Protein AF-A0A821I6B4-F1 (afdb_monomer_lite)

Structure (mmCIF, N/CA/C/O backbone):
data_AF-A0A821I6B4-F1
#
_entry.id   AF-A0A821I6B4-F1
#
loop_
_atom_site.group_PDB
_atom_site.id
_atom_site.type_symbol
_atom_site.label_atom_id
_atom_site.label_alt_id
_atom_site.label_comp_id
_atom_site.label_asym_id
_atom_site.label_entity_id
_atom_site.label_seq_id
_atom_site.pdbx_PDB_ins_code
_atom_site.Cartn_x
_atom_site.Cartn_y
_atom_site.Cartn_z
_atom_site.occupancy
_atom_site.B_iso_or_equiv
_atom_site.auth_seq_id
_atom_site.auth_comp_id
_atom_site.auth_asym_id
_atom_site.auth_atom_id
_atom_site.pdbx_PDB_model_num
ATOM 1 N N . MET A 1 1 ? 27.640 18.615 -15.011 1.00 34.22 1 MET A N 1
ATOM 2 C CA . MET A 1 1 ? 27.822 17.147 -14.958 1.00 34.22 1 MET A CA 1
ATOM 3 C C . MET A 1 1 ? 26.580 16.374 -15.402 1.00 34.22 1 MET A C 1
ATOM 5 O O . MET A 1 1 ? 26.741 15.488 -16.227 1.00 34.22 1 MET A O 1
ATOM 9 N N . LEU A 1 2 ? 25.355 16.736 -14.984 1.00 31.36 2 LEU A N 1
ATOM 10 C CA . LEU A 1 2 ? 24.109 16.066 -15.419 1.00 31.36 2 LEU A CA 1
ATOM 11 C C . LEU A 1 2 ? 23.909 16.013 -16.953 1.00 31.36 2 LEU A C 1
ATOM 13 O O . LEU A 1 2 ? 23.506 14.991 -17.501 1.00 31.36 2 LEU A O 1
ATOM 17 N N . SER A 1 3 ? 24.267 17.090 -17.666 1.00 39.94 3 SER A N 1
ATOM 18 C CA . SER A 1 3 ? 24.227 17.130 -19.136 1.00 39.94 3 SER A CA 1
ATOM 19 C C . SER A 1 3 ? 25.213 16.166 -19.799 1.00 39.94 3 SER A C 1
ATOM 21 O O . SER A 1 3 ? 25.016 15.813 -20.953 1.00 39.94 3 SER A O 1
ATOM 23 N N . HIS A 1 4 ? 26.260 15.721 -19.101 1.00 42.91 4 HIS A N 1
ATOM 24 C CA . HIS A 1 4 ? 27.291 14.861 -19.679 1.00 42.91 4 HIS A CA 1
ATOM 25 C C . HIS A 1 4 ? 26.903 13.374 -19.626 1.00 42.91 4 HIS A C 1
ATOM 27 O O . HIS A 1 4 ? 27.123 12.658 -20.595 1.00 42.91 4 HIS A O 1
ATOM 33 N N . HIS A 1 5 ? 26.233 12.922 -18.559 1.00 45.66 5 HIS A N 1
ATOM 34 C CA . HIS A 1 5 ? 25.754 11.533 -18.453 1.00 45.66 5 HIS A CA 1
ATOM 35 C C . HIS A 1 5 ? 24.541 11.256 -19.350 1.00 45.66 5 HIS A C 1
ATOM 37 O O . HIS A 1 5 ? 24.497 10.230 -20.023 1.00 45.66 5 HIS A O 1
ATOM 43 N N . ILE A 1 6 ? 23.604 12.209 -19.440 1.00 49.09 6 ILE A N 1
ATOM 44 C CA . ILE A 1 6 ? 22.492 12.146 -20.402 1.00 49.09 6 ILE A CA 1
ATOM 45 C C . ILE A 1 6 ? 23.044 12.101 -21.837 1.00 49.09 6 ILE A C 1
ATOM 47 O O . ILE A 1 6 ? 22.569 11.335 -22.668 1.00 49.09 6 ILE A O 1
ATOM 51 N N . PHE A 1 7 ? 24.096 12.875 -22.116 1.00 48.75 7 PHE A N 1
ATOM 52 C CA . PHE A 1 7 ? 24.772 12.881 -23.412 1.00 48.75 7 PHE A CA 1
ATOM 53 C C . PHE A 1 7 ? 25.393 11.524 -23.776 1.00 48.75 7 PHE A C 1
ATOM 55 O O . PHE A 1 7 ? 25.260 11.121 -24.926 1.00 48.75 7 PHE A O 1
ATOM 62 N N . HIS A 1 8 ? 25.993 10.796 -22.825 1.00 51.38 8 HIS A N 1
ATOM 63 C CA . HIS A 1 8 ? 26.519 9.447 -23.075 1.00 51.38 8 HIS A CA 1
ATOM 64 C C . HIS A 1 8 ? 25.418 8.420 -23.349 1.00 51.38 8 HIS A C 1
ATOM 66 O O . HIS A 1 8 ? 25.532 7.699 -24.328 1.00 51.38 8 HIS A O 1
ATOM 72 N N . LEU A 1 9 ? 24.328 8.415 -22.572 1.00 56.12 9 LEU A N 1
ATOM 73 C CA . LEU A 1 9 ? 23.162 7.555 -22.823 1.00 56.12 9 LEU A CA 1
ATOM 74 C C . LEU A 1 9 ? 22.637 7.719 -24.257 1.00 56.12 9 LEU A C 1
ATOM 76 O O . LEU A 1 9 ? 22.398 6.747 -24.970 1.00 56.12 9 LEU A O 1
ATOM 80 N N . PHE A 1 10 ? 22.486 8.974 -24.684 1.00 55.81 10 PHE A N 1
ATOM 81 C CA . PHE A 1 10 ? 21.984 9.298 -26.012 1.00 55.81 10 PHE A CA 1
ATOM 82 C C . PHE A 1 10 ? 22.977 8.972 -27.115 1.00 55.81 10 PHE A C 1
ATOM 84 O O . PHE A 1 10 ? 22.557 8.436 -28.135 1.00 55.81 10 PHE A O 1
ATOM 91 N N . LEU A 1 11 ? 24.270 9.248 -26.924 1.00 54.47 11 LEU A N 1
ATOM 92 C CA . LEU A 1 11 ? 25.289 8.831 -27.881 1.00 54.47 11 LEU A CA 1
ATOM 93 C C . LEU A 1 11 ? 25.305 7.313 -28.024 1.00 54.47 11 LEU A C 1
ATOM 95 O O . LEU A 1 11 ? 25.313 6.861 -29.154 1.00 54.47 11 LEU A O 1
ATOM 99 N N . SER A 1 12 ? 25.202 6.534 -26.947 1.00 54.50 12 SER A N 1
ATOM 100 C CA . SER A 1 12 ? 25.120 5.072 -27.037 1.00 54.50 12 SER A CA 1
ATOM 101 C C . SER A 1 12 ? 23.897 4.625 -27.842 1.00 54.50 12 SER A C 1
ATOM 103 O O . SER A 1 12 ? 24.049 3.923 -28.835 1.00 54.50 12 SER A O 1
ATOM 105 N N . ILE A 1 13 ? 22.695 5.099 -27.495 1.00 57.34 13 ILE A N 1
ATOM 106 C CA . ILE A 1 13 ? 21.452 4.701 -28.183 1.00 57.34 13 ILE A CA 1
ATOM 107 C C . ILE A 1 13 ? 21.477 5.106 -29.667 1.00 57.34 13 ILE A C 1
ATOM 109 O O . ILE A 1 13 ? 21.067 4.348 -30.544 1.00 57.34 13 ILE A O 1
ATOM 113 N N . ILE A 1 14 ? 21.986 6.299 -29.975 1.00 55.38 14 ILE A N 1
ATOM 114 C CA . ILE A 1 14 ? 22.027 6.827 -31.342 1.00 55.38 14 ILE A CA 1
ATOM 115 C C . ILE A 1 14 ? 23.129 6.151 -32.168 1.00 55.38 14 ILE A C 1
ATOM 117 O O . ILE A 1 14 ? 22.882 5.808 -33.324 1.00 55.38 14 ILE A O 1
ATOM 121 N N . TYR A 1 15 ? 24.315 5.933 -31.594 1.00 54.12 15 TYR A N 1
ATOM 122 C CA . TYR A 1 15 ? 25.462 5.324 -32.277 1.00 54.12 15 TYR A CA 1
ATOM 123 C C . TYR A 1 15 ? 25.222 3.835 -32.555 1.00 54.12 15 TYR A C 1
ATOM 125 O O . TYR A 1 15 ? 25.562 3.365 -33.637 1.00 54.12 15 TYR A O 1
ATOM 133 N N . PHE A 1 16 ? 24.552 3.115 -31.646 1.00 51.47 16 PHE A N 1
ATOM 134 C CA . PHE A 1 16 ? 24.152 1.721 -31.876 1.00 51.47 16 PHE A CA 1
ATOM 135 C C . PHE A 1 16 ? 23.024 1.580 -32.897 1.00 51.47 16 PHE A C 1
ATOM 137 O O . PHE A 1 16 ? 22.988 0.596 -33.632 1.00 51.47 16 PHE A O 1
ATOM 144 N N . SER A 1 17 ? 22.141 2.578 -33.013 1.00 53.56 17 SER A N 1
ATOM 145 C CA . SER A 1 17 ? 21.000 2.454 -33.917 1.00 53.56 17 SER A CA 1
ATOM 146 C C . SER A 1 17 ? 21.375 2.409 -35.400 1.00 53.56 17 SER A C 1
ATOM 148 O O . SER A 1 17 ? 20.549 1.948 -36.168 1.00 53.56 17 SER A O 1
ATOM 150 N N . ASN A 1 18 ? 22.565 2.845 -35.849 1.00 55.03 18 ASN A N 1
ATOM 151 C CA . ASN A 1 18 ? 23.038 2.730 -37.249 1.00 55.03 18 ASN A CA 1
ATOM 152 C C . ASN A 1 18 ? 21.962 3.002 -38.340 1.00 55.03 18 ASN A C 1
ATOM 154 O O . ASN A 1 18 ? 21.936 2.387 -39.405 1.00 55.03 18 ASN A O 1
ATOM 158 N N . GLY A 1 19 ? 21.025 3.922 -38.076 1.00 58.97 19 GLY A N 1
ATOM 159 C CA . GLY A 1 19 ? 19.913 4.236 -38.978 1.00 58.97 19 GLY A CA 1
ATOM 160 C C . GLY A 1 19 ? 18.723 3.261 -38.972 1.00 58.97 19 GLY A C 1
ATOM 161 O O . GLY A 1 19 ? 17.800 3.463 -39.764 1.00 58.97 19 GLY A O 1
ATOM 162 N N . GLN A 1 20 ? 18.693 2.259 -38.101 1.00 65.06 20 GLN A N 1
ATOM 163 C CA . GLN A 1 20 ? 17.541 1.408 -37.826 1.00 65.06 20 GLN A CA 1
ATOM 164 C C . GLN A 1 20 ? 16.494 2.171 -37.003 1.00 65.06 20 GLN A C 1
ATOM 166 O O . GLN A 1 20 ? 16.803 2.924 -36.085 1.00 65.06 20 GLN A O 1
ATOM 171 N N . SER A 1 21 ? 15.222 1.986 -37.348 1.00 76.38 21 SER A N 1
ATOM 172 C CA . SER A 1 21 ? 14.075 2.570 -36.642 1.00 76.38 21 SER A CA 1
ATOM 173 C C . SER A 1 21 ? 13.631 1.745 -35.429 1.00 76.38 21 SER A C 1
ATOM 175 O O . SER A 1 21 ? 12.559 2.011 -34.885 1.00 76.38 21 SER A O 1
ATOM 177 N N . THR A 1 22 ? 14.397 0.717 -35.058 1.00 82.94 22 THR A N 1
ATOM 178 C CA . THR A 1 22 ? 14.046 -0.233 -34.003 1.00 82.94 22 THR A CA 1
ATOM 179 C C . THR A 1 22 ? 14.957 -0.025 -32.803 1.00 82.94 22 THR A C 1
ATOM 181 O O . THR A 1 22 ? 16.170 -0.058 -32.961 1.00 82.94 22 THR A O 1
ATOM 184 N N . ILE A 1 23 ? 14.371 0.172 -31.624 1.00 85.31 23 ILE A N 1
ATOM 185 C CA . ILE A 1 23 ? 15.081 0.132 -30.342 1.00 85.31 23 ILE A CA 1
ATOM 186 C C . ILE A 1 23 ? 14.733 -1.187 -29.673 1.00 85.31 23 ILE A C 1
ATOM 188 O O . ILE A 1 23 ? 13.554 -1.516 -29.523 1.00 85.31 23 ILE A O 1
ATOM 192 N N . ARG A 1 24 ? 15.755 -1.936 -29.282 1.00 88.81 24 ARG A N 1
ATOM 193 C CA . ARG A 1 24 ? 15.636 -3.242 -28.647 1.00 88.81 24 ARG A CA 1
ATOM 194 C C . ARG A 1 24 ? 15.794 -3.086 -27.142 1.00 88.81 24 ARG A C 1
ATOM 196 O O . ARG A 1 24 ? 16.795 -2.560 -26.665 1.00 88.81 24 ARG A O 1
ATOM 203 N N . ILE A 1 25 ? 14.784 -3.502 -26.394 1.00 89.06 25 ILE A N 1
ATOM 204 C CA . ILE A 1 25 ? 14.707 -3.326 -24.947 1.00 89.06 25 ILE A CA 1
ATOM 205 C C . ILE A 1 25 ? 14.661 -4.708 -24.305 1.00 89.06 25 ILE A C 1
ATOM 207 O O . ILE A 1 25 ? 13.677 -5.424 -24.475 1.00 89.06 25 ILE A O 1
ATOM 211 N N . GLY A 1 26 ? 15.709 -5.066 -23.571 1.00 90.00 26 GLY A N 1
ATOM 212 C CA . GLY A 1 26 ? 15.775 -6.297 -22.795 1.00 90.00 26 GLY A CA 1
ATOM 213 C C . GLY A 1 26 ? 15.051 -6.102 -21.472 1.00 90.00 26 GLY A C 1
ATOM 214 O O . GLY A 1 26 ? 15.388 -5.200 -20.710 1.00 90.00 26 GLY A O 1
ATOM 215 N N . ILE A 1 27 ? 14.040 -6.912 -21.196 1.00 88.44 27 ILE A N 1
ATOM 216 C CA . ILE A 1 27 ? 13.241 -6.860 -19.978 1.00 88.44 27 ILE A CA 1
ATOM 217 C C . ILE A 1 27 ? 13.550 -8.090 -19.158 1.00 88.44 27 ILE A C 1
ATOM 219 O O . ILE A 1 27 ? 13.316 -9.215 -19.574 1.00 88.44 27 ILE A O 1
ATOM 223 N N . ILE A 1 28 ? 14.070 -7.853 -17.972 1.00 87.88 28 ILE A N 1
ATOM 224 C CA . ILE A 1 28 ? 14.517 -8.886 -17.065 1.00 87.88 28 ILE A CA 1
ATOM 225 C C . ILE A 1 28 ? 13.511 -8.930 -15.918 1.00 87.88 28 ILE A C 1
ATOM 227 O O . ILE A 1 28 ? 13.443 -7.998 -15.111 1.00 87.88 28 ILE A O 1
ATOM 231 N N . ASP A 1 29 ? 12.710 -9.990 -15.861 1.00 84.12 29 ASP A N 1
ATOM 232 C CA . ASP A 1 29 ? 11.657 -10.167 -14.860 1.00 84.12 29 ASP A CA 1
ATOM 233 C C . ASP A 1 29 ? 11.806 -11.523 -14.158 1.00 84.12 29 ASP A C 1
ATOM 235 O O . ASP A 1 29 ? 12.123 -12.532 -14.785 1.00 84.12 29 ASP A O 1
ATOM 239 N N . ASN A 1 30 ? 11.595 -11.534 -12.841 1.00 78.25 30 ASN A N 1
ATOM 240 C CA . ASN A 1 30 ? 11.638 -12.744 -12.013 1.00 78.25 30 ASN A CA 1
ATOM 241 C C . ASN A 1 30 ? 10.347 -13.548 -12.060 1.00 78.25 30 ASN A C 1
ATOM 243 O O . ASN A 1 30 ? 10.348 -14.700 -11.645 1.00 78.25 30 ASN A O 1
ATOM 247 N N . ASN A 1 31 ? 9.260 -12.943 -12.527 1.00 72.25 31 ASN A N 1
ATOM 248 C CA . ASN A 1 31 ? 7.949 -13.575 -12.525 1.00 72.25 31 ASN A CA 1
ATOM 249 C C . ASN A 1 31 ? 7.549 -14.119 -13.905 1.00 72.25 31 ASN A C 1
ATOM 251 O O . ASN A 1 31 ? 6.373 -14.411 -14.116 1.00 72.25 31 ASN A O 1
ATOM 255 N N . TYR A 1 32 ? 8.481 -14.164 -14.862 1.00 71.12 32 TYR A N 1
ATOM 256 C CA . TYR A 1 32 ? 8.187 -14.549 -16.237 1.00 71.12 32 TYR A CA 1
ATOM 257 C C . TYR A 1 32 ? 9.128 -15.654 -16.721 1.00 71.12 32 TYR A C 1
ATOM 259 O O . TYR A 1 32 ? 10.319 -15.430 -16.938 1.00 71.12 32 TYR A O 1
ATOM 267 N N . ASP A 1 33 ? 8.561 -16.843 -16.905 1.00 68.19 33 ASP A N 1
ATOM 268 C CA . ASP A 1 33 ? 9.282 -18.100 -17.144 1.00 68.19 33 ASP A CA 1
ATOM 269 C C . ASP A 1 33 ? 9.620 -18.327 -18.630 1.00 68.19 33 ASP A C 1
ATOM 271 O O . ASP A 1 33 ? 10.215 -19.343 -19.004 1.00 68.19 33 ASP A O 1
ATOM 275 N N . HIS A 1 34 ? 9.230 -17.402 -19.507 1.00 68.38 34 HIS A N 1
ATOM 276 C CA . HIS A 1 34 ? 9.352 -17.551 -20.954 1.00 68.38 34 HIS A CA 1
ATOM 277 C C . HIS A 1 34 ? 10.182 -16.426 -21.570 1.00 68.38 34 HIS A C 1
ATOM 279 O O . HIS A 1 34 ? 10.111 -15.271 -21.160 1.00 68.38 34 HIS A O 1
ATOM 285 N N . THR A 1 35 ? 10.994 -16.761 -22.570 1.00 68.81 35 THR A N 1
ATOM 286 C CA . THR A 1 35 ? 11.679 -15.767 -23.395 1.00 68.81 35 THR A CA 1
ATOM 287 C C . THR A 1 35 ? 10.782 -15.409 -24.572 1.00 68.81 35 THR A C 1
ATOM 289 O O . THR A 1 35 ? 10.605 -16.201 -25.493 1.00 68.81 35 THR A O 1
ATOM 292 N N . ASP A 1 36 ? 10.204 -14.210 -24.535 1.00 74.06 36 ASP A N 1
ATOM 293 C CA . ASP A 1 36 ? 9.267 -13.742 -25.556 1.00 74.06 36 ASP A CA 1
ATOM 294 C C . ASP A 1 36 ? 9.735 -12.444 -26.212 1.00 74.06 36 ASP A C 1
ATOM 296 O O . ASP A 1 36 ? 10.343 -11.571 -25.586 1.00 74.06 36 ASP A O 1
ATOM 300 N N . PHE A 1 37 ? 9.387 -12.301 -27.491 1.00 77.31 37 PHE A N 1
ATOM 301 C CA . PHE A 1 37 ? 9.637 -11.101 -28.279 1.00 77.31 37 PHE A CA 1
ATOM 302 C C . PHE A 1 37 ? 8.316 -10.383 -28.538 1.00 77.31 37 PHE A C 1
ATOM 304 O O . PHE A 1 37 ? 7.433 -10.919 -29.211 1.00 77.31 37 PHE A O 1
ATOM 311 N N . VAL A 1 38 ? 8.193 -9.140 -28.077 1.00 79.12 38 VAL A N 1
ATOM 312 C CA . VAL A 1 38 ? 7.011 -8.310 -28.341 1.00 79.12 38 VAL A CA 1
ATOM 313 C C . VAL A 1 38 ? 7.420 -7.096 -29.164 1.00 79.12 38 VAL A C 1
ATOM 315 O O . VAL A 1 38 ? 8.157 -6.224 -28.710 1.00 79.12 38 VAL A O 1
ATOM 318 N N . ASN A 1 39 ? 6.928 -7.025 -30.401 1.00 77.94 39 ASN A N 1
ATOM 319 C CA . ASN A 1 39 ? 7.149 -5.879 -31.279 1.00 77.94 39 ASN A CA 1
ATOM 320 C C . ASN A 1 39 ? 6.030 -4.854 -31.103 1.00 77.94 39 ASN A C 1
ATOM 322 O O . ASN A 1 39 ? 4.888 -5.095 -31.488 1.00 77.94 39 ASN A O 1
ATOM 326 N N . ILE A 1 40 ? 6.371 -3.677 -30.591 1.00 77.31 40 ILE A N 1
ATOM 327 C CA . ILE A 1 40 ? 5.439 -2.575 -30.380 1.00 77.31 40 ILE A CA 1
ATOM 328 C C . ILE A 1 40 ? 5.774 -1.451 -31.352 1.00 77.31 40 ILE A C 1
ATOM 330 O O . ILE A 1 40 ? 6.718 -0.680 -31.172 1.00 77.31 40 ILE A O 1
ATOM 334 N N . LYS A 1 41 ? 4.943 -1.319 -32.388 1.00 75.19 41 LYS A N 1
ATOM 335 C CA . LYS A 1 41 ? 5.001 -0.163 -33.285 1.00 75.19 41 LYS A CA 1
ATOM 336 C C . LYS A 1 41 ? 4.410 1.050 -32.582 1.00 75.19 41 LYS A C 1
ATOM 338 O O . LYS A 1 41 ? 3.256 1.001 -32.154 1.00 75.19 41 LYS A O 1
ATOM 343 N N . VAL A 1 42 ? 5.164 2.148 -32.544 1.00 75.31 42 VAL A N 1
ATOM 344 C CA . VAL A 1 42 ? 4.713 3.435 -32.003 1.00 75.31 42 VAL A CA 1
ATOM 345 C C . VAL A 1 42 ? 4.478 4.415 -33.165 1.00 75.31 42 VAL A C 1
ATOM 347 O O . VAL A 1 42 ? 5.372 5.181 -33.539 1.00 75.31 42 VAL A O 1
ATOM 350 N N . PRO A 1 43 ? 3.289 4.380 -33.802 1.00 58.47 43 PRO A N 1
ATOM 351 C CA . PRO A 1 43 ? 3.057 5.000 -35.111 1.00 58.47 43 PRO A CA 1
ATOM 352 C C . PRO A 1 43 ? 3.131 6.532 -35.100 1.00 58.47 43 PRO A C 1
ATOM 354 O O . PRO A 1 43 ? 3.448 7.135 -36.124 1.00 58.47 43 PRO A O 1
ATOM 357 N N . ASN A 1 44 ? 2.877 7.164 -33.950 1.00 63.25 44 ASN A N 1
ATOM 358 C CA . ASN A 1 44 ? 2.803 8.622 -33.828 1.00 63.25 44 ASN A CA 1
ATOM 359 C C . ASN A 1 44 ? 4.085 9.256 -33.270 1.00 63.25 44 ASN A C 1
ATOM 361 O O . ASN A 1 44 ? 4.105 10.452 -32.988 1.00 63.25 44 ASN A O 1
ATOM 365 N N . VAL A 1 45 ? 5.163 8.482 -33.118 1.00 65.12 45 VAL A N 1
ATOM 366 C CA . VAL A 1 45 ? 6.470 9.026 -32.739 1.00 65.12 45 VAL A CA 1
ATOM 367 C C . VAL A 1 45 ? 7.261 9.324 -33.999 1.00 65.12 45 VAL A C 1
ATOM 369 O O . VAL A 1 45 ? 7.666 8.419 -34.731 1.00 65.12 45 VAL A O 1
ATOM 372 N N . THR A 1 46 ? 7.502 10.609 -34.247 1.00 58.66 46 THR A N 1
ATOM 373 C CA . THR A 1 46 ? 8.546 11.039 -35.174 1.00 58.66 46 THR A CA 1
ATOM 374 C C . THR A 1 46 ? 9.834 11.264 -34.403 1.00 58.66 46 THR A C 1
ATOM 376 O O . THR A 1 46 ? 9.964 12.270 -33.706 1.00 58.66 46 THR A O 1
ATOM 379 N N . PHE A 1 47 ? 10.793 10.353 -34.541 1.00 64.12 47 PHE A N 1
ATOM 380 C CA . PHE A 1 47 ? 12.138 10.537 -34.004 1.00 64.12 47 PHE A CA 1
ATOM 381 C C . PHE A 1 47 ? 13.039 11.054 -35.130 1.00 64.12 47 PHE A C 1
ATOM 383 O O . PHE A 1 47 ? 13.192 10.413 -36.170 1.00 64.12 47 PHE A O 1
ATOM 390 N N . CYS A 1 48 ? 13.563 12.270 -34.968 1.00 60.62 48 CYS A N 1
ATOM 391 C CA . CYS A 1 48 ? 14.444 12.923 -35.940 1.00 60.62 48 CYS A CA 1
ATOM 392 C C . CYS A 1 48 ? 13.936 12.936 -37.394 1.00 60.62 48 CYS A C 1
ATOM 394 O O . CYS A 1 48 ? 14.683 12.711 -38.342 1.00 60.62 48 CYS A O 1
ATOM 396 N N . GLY A 1 49 ? 12.644 13.230 -37.576 1.00 64.75 49 GLY A N 1
ATOM 397 C CA . GLY A 1 49 ? 12.025 13.387 -38.897 1.00 64.75 49 GLY A CA 1
ATOM 398 C C . GLY A 1 49 ? 11.657 12.076 -39.597 1.00 64.75 49 GLY A C 1
ATOM 399 O O . GLY A 1 49 ? 11.023 12.118 -40.650 1.00 64.75 49 GLY A O 1
ATOM 400 N N . ARG A 1 50 ? 11.977 10.916 -39.011 1.00 64.88 50 ARG A N 1
ATOM 401 C CA . ARG A 1 50 ? 11.492 9.614 -39.482 1.00 64.88 50 ARG A CA 1
ATOM 402 C C . ARG A 1 50 ? 10.211 9.248 -38.740 1.00 64.88 50 ARG A C 1
ATOM 404 O O . ARG A 1 50 ? 10.145 9.359 -37.518 1.00 64.88 50 ARG A O 1
ATOM 411 N N . LYS A 1 51 ? 9.177 8.854 -39.487 1.00 67.38 51 LYS A N 1
ATOM 412 C CA . LYS A 1 51 ? 7.911 8.363 -38.927 1.00 67.38 51 LYS A CA 1
ATOM 413 C C . LYS A 1 51 ? 8.060 6.893 -38.545 1.00 67.38 51 LYS A C 1
ATOM 415 O O . LYS A 1 51 ? 8.500 6.105 -39.377 1.00 67.38 51 LYS A O 1
ATOM 420 N N . GLY A 1 52 ? 7.625 6.549 -37.336 1.00 66.81 52 GLY A N 1
ATOM 421 C CA . GLY A 1 52 ? 7.544 5.172 -36.858 1.00 66.81 52 GLY A CA 1
ATOM 422 C C . GLY A 1 52 ? 8.796 4.754 -36.099 1.00 66.81 52 GLY A C 1
ATOM 423 O O . GLY A 1 52 ? 9.773 4.309 -36.695 1.00 66.81 52 GLY A O 1
ATOM 424 N N . LEU A 1 53 ? 8.738 4.876 -34.774 1.00 78.19 53 LEU A N 1
ATOM 425 C CA . LEU A 1 53 ? 9.656 4.185 -33.876 1.00 78.19 53 LEU A CA 1
ATOM 426 C C . LEU A 1 53 ? 9.105 2.775 -33.647 1.00 78.19 53 LEU A C 1
ATOM 428 O O . LEU A 1 53 ? 7.939 2.619 -33.273 1.00 78.19 53 LEU A O 1
ATOM 432 N N . ASN A 1 54 ? 9.919 1.756 -33.890 1.00 81.12 54 ASN A N 1
ATOM 433 C CA . ASN A 1 54 ? 9.601 0.388 -33.516 1.00 81.12 54 ASN A CA 1
ATOM 434 C C . ASN A 1 54 ? 10.321 0.068 -32.207 1.00 81.12 54 ASN A C 1
ATOM 436 O O . ASN A 1 54 ? 11.518 0.308 -32.080 1.00 81.12 54 ASN A O 1
ATOM 440 N N . LEU A 1 55 ? 9.599 -0.447 -31.225 1.00 82.69 55 LEU A N 1
ATOM 441 C CA . LEU A 1 55 ? 10.192 -0.953 -29.998 1.00 82.69 55 LEU A CA 1
ATOM 442 C C . LEU A 1 55 ? 10.117 -2.470 -30.052 1.00 82.69 55 LEU A C 1
ATOM 444 O O . LEU A 1 55 ? 9.030 -3.024 -30.186 1.00 82.69 55 LEU A O 1
ATOM 448 N N . GLN A 1 56 ? 11.259 -3.136 -29.980 1.00 86.31 56 GLN A N 1
ATOM 449 C CA . GLN A 1 56 ? 11.318 -4.583 -29.862 1.00 86.31 56 GLN A CA 1
ATOM 450 C C . GLN A 1 56 ? 11.647 -4.912 -28.414 1.00 86.31 56 GLN A C 1
ATOM 452 O O . GLN A 1 56 ? 12.726 -4.592 -27.929 1.00 86.31 56 GLN A O 1
ATOM 457 N N . LEU A 1 57 ? 10.689 -5.492 -27.713 1.00 85.69 57 LEU A N 1
ATOM 458 C CA . LEU A 1 57 ? 10.842 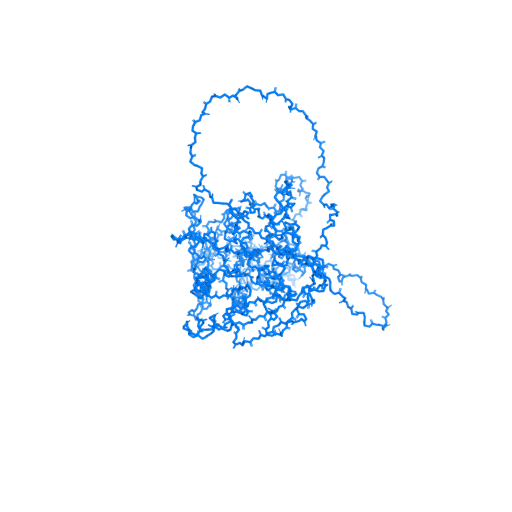-5.910 -26.332 1.00 85.69 57 LEU A CA 1
ATOM 459 C C . LEU A 1 57 ? 11.289 -7.366 -26.307 1.00 85.69 57 LEU A C 1
ATOM 461 O O . LEU A 1 57 ? 10.695 -8.193 -26.997 1.00 85.69 57 LEU A O 1
ATOM 465 N N . HIS A 1 58 ? 12.308 -7.658 -25.512 1.00 86.69 58 HIS A N 1
ATOM 466 C CA . HIS A 1 58 ? 12.914 -8.977 -25.373 1.00 86.69 58 HIS A CA 1
ATOM 467 C C . HIS A 1 58 ? 12.832 -9.386 -23.912 1.00 86.69 58 HIS A C 1
ATOM 469 O O . HIS A 1 58 ? 13.547 -8.820 -23.090 1.00 86.69 58 HIS A O 1
ATOM 475 N N . TRP A 1 59 ? 11.949 -10.314 -23.556 1.00 85.06 59 TRP A N 1
ATOM 476 C CA . TRP A 1 59 ? 11.897 -10.817 -22.186 1.00 85.06 59 TRP A CA 1
ATOM 477 C C . TRP A 1 59 ? 13.007 -11.836 -21.951 1.00 85.06 59 TRP A C 1
ATOM 479 O O . TRP A 1 59 ? 13.122 -12.821 -22.676 1.00 85.06 59 TRP A O 1
ATOM 489 N N . LEU A 1 60 ? 13.807 -11.600 -20.918 1.00 83.75 60 LEU A N 1
ATOM 490 C CA . LEU A 1 60 ? 14.834 -12.512 -20.444 1.00 83.75 60 LEU A CA 1
ATOM 491 C C . LEU A 1 60 ? 14.345 -13.151 -19.148 1.00 83.75 60 LEU A C 1
ATOM 493 O O . LEU A 1 60 ? 14.109 -12.462 -18.150 1.00 83.75 60 LEU A O 1
ATOM 497 N N . ASN A 1 61 ? 14.200 -14.472 -19.183 1.00 78.00 61 ASN A N 1
ATOM 498 C CA . ASN A 1 61 ? 13.852 -15.259 -18.011 1.00 78.00 61 ASN A CA 1
ATOM 499 C C . ASN A 1 61 ? 15.017 -15.229 -17.003 1.00 78.00 61 ASN A C 1
ATOM 501 O O . ASN A 1 61 ? 16.180 -15.401 -17.370 1.00 78.00 61 ASN A O 1
ATOM 505 N N . THR A 1 62 ? 14.698 -15.003 -15.729 1.00 68.06 62 THR A N 1
ATOM 506 C CA . THR A 1 62 ? 15.669 -14.985 -14.622 1.00 68.06 62 THR A CA 1
ATOM 507 C C . THR A 1 62 ? 15.483 -16.088 -13.594 1.00 68.06 62 THR A C 1
ATOM 509 O O . THR A 1 62 ? 16.175 -16.088 -12.579 1.00 68.06 62 THR A O 1
ATOM 512 N N . LEU A 1 63 ? 14.568 -17.028 -13.826 1.00 63.69 63 LEU A N 1
ATOM 513 C CA . LEU A 1 63 ? 14.362 -18.164 -12.928 1.00 63.69 63 LEU A CA 1
ATOM 514 C C . LEU A 1 63 ? 15.525 -19.156 -12.925 1.00 63.69 63 LEU A C 1
ATOM 516 O O . LEU A 1 63 ? 15.624 -19.985 -12.020 1.00 63.69 63 LEU A O 1
ATOM 520 N N . ASP A 1 64 ? 16.421 -19.056 -13.899 1.00 58.84 64 ASP A N 1
ATOM 521 C CA . ASP A 1 64 ? 17.616 -19.873 -13.929 1.00 58.84 64 ASP A CA 1
ATOM 522 C C . ASP A 1 64 ? 18.664 -19.398 -12.913 1.00 58.84 64 ASP A C 1
ATOM 524 O O . ASP A 1 64 ? 18.765 -18.222 -12.565 1.00 58.84 64 ASP A O 1
ATOM 528 N N . SER A 1 65 ? 19.494 -20.336 -12.446 1.00 75.06 65 SER A N 1
ATOM 529 C CA . SER A 1 65 ? 20.612 -20.049 -11.541 1.00 75.06 65 SER A CA 1
ATOM 530 C C . SER A 1 65 ? 21.453 -18.853 -12.015 1.00 75.06 65 SER A C 1
ATOM 532 O O . SER A 1 65 ? 21.664 -18.675 -13.212 1.00 75.06 65 SER A O 1
ATOM 534 N N . LEU A 1 66 ? 21.997 -18.077 -11.071 1.00 76.69 66 LEU A N 1
ATOM 535 C CA . LEU A 1 66 ? 22.830 -16.887 -11.315 1.00 76.69 66 LEU A CA 1
ATOM 536 C C . LEU A 1 66 ? 23.815 -16.991 -12.510 1.00 76.69 66 LEU A C 1
ATOM 538 O O . LEU A 1 66 ? 23.914 -16.026 -13.269 1.00 76.69 66 LEU A O 1
ATOM 542 N N . PRO A 1 67 ? 24.539 -18.117 -12.709 1.00 81.44 67 PRO A N 1
ATOM 543 C CA . PRO A 1 67 ? 25.447 -18.281 -13.847 1.00 81.44 67 PRO A CA 1
ATOM 544 C C . PRO A 1 67 ? 24.751 -18.218 -15.212 1.00 81.44 67 PRO A C 1
ATOM 546 O O . PRO A 1 67 ? 25.302 -17.663 -16.159 1.00 81.44 67 PRO A O 1
ATOM 549 N N . ASN A 1 68 ? 23.527 -18.738 -15.316 1.00 82.94 68 ASN A N 1
ATOM 550 C CA . ASN A 1 68 ? 22.764 -18.718 -16.561 1.00 82.94 68 ASN A CA 1
ATOM 551 C C . ASN A 1 68 ? 22.329 -17.297 -16.920 1.00 82.94 68 ASN A C 1
ATOM 553 O O . ASN A 1 68 ? 22.372 -16.947 -18.092 1.00 82.94 68 ASN A O 1
ATOM 557 N N . LEU A 1 69 ? 21.995 -16.453 -15.935 1.00 83.69 69 LEU A N 1
ATOM 558 C CA . LEU A 1 69 ? 21.664 -15.050 -16.196 1.00 83.69 69 LEU A CA 1
ATOM 559 C C . LEU A 1 69 ? 22.826 -14.315 -16.876 1.00 83.69 69 LEU A C 1
ATOM 561 O O . LEU A 1 69 ? 22.600 -13.583 -17.832 1.00 83.69 69 LEU A O 1
ATOM 565 N N . ILE A 1 70 ? 24.062 -14.518 -16.410 1.00 85.69 70 ILE A N 1
ATOM 566 C CA . ILE A 1 70 ? 25.244 -13.874 -17.008 1.00 85.69 70 ILE A CA 1
ATOM 567 C C . ILE A 1 70 ? 25.452 -14.371 -18.440 1.00 85.69 70 ILE A C 1
ATOM 569 O O . ILE A 1 70 ? 25.583 -13.550 -19.342 1.00 85.69 70 ILE A O 1
ATOM 573 N N . ASN A 1 71 ? 25.392 -15.687 -18.665 1.00 86.50 71 ASN A N 1
ATOM 574 C CA . ASN A 1 71 ? 25.523 -16.256 -20.008 1.00 86.50 71 ASN A CA 1
ATOM 575 C C . ASN A 1 71 ? 24.448 -15.712 -20.963 1.00 86.50 71 ASN A C 1
ATOM 577 O O . ASN A 1 71 ? 24.751 -15.354 -22.099 1.00 86.50 71 ASN A O 1
ATOM 581 N N . THR A 1 72 ? 23.200 -15.605 -20.502 1.00 85.81 72 THR A N 1
ATOM 582 C CA . THR A 1 72 ? 22.101 -15.021 -21.279 1.00 85.81 72 THR A CA 1
ATOM 583 C C . THR A 1 72 ? 22.367 -13.550 -21.593 1.00 85.81 72 THR A C 1
ATOM 585 O O . THR A 1 72 ? 22.203 -13.134 -22.736 1.00 85.81 72 THR A O 1
ATOM 588 N N . LEU A 1 73 ? 22.831 -12.760 -20.619 1.00 86.88 73 LEU A N 1
ATOM 589 C CA . LEU A 1 73 ? 23.182 -11.352 -20.831 1.00 86.88 73 LEU A CA 1
ATOM 590 C C . LEU A 1 73 ? 24.327 -11.178 -21.840 1.00 86.88 73 LEU A C 1
ATOM 592 O O . LEU A 1 73 ? 24.269 -10.265 -22.661 1.00 86.88 73 LEU A O 1
ATOM 596 N N . GLU A 1 74 ? 25.342 -12.044 -21.800 1.00 88.56 74 GLU A N 1
ATOM 597 C CA . GLU A 1 74 ? 26.464 -12.041 -22.748 1.00 88.56 74 GLU A CA 1
ATOM 598 C C . GLU A 1 74 ? 26.018 -12.413 -24.170 1.00 88.56 74 GLU A C 1
ATOM 600 O O . GLU A 1 74 ? 26.397 -11.740 -25.131 1.00 88.56 74 GLU A O 1
ATOM 605 N N . LEU A 1 75 ? 25.169 -13.437 -24.317 1.00 88.12 75 LEU A N 1
ATOM 606 C CA . LEU A 1 75 ? 24.609 -13.843 -25.613 1.00 88.12 75 LEU A CA 1
ATOM 607 C C . LEU A 1 75 ? 23.732 -12.742 -26.231 1.00 88.12 75 LEU A C 1
ATOM 609 O O . LEU A 1 75 ? 23.803 -12.486 -27.434 1.00 88.12 75 LEU A O 1
ATOM 613 N N . GLU A 1 76 ? 22.947 -12.057 -25.400 1.00 85.31 76 GLU A N 1
ATOM 614 C CA . GLU A 1 76 ? 21.975 -11.039 -25.813 1.00 85.31 76 GLU A CA 1
ATOM 615 C C . GLU A 1 76 ? 22.553 -9.614 -25.848 1.00 85.31 76 GLU A C 1
ATOM 617 O O . GLU A 1 76 ? 21.866 -8.663 -26.235 1.00 85.31 76 GLU A O 1
ATOM 622 N N . GLN A 1 77 ? 23.829 -9.432 -25.494 1.00 85.12 77 GLN A N 1
ATOM 623 C CA . GLN A 1 77 ? 24.467 -8.116 -25.408 1.00 85.12 77 GLN A CA 1
ATOM 624 C C . GLN A 1 77 ? 24.374 -7.327 -26.722 1.00 85.12 77 GLN A C 1
ATOM 626 O O . GLN A 1 77 ? 24.114 -6.127 -26.719 1.00 85.12 77 GLN A O 1
ATOM 631 N N . ASN A 1 78 ? 24.548 -8.003 -27.859 1.00 85.38 78 ASN A N 1
ATOM 632 C CA . ASN A 1 78 ? 24.481 -7.375 -29.185 1.00 85.38 78 ASN A CA 1
ATOM 633 C C . ASN A 1 78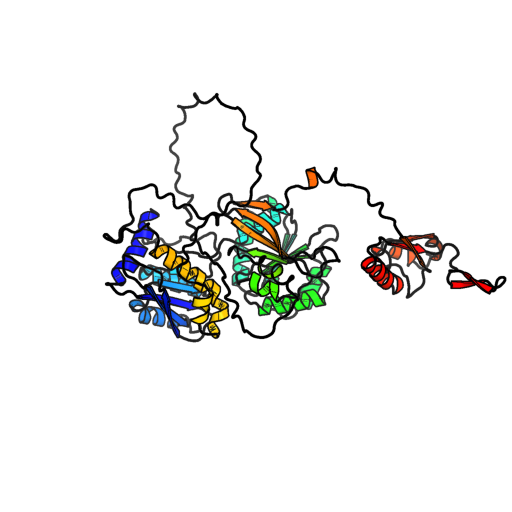 ? 23.036 -7.134 -29.665 1.00 85.38 78 ASN A C 1
ATOM 635 O O . ASN A 1 78 ? 22.807 -6.470 -30.687 1.00 85.38 78 ASN A O 1
ATOM 639 N N . LEU A 1 79 ? 22.061 -7.699 -28.950 1.00 85.75 79 LEU A N 1
ATOM 640 C CA . LEU A 1 79 ? 20.641 -7.666 -29.275 1.00 85.75 79 LEU A CA 1
ATOM 641 C C . LEU A 1 79 ? 19.859 -6.647 -28.449 1.00 85.75 79 LEU A C 1
ATOM 643 O O . LEU A 1 79 ? 18.753 -6.304 -28.851 1.00 85.75 79 LEU A O 1
ATOM 647 N N . THR A 1 80 ? 20.437 -6.102 -27.378 1.00 86.75 80 THR A N 1
ATOM 648 C CA . THR A 1 80 ? 19.741 -5.195 -26.462 1.00 86.75 80 THR A CA 1
ATOM 649 C C . THR A 1 80 ? 20.396 -3.820 -26.399 1.00 86.75 80 THR A C 1
ATOM 651 O O . THR A 1 80 ? 21.576 -3.695 -26.090 1.00 86.75 80 THR A O 1
ATOM 654 N N . ASP A 1 81 ? 19.604 -2.771 -26.622 1.00 86.75 81 ASP A N 1
ATOM 655 C CA . ASP A 1 81 ? 20.065 -1.382 -26.554 1.00 86.75 81 ASP A CA 1
ATOM 656 C C . ASP A 1 81 ? 19.824 -0.763 -25.161 1.00 86.75 81 ASP A C 1
ATOM 658 O O . ASP A 1 81 ? 20.535 0.157 -24.754 1.00 86.75 81 ASP A O 1
ATOM 662 N N . ILE A 1 82 ? 18.809 -1.237 -24.426 1.00 87.19 82 ILE A N 1
ATOM 663 C CA . ILE A 1 82 ? 18.443 -0.771 -23.076 1.00 87.19 82 ILE A CA 1
ATOM 664 C C . ILE A 1 82 ? 17.944 -1.957 -22.251 1.00 87.19 82 ILE A C 1
ATOM 666 O O . ILE A 1 82 ? 17.083 -2.698 -22.722 1.00 87.19 82 ILE A O 1
ATOM 670 N N . TYR A 1 83 ? 18.399 -2.084 -21.003 1.00 88.12 83 TYR A N 1
ATOM 671 C CA . TYR A 1 83 ? 17.841 -3.053 -20.060 1.00 88.12 83 TYR A CA 1
ATOM 672 C C . TYR A 1 83 ? 16.831 -2.414 -19.100 1.00 88.12 83 TYR A C 1
ATOM 674 O O . TYR A 1 83 ? 17.100 -1.397 -18.457 1.00 88.12 83 TYR A O 1
ATOM 682 N N . LEU A 1 84 ? 15.669 -3.052 -18.980 1.00 86.50 84 LEU A N 1
ATOM 683 C CA . LEU A 1 84 ? 14.662 -2.830 -17.950 1.00 86.50 84 LEU A CA 1
ATOM 684 C C . LEU A 1 84 ? 14.702 -4.014 -16.983 1.00 86.50 84 LEU A C 1
ATOM 686 O O . LEU A 1 84 ? 14.617 -5.154 -17.425 1.00 86.50 84 LEU A O 1
ATOM 690 N N . THR A 1 85 ? 14.773 -3.785 -15.673 1.00 85.12 85 THR A N 1
ATOM 691 C CA . THR A 1 85 ? 14.671 -4.888 -14.693 1.00 85.12 85 THR A CA 1
ATOM 692 C C . THR A 1 85 ? 13.544 -4.694 -13.704 1.00 85.12 85 THR A C 1
ATOM 694 O O . THR A 1 85 ? 13.316 -3.602 -13.179 1.00 85.12 85 THR A O 1
ATOM 697 N N . ARG A 1 86 ? 12.871 -5.810 -13.426 1.00 80.31 86 ARG A N 1
ATOM 698 C CA . ARG A 1 86 ? 11.899 -6.011 -12.356 1.00 80.31 86 ARG A CA 1
ATOM 699 C C . ARG A 1 86 ? 12.296 -7.220 -11.508 1.00 80.31 86 ARG A C 1
ATOM 701 O O . ARG A 1 86 ? 11.473 -8.045 -11.116 1.00 80.31 86 ARG A O 1
ATOM 708 N N . THR A 1 87 ? 13.569 -7.319 -11.166 1.00 80.69 87 THR A N 1
ATOM 709 C CA . THR A 1 87 ? 14.116 -8.491 -10.473 1.00 80.69 87 THR A CA 1
ATOM 710 C C . THR A 1 87 ? 14.274 -8.293 -8.966 1.00 80.69 87 THR A C 1
ATOM 712 O O . THR A 1 87 ? 14.088 -7.193 -8.450 1.00 80.69 87 THR A O 1
ATOM 715 N N . ILE A 1 88 ? 14.606 -9.354 -8.226 1.00 80.25 88 ILE A N 1
ATOM 716 C CA . ILE A 1 88 ? 15.061 -9.203 -6.833 1.00 80.25 88 ILE A CA 1
ATOM 717 C C . ILE A 1 88 ? 16.401 -8.452 -6.775 1.00 80.25 88 ILE A C 1
ATOM 719 O O . ILE A 1 88 ? 17.173 -8.468 -7.736 1.00 80.25 88 ILE A O 1
ATOM 723 N N . LYS A 1 89 ? 16.709 -7.836 -5.625 1.00 81.88 89 LYS A N 1
ATOM 724 C CA . LYS A 1 89 ? 17.882 -6.959 -5.440 1.00 81.88 89 LYS A CA 1
ATOM 725 C C . LYS A 1 89 ? 19.207 -7.587 -5.895 1.00 81.88 89 LYS A C 1
ATOM 727 O O . LYS A 1 89 ? 20.025 -6.897 -6.497 1.00 81.88 89 LYS A O 1
ATOM 732 N N . SER A 1 90 ? 19.418 -8.879 -5.635 1.00 81.94 90 SER A N 1
ATOM 733 C CA . SER A 1 90 ? 20.637 -9.589 -6.050 1.00 81.94 90 SER A CA 1
ATOM 734 C C . SER A 1 90 ? 20.802 -9.623 -7.572 1.00 81.94 90 SER A C 1
ATOM 736 O O . SER A 1 90 ? 21.863 -9.278 -8.079 1.00 81.94 90 SER A O 1
ATOM 738 N N . HIS A 1 91 ? 19.737 -9.951 -8.301 1.00 85.50 91 HIS A N 1
ATOM 739 C CA . HIS A 1 91 ? 19.731 -10.004 -9.763 1.00 85.50 91 HIS A CA 1
ATOM 740 C C . HIS A 1 91 ? 19.826 -8.598 -10.358 1.00 85.50 91 HIS A C 1
ATOM 742 O O . HIS A 1 91 ? 20.594 -8.371 -11.286 1.00 85.50 91 HIS A O 1
ATOM 748 N N . THR A 1 92 ? 19.132 -7.623 -9.762 1.00 85.69 92 THR A N 1
ATOM 749 C CA . THR A 1 92 ? 19.207 -6.217 -10.177 1.00 85.69 92 THR A CA 1
ATOM 750 C C . THR A 1 92 ? 20.638 -5.697 -10.107 1.00 85.69 92 THR A C 1
ATOM 752 O O . THR A 1 92 ? 21.076 -5.013 -11.027 1.00 85.69 92 THR A O 1
ATOM 755 N N . ASN A 1 93 ? 21.378 -6.039 -9.047 1.00 86.69 93 ASN A N 1
ATOM 756 C CA . ASN A 1 93 ? 22.777 -5.649 -8.905 1.00 86.69 93 ASN A CA 1
ATOM 757 C C . ASN A 1 93 ? 23.650 -6.253 -10.006 1.00 86.69 93 ASN A C 1
ATOM 759 O O . ASN A 1 93 ? 24.457 -5.535 -10.574 1.00 86.69 93 ASN A O 1
ATOM 763 N N . ILE A 1 94 ? 23.451 -7.525 -10.352 1.00 89.06 94 ILE A N 1
ATOM 764 C CA . ILE A 1 94 ? 24.233 -8.199 -11.400 1.00 89.06 94 ILE A CA 1
ATOM 765 C C . ILE A 1 94 ? 23.962 -7.582 -12.765 1.00 89.06 94 ILE A C 1
ATOM 767 O O . ILE A 1 94 ? 24.900 -7.246 -13.479 1.00 89.06 94 ILE A O 1
ATOM 771 N N . VAL A 1 95 ? 22.687 -7.381 -13.111 1.00 88.50 95 VAL A N 1
ATOM 772 C CA . VAL A 1 95 ? 22.309 -6.725 -14.368 1.00 88.50 95 VAL A CA 1
ATOM 773 C C . VAL A 1 95 ? 22.891 -5.318 -14.417 1.00 88.50 95 VAL A C 1
ATOM 775 O O . VAL A 1 95 ? 23.428 -4.912 -15.442 1.00 88.50 95 VAL A O 1
ATOM 778 N N . ARG A 1 96 ? 22.809 -4.571 -13.315 1.00 88.25 96 ARG A N 1
ATOM 779 C CA . ARG A 1 96 ? 23.379 -3.229 -13.213 1.00 88.25 96 ARG A CA 1
ATOM 780 C C . ARG A 1 96 ? 24.891 -3.256 -13.416 1.00 88.25 96 ARG A C 1
ATOM 782 O O . ARG A 1 96 ? 25.389 -2.465 -14.206 1.00 88.25 96 ARG A O 1
ATOM 789 N N . ASP A 1 97 ? 25.608 -4.148 -12.743 1.00 88.88 97 ASP A N 1
ATOM 790 C CA . ASP A 1 97 ? 27.065 -4.243 -12.841 1.00 88.88 97 ASP A CA 1
ATOM 791 C C . ASP A 1 97 ? 27.473 -4.660 -14.271 1.00 88.88 97 ASP A C 1
ATOM 793 O O . ASP A 1 97 ? 28.359 -4.050 -14.866 1.00 88.88 97 ASP A O 1
ATOM 797 N N . PHE A 1 98 ? 26.744 -5.599 -14.887 1.00 89.56 98 PHE A N 1
ATOM 798 C CA . PHE A 1 98 ? 26.888 -5.964 -16.301 1.00 89.56 98 PHE A CA 1
ATOM 799 C C . PHE A 1 98 ? 26.652 -4.767 -17.236 1.00 89.56 98 PHE A C 1
ATOM 801 O O . PHE A 1 98 ? 27.451 -4.505 -18.135 1.00 89.56 98 PHE A O 1
ATOM 808 N N . CYS A 1 99 ? 25.579 -4.005 -17.018 1.00 88.44 99 CYS A N 1
ATOM 809 C CA . CYS A 1 99 ? 25.263 -2.804 -17.790 1.00 88.44 99 CYS A CA 1
ATOM 810 C C . CYS A 1 99 ? 26.333 -1.720 -17.614 1.00 88.44 99 CYS A C 1
ATOM 812 O O . CYS A 1 99 ? 26.678 -1.036 -18.575 1.00 88.44 99 CYS A O 1
ATOM 814 N N . GLN A 1 100 ? 26.891 -1.578 -16.410 1.00 86.25 100 GLN A N 1
ATOM 815 C CA . GLN A 1 100 ? 27.976 -0.643 -16.123 1.00 86.25 100 GLN A CA 1
ATOM 816 C C . GLN A 1 100 ? 29.254 -1.009 -16.880 1.00 86.25 100 GLN A C 1
ATOM 818 O O . GLN A 1 100 ? 29.827 -0.138 -17.538 1.00 86.25 100 GLN A O 1
ATOM 823 N N . ILE A 1 101 ? 29.650 -2.287 -16.838 1.00 87.88 101 ILE A N 1
ATOM 824 C CA . ILE A 1 101 ? 30.819 -2.825 -17.552 1.00 87.88 101 ILE A CA 1
ATOM 825 C C . ILE A 1 101 ? 30.676 -2.622 -19.064 1.00 87.88 101 ILE A C 1
ATOM 827 O O . ILE A 1 101 ? 31.623 -2.209 -19.725 1.00 87.88 101 ILE A O 1
ATOM 831 N N . ASN A 1 102 ? 29.481 -2.865 -19.601 1.00 85.44 102 ASN A N 1
ATOM 832 C CA . ASN A 1 102 ? 29.220 -2.826 -21.040 1.00 85.44 102 ASN A CA 1
ATOM 833 C C . ASN A 1 102 ? 28.684 -1.478 -21.545 1.00 85.44 102 ASN A C 1
ATOM 835 O O . ASN A 1 102 ? 28.351 -1.348 -22.722 1.00 85.44 102 ASN A O 1
ATOM 839 N N . HIS A 1 103 ? 28.590 -0.474 -20.669 1.00 86.00 103 HIS A N 1
ATOM 840 C CA . HIS A 1 103 ? 28.037 0.851 -20.967 1.00 86.00 103 HIS A CA 1
ATOM 841 C C . HIS A 1 103 ? 26.620 0.830 -21.570 1.00 86.00 103 HIS A C 1
ATOM 843 O O . HIS A 1 103 ? 26.269 1.683 -22.392 1.00 86.00 103 HIS A O 1
ATOM 849 N N . ILE A 1 104 ? 25.795 -0.123 -21.133 1.00 85.44 104 ILE A N 1
ATOM 850 C CA . ILE A 1 104 ? 24.406 -0.266 -21.570 1.00 85.44 104 ILE A CA 1
ATOM 851 C C . ILE A 1 104 ? 23.498 0.532 -20.622 1.00 85.44 104 ILE A C 1
ATOM 853 O O . ILE A 1 104 ? 23.598 0.384 -19.403 1.00 85.44 104 ILE A O 1
ATOM 857 N N . PRO A 1 105 ? 22.607 1.390 -21.147 1.00 84.44 105 PRO A N 1
ATOM 858 C CA . PRO A 1 105 ? 21.543 2.017 -20.376 1.00 84.44 105 PRO A CA 1
ATOM 859 C C . PRO A 1 105 ? 20.740 1.021 -19.536 1.00 84.44 105 PRO A C 1
ATOM 861 O O . PRO A 1 105 ? 20.264 0.003 -20.038 1.00 84.44 105 PRO A O 1
ATOM 864 N N . PHE A 1 106 ? 20.523 1.372 -18.273 1.00 84.19 106 PHE A N 1
ATOM 865 C CA . PHE A 1 106 ? 19.830 0.529 -17.311 1.00 84.19 106 PHE A CA 1
ATOM 866 C C . PHE A 1 106 ? 18.725 1.309 -16.603 1.00 84.19 106 PHE A C 1
ATOM 868 O O . PHE A 1 106 ? 18.952 2.404 -16.079 1.00 84.19 106 PHE A O 1
ATOM 875 N N . ILE A 1 107 ? 17.525 0.736 -16.562 1.00 84.38 107 ILE A N 1
ATOM 876 C CA . ILE A 1 107 ? 16.388 1.308 -15.847 1.00 84.38 107 ILE A CA 1
ATOM 877 C C . ILE A 1 107 ? 15.838 0.262 -14.887 1.00 84.38 107 ILE A C 1
ATOM 879 O O . ILE A 1 107 ? 15.412 -0.829 -15.274 1.00 84.38 107 ILE A O 1
ATOM 883 N N . ASN A 1 108 ? 15.812 0.628 -13.613 1.00 83.06 108 ASN A N 1
ATOM 884 C CA . ASN A 1 108 ? 15.256 -0.213 -12.575 1.00 83.06 108 ASN A CA 1
ATOM 885 C C . ASN A 1 108 ? 13.775 0.122 -12.386 1.00 83.06 108 ASN A C 1
ATOM 887 O O . ASN A 1 108 ? 13.422 1.221 -11.954 1.00 83.06 108 ASN A O 1
ATOM 891 N N . MET A 1 109 ? 12.903 -0.835 -12.700 1.00 78.75 109 MET A N 1
ATOM 892 C CA . MET A 1 109 ? 11.455 -0.675 -12.567 1.00 78.75 109 MET A CA 1
ATOM 893 C C . MET A 1 109 ? 10.956 -0.947 -11.142 1.00 78.75 109 MET A C 1
ATOM 895 O O . MET A 1 109 ? 9.837 -0.561 -10.819 1.00 78.75 109 MET A O 1
ATOM 899 N N . LYS A 1 110 ? 11.764 -1.606 -10.298 1.00 71.00 110 LYS A N 1
ATOM 900 C CA . LYS A 1 110 ? 11.386 -2.026 -8.939 1.00 71.00 110 LYS A CA 1
ATOM 901 C C . LYS A 1 110 ? 11.873 -1.101 -7.832 1.00 71.00 110 LYS A C 1
ATOM 903 O O . LYS A 1 110 ? 11.263 -1.075 -6.772 1.00 71.00 110 LYS A O 1
ATOM 908 N N . SER A 1 111 ? 13.002 -0.416 -8.006 1.00 58.03 111 SER A N 1
ATOM 909 C CA . SER A 1 111 ? 13.678 0.163 -6.843 1.00 58.03 111 SER A CA 1
ATOM 910 C C . SER A 1 111 ? 12.917 1.330 -6.213 1.00 58.03 111 SER A C 1
ATOM 912 O O . SER A 1 111 ? 12.782 2.409 -6.784 1.00 58.03 111 SER A O 1
ATOM 914 N N . TYR A 1 112 ? 12.530 1.076 -4.965 1.00 59.81 112 TYR A N 1
ATOM 915 C CA . TYR A 1 112 ? 12.444 2.039 -3.875 1.00 59.81 112 TYR A CA 1
ATOM 916 C C . TYR A 1 112 ? 13.863 2.247 -3.366 1.00 59.81 112 TYR A C 1
ATOM 918 O O . TYR A 1 112 ? 14.594 1.281 -3.127 1.00 59.81 112 TYR A O 1
ATOM 926 N N . GLY A 1 113 ? 14.298 3.492 -3.300 1.00 50.84 113 GLY A N 1
ATOM 927 C CA . GLY A 1 113 ? 15.626 3.792 -2.807 1.00 50.84 113 GLY A CA 1
ATOM 928 C C . GLY A 1 113 ? 15.927 5.268 -2.910 1.00 50.84 113 GLY A C 1
ATOM 929 O O . GLY A 1 113 ? 16.271 5.787 -3.969 1.00 50.84 113 GLY A O 1
ATOM 930 N N . SER A 1 114 ? 15.887 5.933 -1.764 1.00 40.72 114 SER A N 1
ATOM 931 C CA . SER A 1 114 ? 16.393 7.288 -1.575 1.00 40.72 114 SER A CA 1
ATOM 932 C C . SER A 1 114 ? 17.929 7.358 -1.641 1.00 40.72 114 SER A C 1
ATOM 934 O O . SER A 1 114 ? 18.497 8.452 -1.630 1.00 40.72 114 SER A O 1
ATOM 936 N N . LYS A 1 115 ? 18.634 6.224 -1.736 1.00 48.34 115 LYS A N 1
ATOM 937 C CA . LYS A 1 115 ? 20.096 6.173 -1.836 1.00 48.34 115 LYS A CA 1
ATOM 938 C C . LYS A 1 115 ? 20.552 5.087 -2.803 1.00 48.34 115 LYS A C 1
ATOM 940 O O . LYS A 1 115 ? 20.704 3.927 -2.430 1.00 48.34 115 LYS A O 1
ATOM 945 N N . THR A 1 116 ? 20.930 5.490 -4.011 1.00 42.34 116 THR A N 1
ATOM 946 C CA . THR A 1 116 ? 22.064 4.842 -4.671 1.00 42.34 116 THR A CA 1
ATOM 947 C C . THR A 1 116 ? 23.266 5.039 -3.754 1.00 42.34 116 THR A C 1
ATOM 949 O O . THR A 1 116 ? 23.811 6.142 -3.663 1.00 42.34 116 THR A O 1
ATOM 952 N N . MET A 1 117 ? 23.658 4.009 -3.005 1.00 35.69 117 MET A N 1
ATOM 953 C CA . MET A 1 117 ? 24.966 4.007 -2.366 1.00 35.69 117 MET A CA 1
ATOM 954 C C . MET A 1 117 ? 25.983 3.898 -3.504 1.00 35.69 117 MET A C 1
ATOM 956 O O . MET A 1 117 ? 26.255 2.814 -4.014 1.00 35.69 117 MET A O 1
ATOM 960 N N . ILE A 1 118 ? 26.470 5.051 -3.968 1.00 37.44 118 ILE A N 1
ATOM 961 C CA . ILE A 1 118 ? 27.542 5.158 -4.957 1.00 37.44 118 ILE A CA 1
ATOM 962 C C . ILE A 1 118 ? 28.832 4.749 -4.239 1.00 37.44 118 ILE A C 1
ATOM 964 O O . ILE A 1 118 ? 29.638 5.580 -3.833 1.00 37.44 118 ILE A O 1
ATOM 968 N N . CYS A 1 119 ? 29.004 3.450 -4.027 1.00 32.44 119 CYS A N 1
ATOM 969 C CA . CYS A 1 119 ? 30.295 2.849 -3.728 1.00 32.44 119 CYS A CA 1
ATOM 970 C C . CYS A 1 119 ? 30.795 2.170 -5.003 1.00 32.44 119 CYS A C 1
ATOM 972 O O . CYS A 1 119 ? 30.959 0.960 -5.059 1.00 32.44 119 CYS A O 1
ATOM 974 N N . SER A 1 120 ? 31.007 2.972 -6.044 1.00 37.53 120 SER A N 1
ATOM 975 C CA . SER A 1 120 ? 31.843 2.595 -7.175 1.00 37.53 120 SER A CA 1
ATOM 976 C C . SER A 1 120 ? 33.020 3.558 -7.177 1.00 37.53 120 SER A C 1
ATOM 978 O O . SER A 1 120 ? 32.867 4.760 -7.383 1.00 37.53 120 SER A O 1
ATOM 980 N N . THR A 1 121 ? 34.204 3.030 -6.888 1.00 41.28 121 THR A N 1
ATOM 981 C CA . THR A 1 121 ? 35.496 3.720 -7.002 1.00 41.28 121 THR A CA 1
ATOM 982 C C . THR A 1 121 ? 35.907 3.943 -8.461 1.00 41.28 121 THR A C 1
ATOM 984 O O . THR A 1 121 ? 36.986 4.475 -8.717 1.00 41.28 121 THR A O 1
ATOM 987 N N . THR A 1 122 ? 35.061 3.567 -9.427 1.00 48.91 122 THR A N 1
ATOM 988 C CA . THR A 1 122 ? 35.336 3.721 -10.855 1.00 48.91 122 THR A CA 1
ATOM 989 C C . THR A 1 122 ? 34.576 4.922 -11.409 1.00 48.91 122 THR A C 1
ATOM 991 O O . THR A 1 122 ? 33.379 5.107 -11.205 1.00 48.91 122 THR A O 1
ATOM 994 N N . THR A 1 123 ? 35.304 5.796 -12.091 1.00 52.50 123 THR A N 1
ATOM 995 C CA . THR A 1 123 ? 34.854 7.106 -12.578 1.00 52.50 123 THR A CA 1
ATOM 996 C C . THR A 1 123 ? 33.856 7.043 -13.745 1.00 52.50 123 THR A C 1
ATOM 998 O O . THR A 1 123 ? 33.391 8.090 -14.199 1.00 52.50 123 THR A O 1
ATOM 1001 N N . SER A 1 124 ? 33.483 5.852 -14.228 1.00 53.22 124 SER A N 1
ATOM 1002 C CA . SER A 1 124 ? 32.512 5.659 -15.312 1.00 53.22 124 SER A CA 1
ATOM 1003 C C . SER A 1 124 ? 31.119 5.347 -14.759 1.00 53.22 124 SER A C 1
ATOM 1005 O O . SER A 1 124 ? 30.698 4.195 -14.674 1.00 53.22 124 SER A O 1
ATOM 1007 N N . ILE A 1 125 ? 30.390 6.390 -14.365 1.00 60.47 125 ILE A N 1
ATOM 1008 C CA . ILE A 1 125 ? 29.020 6.258 -13.858 1.00 60.47 125 ILE A CA 1
ATOM 1009 C C . ILE A 1 125 ? 28.064 6.137 -15.053 1.00 60.47 125 ILE A C 1
ATOM 1011 O O . ILE A 1 125 ? 27.785 7.130 -15.738 1.00 60.47 125 ILE A O 1
ATOM 1015 N N . VAL A 1 126 ? 27.555 4.929 -15.300 1.00 61.50 126 VAL A N 1
ATOM 1016 C CA . VAL A 1 126 ? 26.355 4.747 -16.129 1.00 61.50 126 VAL A CA 1
ATOM 1017 C C . VAL A 1 126 ? 25.165 5.313 -15.346 1.00 61.50 126 VAL A C 1
ATOM 1019 O O . VAL A 1 126 ? 25.025 5.006 -14.161 1.00 61.50 126 VAL A O 1
ATOM 1022 N N . PRO A 1 127 ? 24.337 6.183 -15.949 1.00 64.44 127 PRO A N 1
ATOM 1023 C CA . PRO A 1 127 ? 23.189 6.756 -15.259 1.00 64.44 127 PRO A CA 1
ATOM 1024 C C . PRO A 1 127 ? 22.142 5.676 -14.958 1.00 64.44 127 PRO A C 1
ATOM 1026 O O . PRO A 1 127 ? 21.692 4.969 -15.857 1.00 64.44 127 PRO A O 1
ATOM 1029 N N . GLU A 1 128 ? 21.740 5.586 -13.692 1.00 66.75 128 GLU A N 1
ATOM 1030 C CA . GLU A 1 128 ? 20.616 4.766 -13.239 1.00 66.75 128 GLU A CA 1
ATOM 1031 C C . GLU A 1 128 ? 19.348 5.616 -13.182 1.00 66.75 128 GLU A C 1
ATOM 1033 O O . GLU A 1 128 ? 19.361 6.746 -12.684 1.00 66.75 128 GLU A O 1
ATOM 1038 N N . TYR A 1 129 ? 18.242 5.059 -13.675 1.00 69.00 129 TYR A N 1
ATOM 1039 C CA . TYR A 1 129 ? 16.940 5.713 -13.636 1.00 69.00 129 TYR A CA 1
ATOM 1040 C C . TYR A 1 129 ? 15.952 4.897 -12.809 1.00 69.00 129 TYR A C 1
ATOM 1042 O O . TYR A 1 129 ? 15.772 3.699 -13.036 1.00 69.00 129 TYR A O 1
ATOM 1050 N N . PHE A 1 130 ? 15.287 5.587 -11.886 1.00 68.12 130 PHE A N 1
ATOM 1051 C CA . PHE A 1 130 ? 14.200 5.062 -11.068 1.00 68.12 130 PHE A CA 1
ATOM 1052 C C . PHE A 1 130 ? 12.883 5.645 -11.574 1.00 68.12 130 PHE A C 1
ATOM 1054 O O . PHE A 1 130 ? 12.783 6.850 -11.812 1.00 68.12 130 PHE A O 1
ATOM 1061 N N . ILE A 1 131 ? 11.887 4.783 -11.773 1.00 67.62 131 ILE A N 1
ATOM 1062 C CA . ILE A 1 131 ? 10.561 5.189 -12.270 1.00 67.62 131 ILE A CA 1
ATOM 1063 C C . ILE A 1 131 ? 9.592 5.443 -11.108 1.00 67.62 131 ILE A C 1
ATOM 1065 O O . ILE A 1 131 ? 8.646 6.218 -11.248 1.00 67.62 131 ILE A O 1
ATOM 1069 N N . VAL A 1 132 ? 9.811 4.792 -9.965 1.00 67.56 132 VAL A N 1
ATOM 1070 C CA . VAL A 1 132 ? 8.861 4.802 -8.854 1.00 67.56 132 VAL A CA 1
ATOM 1071 C C . VAL A 1 132 ? 9.261 5.869 -7.830 1.00 67.56 132 VAL A C 1
ATOM 1073 O O . VAL A 1 132 ? 10.414 5.882 -7.396 1.00 67.56 132 VAL A O 1
ATOM 1076 N N . PRO A 1 133 ? 8.352 6.784 -7.448 1.00 71.62 133 PRO A N 1
ATOM 1077 C CA . PRO A 1 133 ? 8.646 7.772 -6.419 1.00 71.62 133 PRO A CA 1
ATOM 1078 C C . PRO A 1 133 ? 8.848 7.117 -5.048 1.00 71.62 133 PRO A C 1
ATOM 1080 O O . PRO A 1 133 ? 8.327 6.039 -4.762 1.00 71.62 133 PRO A O 1
ATOM 1083 N N . ASP A 1 134 ? 9.583 7.812 -4.182 1.00 82.25 134 ASP A N 1
ATOM 1084 C CA . ASP A 1 134 ? 9.848 7.382 -2.811 1.00 82.25 134 ASP A CA 1
ATOM 1085 C C . ASP A 1 134 ? 8.576 7.468 -1.947 1.00 82.25 134 ASP A C 1
ATOM 1087 O O . ASP A 1 134 ? 8.225 8.511 -1.387 1.00 82.25 134 ASP A O 1
ATOM 1091 N N . ILE A 1 135 ? 7.866 6.344 -1.864 1.00 87.19 135 ILE A N 1
ATOM 1092 C CA . ILE A 1 135 ? 6.627 6.194 -1.094 1.00 87.19 135 ILE A CA 1
ATOM 1093 C C . ILE A 1 135 ? 6.861 6.278 0.420 1.00 87.19 135 ILE A C 1
ATOM 1095 O O . ILE A 1 135 ? 5.948 6.638 1.163 1.00 87.19 135 ILE A O 1
ATOM 1099 N N . LEU A 1 136 ? 8.077 5.989 0.893 1.00 91.88 136 LEU A N 1
ATOM 1100 C CA . LEU A 1 136 ? 8.386 5.977 2.322 1.00 91.88 136 LEU A CA 1
ATOM 1101 C C . LEU A 1 136 ? 8.415 7.398 2.874 1.00 91.88 136 LEU A C 1
ATOM 1103 O O . LEU A 1 136 ? 7.860 7.659 3.940 1.00 91.88 136 LEU A O 1
ATOM 1107 N N . GLN A 1 137 ? 8.964 8.347 2.116 1.00 90.94 137 GLN A N 1
ATOM 1108 C CA . GLN A 1 137 ? 8.934 9.751 2.514 1.00 90.94 137 GLN A CA 1
ATOM 1109 C C . GLN A 1 137 ? 7.500 10.312 2.549 1.00 90.94 137 GLN A C 1
ATOM 1111 O O . GLN A 1 137 ? 7.154 11.078 3.455 1.00 90.94 137 GLN A O 1
ATOM 1116 N N . VAL A 1 138 ? 6.644 9.901 1.604 1.00 91.69 138 VAL A N 1
ATOM 1117 C CA . VAL A 1 138 ? 5.208 10.240 1.599 1.00 91.69 138 VAL A CA 1
ATOM 1118 C C . VAL A 1 138 ? 4.537 9.696 2.861 1.00 91.69 138 VAL A C 1
ATOM 1120 O O . VAL A 1 138 ? 3.845 10.436 3.561 1.00 91.69 138 VAL A O 1
ATOM 1123 N N . LEU A 1 139 ? 4.777 8.418 3.172 1.00 94.75 139 LEU A N 1
ATOM 1124 C CA . LEU A 1 139 ? 4.236 7.733 4.341 1.00 94.75 139 LEU A CA 1
ATOM 1125 C C . LEU A 1 139 ? 4.639 8.430 5.644 1.00 94.75 139 LEU A C 1
ATOM 1127 O O . LEU A 1 139 ? 3.784 8.695 6.484 1.00 94.75 139 LEU A O 1
ATOM 1131 N N . ILE A 1 140 ? 5.918 8.769 5.801 1.00 94.69 140 ILE A N 1
ATOM 1132 C CA . ILE A 1 140 ? 6.439 9.477 6.977 1.00 94.69 140 ILE A CA 1
ATOM 1133 C C . ILE A 1 140 ? 5.736 10.824 7.148 1.00 94.69 140 ILE A C 1
ATOM 1135 O O . ILE A 1 140 ? 5.268 11.160 8.233 1.00 94.69 140 ILE A O 1
ATOM 1139 N N . ASN A 1 141 ? 5.605 11.607 6.083 1.00 94.00 141 ASN A N 1
ATOM 1140 C CA . ASN A 1 141 ? 4.943 12.903 6.198 1.00 94.00 141 ASN A CA 1
ATOM 1141 C C . ASN A 1 141 ? 3.439 12.762 6.472 1.00 94.00 141 ASN A C 1
ATOM 1143 O O . ASN A 1 141 ? 2.873 13.556 7.225 1.00 94.00 141 ASN A O 1
ATOM 1147 N N . TYR A 1 142 ? 2.804 11.715 5.941 1.00 94.88 142 TYR A N 1
ATOM 1148 C CA . TYR A 1 142 ? 1.415 11.382 6.239 1.00 94.88 142 TYR A CA 1
ATOM 1149 C C . TYR A 1 142 ? 1.208 10.980 7.710 1.00 94.88 142 TYR A C 1
ATOM 1151 O O . TYR A 1 142 ? 0.316 11.512 8.373 1.00 94.88 142 TYR A O 1
ATOM 1159 N N . LEU A 1 143 ? 2.032 10.077 8.249 1.00 95.69 143 LEU A N 1
ATOM 1160 C CA . LEU A 1 143 ? 1.948 9.641 9.648 1.00 95.69 143 LEU A CA 1
ATOM 1161 C C . LEU A 1 143 ? 2.199 10.808 10.612 1.00 95.69 143 LEU A C 1
ATOM 1163 O O . LEU A 1 143 ? 1.442 10.991 11.566 1.00 95.69 143 LEU A O 1
ATOM 1167 N N . LYS A 1 144 ? 3.197 11.648 10.308 1.00 94.88 144 LYS A N 1
ATOM 1168 C CA . LYS A 1 144 ? 3.517 12.862 11.069 1.00 94.88 144 LYS A CA 1
ATOM 1169 C C . LYS A 1 144 ? 2.363 13.860 11.079 1.00 94.88 144 LYS A C 1
ATOM 1171 O O . LYS A 1 144 ? 2.010 14.372 12.141 1.00 94.88 144 LYS A O 1
ATOM 1176 N N . TYR A 1 145 ? 1.749 14.108 9.920 1.00 94.19 145 TYR A N 1
ATOM 1177 C CA . TYR A 1 145 ? 0.595 15.002 9.803 1.00 94.19 145 TYR A CA 1
ATOM 1178 C C . TYR A 1 145 ? -0.592 14.537 10.652 1.00 94.19 145 TYR A C 1
ATOM 1180 O O . TYR A 1 145 ? -1.256 15.356 11.279 1.00 94.19 145 TYR A O 1
ATOM 1188 N N . ASN A 1 146 ? -0.848 13.228 10.704 1.00 93.38 146 ASN A N 1
ATOM 1189 C CA . ASN A 1 146 ? -1.946 12.675 11.498 1.00 93.38 146 ASN A CA 1
ATOM 1190 C C . ASN A 1 146 ? -1.564 12.377 12.957 1.00 93.38 146 ASN A C 1
ATOM 1192 O O . ASN A 1 146 ? -2.307 11.693 13.662 1.00 93.38 146 ASN A O 1
ATOM 1196 N N . HIS A 1 147 ? -0.409 12.867 13.407 1.00 93.88 147 HIS A N 1
ATOM 1197 C CA . HIS A 1 147 ? 0.108 12.669 14.755 1.00 93.88 147 HIS A CA 1
ATOM 1198 C C . HIS A 1 147 ? 0.149 11.196 15.207 1.00 93.88 147 HIS A C 1
ATOM 1200 O O . HIS A 1 147 ? -0.087 10.890 16.378 1.00 93.88 147 HIS A O 1
ATOM 1206 N N . ALA A 1 148 ? 0.434 10.275 14.283 1.00 94.44 148 ALA A N 1
ATOM 1207 C CA . ALA A 1 148 ? 0.491 8.853 14.584 1.00 94.44 148 ALA A CA 1
ATOM 1208 C C . ALA A 1 148 ? 1.602 8.567 15.607 1.00 94.44 148 ALA A C 1
ATOM 1210 O O . ALA A 1 148 ? 2.761 8.887 15.375 1.00 94.44 148 ALA A O 1
ATOM 1211 N N . GLN A 1 149 ? 1.257 7.941 16.733 1.00 94.19 149 GLN A N 1
ATOM 1212 C CA . GLN A 1 149 ? 2.230 7.528 17.759 1.00 94.19 149 GLN A CA 1
ATOM 1213 C C . GLN A 1 149 ? 2.642 6.062 17.616 1.00 94.19 149 GLN A C 1
ATOM 1215 O O . GLN A 1 149 ? 3.679 5.642 18.128 1.00 94.19 149 GLN A O 1
ATOM 1220 N N . LYS A 1 150 ? 1.801 5.262 16.960 1.00 95.25 150 LYS A N 1
ATOM 1221 C CA . LYS A 1 150 ? 2.011 3.833 16.792 1.00 95.25 150 LYS A CA 1
ATOM 1222 C C . LYS A 1 150 ? 1.464 3.369 15.450 1.00 95.25 150 LYS A C 1
ATOM 1224 O O . LYS A 1 150 ? 0.386 3.801 15.044 1.00 95.25 150 LYS A O 1
ATOM 1229 N N . ALA A 1 151 ? 2.180 2.460 14.803 1.00 96.75 151 ALA A N 1
ATOM 1230 C CA . ALA A 1 151 ? 1.686 1.715 13.654 1.00 96.75 151 ALA A CA 1
ATOM 1231 C C . ALA A 1 151 ? 2.132 0.253 13.723 1.00 96.75 151 ALA A C 1
ATOM 1233 O O . ALA A 1 151 ? 3.112 -0.091 14.387 1.00 96.75 151 ALA A O 1
ATOM 1234 N N . ILE A 1 152 ? 1.407 -0.604 13.015 1.00 96.88 152 ILE A N 1
ATOM 1235 C CA . ILE A 1 152 ? 1.770 -2.005 12.807 1.00 96.88 152 ILE A CA 1
ATOM 1236 C C . ILE A 1 152 ? 2.147 -2.170 11.347 1.00 96.88 152 ILE A C 1
ATOM 1238 O O . ILE A 1 152 ? 1.399 -1.735 10.481 1.00 96.88 152 ILE A O 1
ATOM 1242 N N . TYR A 1 153 ? 3.283 -2.792 11.072 1.00 97.50 153 TYR A N 1
ATOM 1243 C CA . TYR A 1 153 ? 3.779 -3.061 9.733 1.00 97.50 153 TYR A CA 1
ATOM 1244 C C . TYR A 1 153 ? 3.647 -4.548 9.423 1.00 97.50 153 TYR A C 1
ATOM 1246 O O . TYR A 1 153 ? 4.294 -5.373 10.067 1.00 97.50 153 TYR A O 1
ATOM 1254 N N . LEU A 1 154 ? 2.819 -4.890 8.441 1.00 96.56 154 LEU A N 1
ATOM 1255 C CA . LEU A 1 154 ? 2.622 -6.258 7.971 1.00 96.56 154 LEU A CA 1
ATOM 1256 C C . LEU A 1 154 ? 3.311 -6.442 6.626 1.00 96.56 154 LEU A C 1
ATOM 1258 O O . LEU A 1 154 ? 3.054 -5.670 5.702 1.00 96.56 154 LEU A O 1
ATOM 1262 N N . HIS A 1 155 ? 4.138 -7.480 6.513 1.00 95.25 155 HIS A N 1
ATOM 1263 C CA . HIS A 1 155 ? 4.796 -7.815 5.255 1.00 95.25 155 HIS A CA 1
ATOM 1264 C C . HIS A 1 155 ? 4.906 -9.312 4.985 1.00 95.25 155 HIS A C 1
ATOM 1266 O O . HIS A 1 155 ? 4.815 -10.131 5.900 1.00 95.25 155 HIS A O 1
ATOM 1272 N N . ASP A 1 156 ? 5.109 -9.664 3.715 1.00 93.06 156 ASP A N 1
ATOM 1273 C CA . ASP A 1 156 ? 5.187 -11.053 3.255 1.00 93.06 156 ASP A CA 1
ATOM 1274 C C . ASP A 1 156 ? 6.449 -11.392 2.462 1.00 93.06 156 ASP A C 1
ATOM 1276 O O . ASP A 1 156 ? 6.521 -12.484 1.917 1.00 93.06 156 ASP A O 1
ATOM 1280 N N . ASN A 1 157 ? 7.423 -10.485 2.349 1.00 88.81 157 ASN A N 1
ATOM 1281 C CA . ASN A 1 157 ? 8.657 -10.767 1.622 1.00 88.81 157 ASN A CA 1
ATOM 1282 C C . ASN A 1 157 ? 9.864 -9.959 2.134 1.00 88.81 157 ASN A C 1
ATOM 1284 O O . ASN A 1 157 ? 9.739 -9.053 2.968 1.00 88.81 157 ASN A O 1
ATOM 1288 N N . ASP A 1 158 ? 11.039 -10.289 1.595 1.00 85.69 158 ASP A N 1
ATOM 1289 C CA . ASP A 1 158 ? 12.317 -9.639 1.914 1.00 85.69 158 ASP A CA 1
ATOM 1290 C C . ASP A 1 158 ? 12.428 -8.216 1.351 1.00 85.69 158 ASP A C 1
ATOM 1292 O O . ASP A 1 158 ? 13.154 -7.375 1.882 1.00 85.69 158 ASP A O 1
ATOM 1296 N N . GLU A 1 159 ? 11.711 -7.918 0.267 1.00 83.56 159 GLU A N 1
ATOM 1297 C CA . GLU A 1 159 ? 11.710 -6.582 -0.333 1.00 83.56 159 GLU A CA 1
ATOM 1298 C C . GLU A 1 159 ? 11.060 -5.561 0.608 1.00 83.56 159 GLU A C 1
ATOM 1300 O O . GLU A 1 159 ? 11.611 -4.487 0.854 1.00 83.56 159 GLU A O 1
ATOM 1305 N N . ALA A 1 160 ? 9.932 -5.937 1.203 1.00 89.25 160 ALA A N 1
ATOM 1306 C CA . ALA A 1 160 ? 9.288 -5.179 2.256 1.00 89.25 160 ALA A CA 1
ATOM 1307 C C . ALA A 1 160 ? 10.188 -5.083 3.494 1.00 89.25 160 ALA A C 1
ATOM 1309 O O . ALA A 1 160 ? 10.315 -4.007 4.067 1.00 89.25 160 ALA A O 1
ATOM 1310 N N . ALA A 1 161 ? 10.919 -6.145 3.858 1.00 89.12 161 ALA A N 1
ATOM 1311 C CA . ALA A 1 161 ? 11.901 -6.073 4.945 1.00 89.12 161 ALA A CA 1
ATOM 1312 C C . ALA A 1 161 ? 12.997 -5.019 4.683 1.00 89.12 161 ALA A C 1
ATOM 1314 O O . ALA A 1 161 ? 13.399 -4.289 5.591 1.00 89.12 161 ALA A O 1
ATOM 1315 N N . TYR A 1 162 ? 13.441 -4.873 3.431 1.00 87.00 162 TYR A N 1
ATOM 1316 C CA . TYR A 1 162 ? 14.357 -3.799 3.047 1.00 87.00 162 TYR A CA 1
ATOM 1317 C C . TYR A 1 162 ? 13.708 -2.410 3.154 1.00 87.00 162 TYR A C 1
ATOM 1319 O O . TYR A 1 162 ? 14.333 -1.482 3.671 1.00 87.00 162 TYR A O 1
ATOM 1327 N N . ARG A 1 163 ? 12.444 -2.261 2.736 1.00 88.44 163 ARG A N 1
ATOM 1328 C CA . ARG A 1 163 ? 11.690 -1.006 2.912 1.00 88.44 163 ARG A CA 1
ATOM 1329 C C . ARG A 1 163 ? 11.482 -0.651 4.381 1.00 88.44 163 ARG A C 1
ATOM 1331 O O . ARG A 1 163 ? 11.544 0.525 4.722 1.00 88.44 163 ARG A O 1
ATOM 1338 N N . ILE A 1 164 ? 11.302 -1.636 5.259 1.00 93.62 164 ILE A N 1
ATOM 1339 C CA . ILE A 1 164 ? 11.249 -1.427 6.712 1.00 93.62 164 ILE A CA 1
ATOM 1340 C C . ILE A 1 164 ? 12.569 -0.840 7.211 1.00 93.62 164 ILE A C 1
ATOM 1342 O O . ILE A 1 164 ? 12.551 0.121 7.973 1.00 93.62 164 ILE A O 1
ATOM 1346 N N . TYR A 1 165 ? 13.712 -1.371 6.767 1.00 93.25 165 TYR A N 1
ATOM 1347 C CA . TYR A 1 165 ? 15.016 -0.818 7.137 1.00 93.25 165 TYR A CA 1
ATOM 1348 C C . TYR A 1 165 ? 15.160 0.648 6.700 1.00 93.25 165 TYR A C 1
ATOM 1350 O O . TYR A 1 165 ? 15.552 1.492 7.504 1.00 93.25 165 TYR A O 1
ATOM 1358 N N . GLU A 1 166 ? 14.798 0.967 5.454 1.00 90.00 166 GLU A N 1
ATOM 1359 C CA . GLU A 1 166 ? 14.848 2.343 4.943 1.00 90.00 166 GLU A CA 1
ATOM 1360 C C . GLU A 1 166 ? 13.877 3.267 5.696 1.00 90.00 166 GLU A C 1
ATOM 1362 O O . GLU A 1 166 ? 14.248 4.379 6.076 1.00 90.00 166 GLU A O 1
ATOM 1367 N N . LEU A 1 167 ? 12.667 2.787 5.992 1.00 93.88 167 LEU A N 1
ATOM 1368 C CA . LEU A 1 167 ? 11.677 3.497 6.798 1.00 93.88 167 LEU A CA 1
ATOM 1369 C C . LEU A 1 167 ? 12.232 3.820 8.191 1.00 93.88 167 LEU A C 1
ATOM 1371 O O . LEU A 1 167 ? 12.163 4.970 8.616 1.00 93.88 167 LEU A O 1
ATOM 1375 N N . LEU A 1 168 ? 12.837 2.845 8.873 1.00 94.81 168 LEU A N 1
ATOM 1376 C CA . LEU A 1 168 ? 13.466 3.045 10.181 1.00 94.81 168 LEU A CA 1
ATOM 1377 C C . LEU A 1 168 ? 14.640 4.032 10.106 1.00 94.81 168 LEU A C 1
ATOM 1379 O O . LEU A 1 168 ? 14.784 4.879 10.985 1.00 94.81 168 LEU A O 1
ATOM 1383 N N . GLU A 1 169 ? 15.463 3.975 9.054 1.00 93.44 169 GLU A N 1
ATOM 1384 C CA . GLU A 1 169 ? 16.562 4.927 8.853 1.00 93.44 169 GLU A CA 1
ATOM 1385 C C . GLU A 1 169 ? 16.046 6.363 8.668 1.00 93.44 169 GLU A C 1
ATOM 1387 O O . GLU A 1 169 ? 16.645 7.312 9.176 1.00 93.44 169 GLU A O 1
ATOM 1392 N N . LEU A 1 170 ? 14.950 6.538 7.927 1.00 90.31 170 LEU A N 1
ATOM 1393 C CA . LEU A 1 170 ? 14.319 7.840 7.725 1.00 90.31 170 LEU A CA 1
ATOM 1394 C C . LEU A 1 170 ? 13.645 8.345 9.009 1.00 90.31 170 LEU A C 1
ATOM 1396 O O . LEU A 1 170 ? 13.807 9.515 9.349 1.00 90.31 170 LEU A O 1
ATOM 1400 N N . MET A 1 171 ? 12.958 7.472 9.750 1.00 93.38 171 MET A N 1
ATOM 1401 C CA . MET A 1 171 ? 12.328 7.809 11.031 1.00 93.38 171 MET A CA 1
ATOM 1402 C C . MET A 1 171 ? 13.363 8.224 12.080 1.00 93.38 171 MET A C 1
ATOM 1404 O O . MET A 1 171 ? 13.182 9.242 12.734 1.00 93.38 171 MET A O 1
ATOM 1408 N N . ASN A 1 172 ? 14.497 7.523 12.176 1.00 93.06 172 ASN A N 1
ATOM 1409 C CA . ASN A 1 172 ? 15.564 7.846 13.131 1.00 93.06 172 ASN A CA 1
ATOM 1410 C C . ASN A 1 172 ? 16.230 9.214 12.896 1.00 93.06 172 ASN A C 1
ATOM 1412 O O . ASN A 1 172 ? 16.933 9.710 13.774 1.00 93.06 172 ASN A O 1
ATOM 1416 N N . LYS A 1 173 ? 16.056 9.824 11.716 1.00 93.44 173 LYS A N 1
ATOM 1417 C CA . LYS A 1 173 ? 16.590 11.163 11.410 1.00 93.44 173 LYS A CA 1
ATOM 1418 C C . LYS A 1 173 ? 15.665 12.297 11.844 1.00 93.44 173 LYS A C 1
ATOM 1420 O O . LYS A 1 173 ? 16.113 13.440 11.877 1.00 93.44 173 LYS A O 1
ATOM 1425 N N . ASP A 1 174 ? 14.396 12.013 12.120 1.00 91.75 174 ASP A N 1
ATOM 1426 C CA . ASP A 1 174 ? 13.386 13.014 12.457 1.00 91.75 174 ASP A CA 1
ATOM 1427 C C . ASP A 1 174 ? 12.954 12.835 13.916 1.00 91.75 174 ASP A C 1
ATOM 1429 O O . ASP A 1 174 ? 12.354 11.827 14.286 1.00 91.75 174 ASP A O 1
ATOM 1433 N N . GLU A 1 175 ? 13.238 13.841 14.749 1.00 92.62 175 GLU A N 1
ATOM 1434 C CA . GLU A 1 175 ? 12.979 13.823 16.197 1.00 92.62 175 GLU A CA 1
ATOM 1435 C C . GLU A 1 175 ? 11.519 13.519 16.556 1.00 92.62 175 GLU A C 1
ATOM 1437 O O . GLU A 1 175 ? 11.246 13.002 17.641 1.00 92.62 175 GLU A O 1
ATOM 1442 N N . TYR A 1 176 ? 10.577 13.800 15.645 1.00 92.00 176 TYR A N 1
ATOM 1443 C CA . TYR A 1 176 ? 9.169 13.451 15.819 1.00 92.00 176 TYR A CA 1
ATOM 1444 C C . TYR A 1 176 ? 8.976 11.958 16.144 1.00 92.00 176 TYR A C 1
ATOM 1446 O O . TYR A 1 176 ? 8.119 11.600 16.954 1.00 92.00 176 TYR A O 1
ATOM 1454 N N . TYR A 1 177 ? 9.801 11.090 15.557 1.00 93.31 177 TYR A N 1
ATOM 1455 C CA . TYR A 1 177 ? 9.677 9.641 15.682 1.00 93.31 177 TYR A CA 1
ATOM 1456 C C . TYR A 1 177 ? 10.398 9.042 16.890 1.00 93.31 177 TYR A C 1
ATOM 1458 O O . TYR A 1 177 ? 10.277 7.841 17.116 1.00 93.31 177 TYR A O 1
ATOM 1466 N N . ASN A 1 178 ? 11.048 9.851 17.733 1.00 91.62 178 ASN A N 1
ATOM 1467 C CA . ASN A 1 178 ? 11.686 9.365 18.964 1.00 91.62 178 ASN A CA 1
ATOM 1468 C C . ASN A 1 178 ? 10.702 8.644 19.905 1.00 91.62 178 ASN A C 1
ATOM 1470 O O . ASN A 1 178 ? 11.100 7.763 20.662 1.00 91.62 178 ASN A O 1
ATOM 1474 N N . ASN A 1 179 ? 9.413 8.999 19.840 1.00 89.56 179 ASN A N 1
ATOM 1475 C CA . ASN A 1 179 ? 8.341 8.387 20.632 1.00 89.56 179 ASN A CA 1
ATOM 1476 C C . ASN A 1 179 ? 7.406 7.492 19.803 1.00 89.56 179 ASN A C 1
ATOM 1478 O O . ASN A 1 179 ? 6.338 7.108 20.282 1.00 89.56 179 ASN A O 1
ATOM 1482 N N . PHE A 1 180 ? 7.762 7.194 18.555 1.00 93.19 180 PHE A N 1
ATOM 1483 C CA . PHE A 1 180 ? 6.933 6.385 17.677 1.00 93.19 180 PHE A CA 1
ATOM 1484 C C . PHE A 1 180 ? 7.208 4.895 17.876 1.00 93.19 180 PHE A C 1
ATOM 1486 O O . PHE A 1 180 ? 8.354 4.455 17.891 1.00 93.19 180 PHE A O 1
ATOM 1493 N N . SER A 1 181 ? 6.148 4.095 17.979 1.00 93.69 181 SER A N 1
ATOM 1494 C CA . SER A 1 181 ? 6.248 2.637 18.071 1.00 93.69 181 SER A CA 1
ATOM 1495 C C . SER A 1 181 ? 5.846 1.980 16.749 1.00 93.69 181 SER A C 1
ATOM 1497 O O . SER A 1 181 ? 4.713 2.134 16.295 1.00 93.69 181 SER A O 1
ATOM 1499 N N . LEU A 1 182 ? 6.760 1.220 16.143 1.00 95.50 182 LEU A N 1
ATOM 1500 C CA . LEU 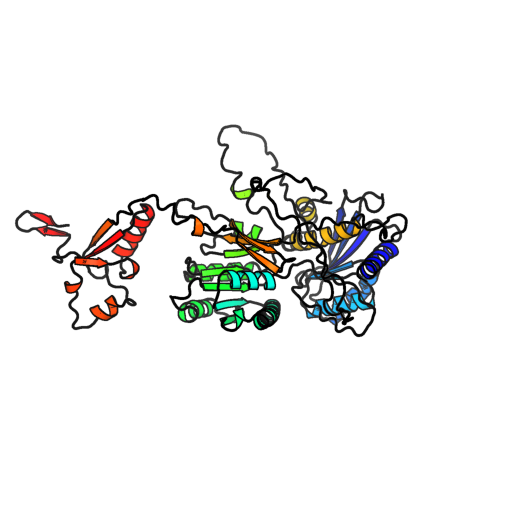A 1 182 ? 6.485 0.403 14.959 1.00 95.50 182 LEU A CA 1
ATOM 1501 C C . LEU A 1 182 ? 6.542 -1.085 15.334 1.00 95.50 182 LEU A C 1
ATOM 1503 O O . LEU A 1 182 ? 7.602 -1.583 15.705 1.00 95.50 182 LEU A O 1
ATOM 1507 N N . ASP A 1 183 ? 5.412 -1.787 15.256 1.00 94.75 183 ASP A N 1
ATOM 1508 C CA . ASP A 1 183 ? 5.332 -3.241 15.480 1.00 94.75 183 ASP A CA 1
ATOM 1509 C C . ASP A 1 183 ? 5.403 -3.971 14.133 1.00 94.75 183 ASP A C 1
ATOM 1511 O O . ASP A 1 183 ? 4.495 -3.837 13.317 1.00 94.75 183 ASP A O 1
ATOM 1515 N N . ILE A 1 184 ? 6.484 -4.707 13.876 1.00 94.69 184 ILE A N 1
ATOM 1516 C CA . ILE A 1 184 ? 6.759 -5.353 12.584 1.00 94.69 184 ILE A CA 1
ATOM 1517 C C . ILE A 1 184 ? 6.386 -6.833 12.652 1.00 94.69 184 ILE A C 1
ATOM 1519 O O . ILE A 1 184 ? 6.839 -7.549 13.545 1.00 94.69 184 ILE A O 1
ATOM 1523 N N . ARG A 1 185 ? 5.591 -7.310 11.689 1.00 93.19 185 ARG A N 1
ATOM 1524 C CA . ARG A 1 185 ? 5.118 -8.699 11.638 1.00 93.19 185 ARG A CA 1
ATOM 1525 C C . ARG A 1 185 ? 5.192 -9.273 10.227 1.00 93.19 185 ARG A C 1
ATOM 1527 O O . ARG A 1 185 ? 4.802 -8.625 9.256 1.00 93.19 185 ARG A O 1
ATOM 1534 N N . THR A 1 186 ? 5.634 -10.524 10.142 1.00 92.50 186 THR A N 1
ATOM 1535 C CA . THR A 1 186 ? 5.655 -11.308 8.905 1.00 92.50 186 THR A CA 1
ATOM 1536 C C . THR A 1 186 ? 4.386 -12.148 8.777 1.00 92.50 186 THR A C 1
ATOM 1538 O O . THR A 1 186 ? 3.884 -12.693 9.761 1.00 92.50 186 THR A O 1
ATOM 1541 N N . THR A 1 187 ? 3.870 -12.308 7.559 1.00 88.00 187 THR A N 1
ATOM 1542 C CA . THR A 1 187 ? 2.693 -13.158 7.281 1.00 88.00 187 THR A CA 1
ATOM 1543 C C . THR A 1 187 ? 3.054 -14.574 6.820 1.00 88.00 187 THR A C 1
ATOM 1545 O O . THR A 1 187 ? 2.167 -15.405 6.625 1.00 88.00 187 THR A O 1
ATOM 1548 N N . HIS A 1 188 ? 4.348 -14.887 6.689 1.00 81.06 188 HIS A N 1
ATOM 1549 C CA . HIS A 1 188 ? 4.838 -16.140 6.103 1.00 81.06 188 HIS A CA 1
ATOM 1550 C C . HIS A 1 188 ? 4.582 -17.411 6.937 1.00 81.06 188 HIS A C 1
ATOM 1552 O O . HIS A 1 188 ? 4.581 -18.502 6.372 1.00 81.06 188 HIS A O 1
ATOM 1558 N N . HIS A 1 189 ? 4.341 -17.316 8.250 1.00 63.62 189 HIS A N 1
ATOM 1559 C CA . HIS A 1 189 ? 4.405 -18.479 9.155 1.00 63.62 189 HIS A CA 1
ATOM 1560 C C . HIS A 1 189 ? 3.057 -19.062 9.620 1.00 63.62 189 HIS A C 1
ATOM 1562 O O . HIS A 1 189 ? 2.975 -19.686 10.673 1.00 63.62 189 HIS A O 1
ATOM 1568 N N . GLY A 1 190 ? 2.009 -18.957 8.799 1.00 68.44 190 GLY A N 1
ATOM 1569 C CA . GLY A 1 190 ? 0.955 -19.981 8.805 1.00 68.44 190 GLY A CA 1
ATOM 1570 C C . GLY A 1 190 ? -0.267 -19.777 9.704 1.00 68.44 190 GLY A C 1
ATOM 1571 O O . GLY A 1 190 ? -1.176 -20.594 9.622 1.00 68.44 190 GLY A O 1
ATOM 1572 N N . ASP A 1 191 ? -0.402 -18.683 10.453 1.00 87.25 191 ASP A N 1
ATOM 1573 C CA . ASP A 1 191 ? -1.719 -18.319 10.994 1.00 87.25 191 ASP A CA 1
ATOM 1574 C C . ASP A 1 191 ? -1.948 -16.805 11.061 1.00 87.25 191 ASP A C 1
ATOM 1576 O O . ASP A 1 191 ? -1.687 -16.128 12.058 1.00 87.25 191 ASP A O 1
ATOM 1580 N N . ILE A 1 192 ? -2.487 -16.273 9.962 1.00 93.94 192 ILE A N 1
ATOM 1581 C CA . ILE A 1 192 ? -2.924 -14.877 9.878 1.00 93.94 192 ILE A CA 1
ATOM 1582 C C . ILE A 1 192 ? -3.971 -14.560 10.964 1.00 93.94 192 ILE A C 1
ATOM 1584 O O . ILE A 1 192 ? -3.972 -13.437 11.460 1.00 93.94 192 ILE A O 1
ATOM 1588 N N . TYR A 1 193 ? -4.821 -15.511 11.378 1.00 94.81 193 TYR A N 1
ATOM 1589 C CA . TYR A 1 193 ? -5.811 -15.258 12.431 1.00 94.81 193 TYR A CA 1
ATOM 1590 C C . TYR A 1 193 ? -5.144 -15.053 13.785 1.00 94.81 193 TYR A C 1
ATOM 1592 O O . TYR A 1 193 ? -5.441 -14.068 14.452 1.00 94.81 193 TYR A O 1
ATOM 1600 N N . SER A 1 194 ? -4.194 -15.909 14.166 1.00 93.31 194 SER A N 1
ATOM 1601 C CA . SER A 1 194 ? -3.407 -15.702 15.388 1.00 93.31 194 SER A CA 1
ATOM 1602 C C . SER A 1 194 ? -2.676 -14.359 15.376 1.00 93.31 194 SER A C 1
ATOM 1604 O O . SER A 1 194 ? -2.691 -13.633 16.370 1.00 93.31 194 SER A O 1
ATOM 1606 N N . MET A 1 195 ? -2.076 -13.982 14.243 1.00 94.88 195 MET A N 1
ATOM 1607 C CA . MET A 1 195 ? -1.418 -12.682 14.106 1.00 94.88 195 MET A CA 1
ATOM 1608 C C . MET A 1 195 ? -2.405 -11.522 14.305 1.00 94.88 195 MET A C 1
ATOM 1610 O O . MET A 1 195 ? -2.124 -10.612 15.084 1.00 94.88 195 MET A O 1
ATOM 1614 N N . LEU A 1 196 ? -3.556 -11.556 13.628 1.00 95.00 196 LEU A N 1
ATOM 1615 C CA . LEU A 1 196 ? -4.588 -10.522 13.730 1.00 95.00 196 LEU A CA 1
ATOM 1616 C C . LEU A 1 196 ? -5.215 -10.464 15.130 1.00 95.00 196 LEU A C 1
ATOM 1618 O O . LEU A 1 196 ? -5.458 -9.373 15.639 1.00 95.00 196 LEU A O 1
ATOM 1622 N N . TYR A 1 197 ? -5.387 -11.609 15.791 1.00 94.19 197 TYR A N 1
ATOM 1623 C CA . TYR A 1 197 ? -5.839 -11.682 17.177 1.00 94.19 197 TYR A CA 1
ATOM 1624 C C . TYR A 1 197 ? -4.863 -10.979 18.125 1.00 94.19 197 TYR A C 1
ATOM 1626 O O . TYR A 1 197 ? -5.280 -10.186 18.964 1.00 94.19 197 TYR A O 1
ATOM 1634 N N . VAL A 1 198 ? -3.553 -11.206 17.965 1.00 92.25 198 VAL A N 1
ATOM 1635 C CA . VAL A 1 198 ? -2.528 -10.515 18.766 1.00 92.25 198 VAL A CA 1
ATOM 1636 C C . VAL A 1 198 ? -2.537 -9.007 18.502 1.00 92.25 198 VAL A C 1
ATOM 1638 O O . VAL A 1 198 ? -2.364 -8.220 19.435 1.00 92.25 198 VAL A O 1
ATOM 1641 N N . ILE A 1 199 ? -2.755 -8.596 17.250 1.00 92.19 199 ILE A N 1
ATOM 1642 C CA . ILE A 1 199 ? -2.899 -7.183 16.878 1.00 92.19 199 ILE A CA 1
ATOM 1643 C C . ILE A 1 199 ? -4.093 -6.554 17.608 1.00 92.19 199 ILE A C 1
ATOM 1645 O O . ILE A 1 199 ? -3.955 -5.491 18.213 1.00 92.19 199 ILE A O 1
ATOM 1649 N N . GLU A 1 200 ? -5.244 -7.222 17.593 1.00 91.94 200 GLU A N 1
ATOM 1650 C CA . GLU A 1 200 ? -6.454 -6.751 18.265 1.00 91.94 200 GLU A CA 1
ATOM 1651 C C . GLU A 1 200 ? -6.285 -6.701 19.790 1.00 91.94 200 GLU A C 1
ATOM 1653 O O . GLU A 1 200 ? -6.684 -5.729 20.433 1.00 91.94 200 GLU A O 1
ATOM 1658 N N . SER A 1 201 ? -5.677 -7.734 20.380 1.00 88.88 201 SER A N 1
ATOM 1659 C CA . SER A 1 201 ? -5.615 -7.887 21.832 1.00 88.88 201 SER A CA 1
ATOM 1660 C C . SER A 1 201 ? -4.555 -7.007 22.493 1.00 88.88 201 SER A C 1
ATOM 1662 O O . SER A 1 201 ? -4.769 -6.538 23.611 1.00 88.88 201 SER A O 1
ATOM 1664 N N . ASN A 1 202 ? -3.409 -6.798 21.835 1.00 82.88 202 ASN A N 1
ATOM 1665 C CA . ASN A 1 202 ? -2.214 -6.255 22.492 1.00 82.88 202 ASN A CA 1
ATOM 1666 C C . ASN A 1 202 ? -1.736 -4.927 21.909 1.00 82.88 202 ASN A C 1
ATOM 1668 O O . ASN A 1 202 ? -1.002 -4.195 22.581 1.00 82.88 202 ASN A O 1
ATOM 1672 N N . SER A 1 203 ? -2.088 -4.608 20.663 1.00 74.94 203 SER A N 1
ATOM 1673 C CA . SER A 1 203 ? -1.359 -3.555 19.962 1.00 74.94 203 SER A CA 1
ATOM 1674 C C . SER A 1 203 ? -1.945 -2.158 20.140 1.00 74.94 203 SER A C 1
ATOM 1676 O O . SER A 1 203 ? -1.189 -1.200 19.995 1.00 74.94 203 SER A O 1
ATOM 1678 N N . PHE A 1 204 ? -3.204 -1.993 20.548 1.00 79.00 204 PHE A N 1
ATOM 1679 C CA . PHE A 1 204 ? -3.812 -0.663 20.636 1.00 79.00 204 PHE A CA 1
ATOM 1680 C C . PHE A 1 204 ? -4.481 -0.399 21.986 1.00 79.00 204 PHE A C 1
ATOM 1682 O O . PHE A 1 204 ? -5.356 -1.140 22.433 1.00 79.00 204 PHE A O 1
ATOM 1689 N N . LYS A 1 205 ? -4.081 0.696 22.644 1.00 79.12 205 LYS A N 1
ATOM 1690 C CA . LYS A 1 205 ? -4.832 1.241 23.780 1.00 79.12 205 LYS A CA 1
ATOM 1691 C C . LYS A 1 205 ? -6.083 1.924 23.234 1.00 79.12 205 LYS A C 1
ATOM 1693 O O . LYS A 1 205 ? -6.001 2.621 22.229 1.00 79.12 205 LYS A O 1
ATOM 1698 N N . LYS A 1 206 ? -7.220 1.779 23.920 1.00 75.44 206 LYS A N 1
ATOM 1699 C CA . LYS A 1 206 ? -8.506 2.366 23.490 1.00 75.44 206 LYS A CA 1
ATOM 1700 C C . LYS A 1 206 ? -8.453 3.882 23.263 1.00 75.44 206 LYS A C 1
ATOM 1702 O O . LYS A 1 206 ? -9.233 4.392 22.470 1.00 75.44 206 LYS A O 1
ATOM 1707 N N . ASP A 1 207 ? -7.520 4.566 23.919 1.00 81.06 207 ASP A N 1
ATOM 1708 C CA . ASP A 1 207 ? -7.389 6.022 23.859 1.00 81.06 207 ASP A CA 1
ATOM 1709 C C . ASP A 1 207 ? -6.505 6.504 22.690 1.00 81.06 207 ASP A C 1
ATOM 1711 O O . ASP A 1 207 ? -6.429 7.701 22.432 1.00 81.06 207 ASP A O 1
ATOM 1715 N N . GLN A 1 208 ? -5.833 5.593 21.973 1.00 75.50 208 GLN A N 1
ATOM 1716 C CA . GLN A 1 208 ? -4.902 5.909 20.881 1.00 75.50 208 GLN A CA 1
ATOM 1717 C C . GLN A 1 208 ? -5.509 5.568 19.516 1.00 75.50 208 GLN A C 1
ATOM 1719 O O . GLN A 1 208 ? -4.998 4.722 18.790 1.00 75.50 208 GLN A O 1
ATOM 1724 N N . LEU A 1 209 ? -6.617 6.226 19.180 1.00 79.31 209 LEU A N 1
ATOM 1725 C CA . LEU A 1 209 ? -7.247 6.122 17.863 1.00 79.31 209 LEU A CA 1
ATOM 1726 C C . LEU A 1 209 ? -6.767 7.251 16.929 1.00 79.31 209 LEU A C 1
ATOM 1728 O O . LEU A 1 209 ? -6.593 8.377 17.402 1.00 79.31 209 LEU A O 1
ATOM 1732 N N . PRO A 1 210 ? -6.629 7.007 15.609 1.00 84.25 210 PRO A N 1
ATOM 1733 C CA . PRO A 1 210 ? -6.861 5.739 14.908 1.00 84.25 210 PRO A CA 1
ATOM 1734 C C . PRO A 1 210 ? -5.647 4.788 14.926 1.00 84.25 210 PRO A C 1
ATOM 1736 O O . PRO A 1 210 ? -4.497 5.203 15.057 1.00 84.25 210 PRO A O 1
ATOM 1739 N N . ASN A 1 211 ? -5.926 3.502 14.727 1.00 92.88 211 ASN A N 1
ATOM 1740 C CA . ASN A 1 211 ? -4.966 2.406 14.658 1.00 92.88 211 ASN A CA 1
ATOM 1741 C C . ASN A 1 211 ? -4.425 2.257 13.230 1.00 92.88 211 ASN A C 1
ATOM 1743 O O . ASN A 1 211 ? -5.146 1.806 12.337 1.00 92.88 211 ASN A O 1
ATOM 1747 N N . TYR A 1 212 ? -3.158 2.604 13.010 1.00 96.38 212 TYR A N 1
ATOM 1748 C CA . TYR A 1 212 ? -2.526 2.488 11.695 1.00 96.38 212 TYR A CA 1
ATOM 1749 C C . TYR A 1 212 ? -1.972 1.082 11.461 1.00 96.38 212 TYR A C 1
ATOM 1751 O O . TYR A 1 212 ? -1.152 0.590 12.241 1.00 96.38 212 TYR A O 1
ATOM 1759 N N . ILE A 1 213 ? -2.388 0.454 10.362 1.00 97.06 213 ILE A N 1
ATOM 1760 C CA . ILE A 1 213 ? -1.869 -0.834 9.898 1.00 97.06 213 ILE A CA 1
ATOM 1761 C C . ILE A 1 213 ? -1.308 -0.634 8.489 1.00 97.06 213 ILE A C 1
ATOM 1763 O O . ILE A 1 213 ? -2.041 -0.404 7.532 1.00 97.06 213 ILE A O 1
ATOM 1767 N N . LEU A 1 214 ? 0.011 -0.691 8.373 1.00 97.38 214 LEU A N 1
ATOM 1768 C CA . LEU A 1 214 ? 0.761 -0.583 7.132 1.00 97.38 214 LEU A CA 1
ATOM 1769 C C . LEU A 1 214 ? 0.825 -1.971 6.497 1.00 97.38 214 LEU A C 1
ATOM 1771 O O . LEU A 1 214 ? 1.286 -2.921 7.126 1.00 97.38 214 LEU A O 1
ATOM 1775 N N . LEU A 1 215 ? 0.327 -2.091 5.274 1.00 96.50 215 LEU A N 1
ATOM 1776 C CA . LEU A 1 215 ? 0.256 -3.339 4.527 1.00 96.50 215 LEU A CA 1
ATOM 1777 C C . LEU A 1 215 ? 1.238 -3.259 3.366 1.00 96.50 215 LEU A C 1
ATOM 1779 O O . LEU A 1 215 ? 1.009 -2.475 2.440 1.00 96.50 215 LEU A O 1
ATOM 1783 N N . ASP A 1 216 ? 2.286 -4.074 3.396 1.00 94.81 216 ASP A N 1
ATOM 1784 C CA . ASP A 1 216 ? 3.300 -4.142 2.348 1.00 94.81 216 ASP A CA 1
ATOM 1785 C C . ASP A 1 216 ? 3.465 -5.575 1.831 1.00 94.81 216 ASP A C 1
ATOM 1787 O O . ASP A 1 216 ? 4.259 -6.362 2.351 1.00 94.81 216 ASP A O 1
ATOM 1791 N N . PHE A 1 217 ? 2.672 -5.920 0.815 1.00 92.50 217 PHE A N 1
ATOM 1792 C CA . PHE A 1 217 ? 2.675 -7.251 0.214 1.00 92.50 217 PHE A CA 1
ATOM 1793 C C . PHE A 1 217 ? 3.060 -7.214 -1.266 1.00 92.50 217 PHE A C 1
ATOM 1795 O O . PHE A 1 217 ? 2.778 -6.250 -1.989 1.00 92.50 217 PHE A O 1
ATOM 1802 N N . HIS A 1 218 ? 3.691 -8.293 -1.729 1.00 85.25 218 HIS A N 1
ATOM 1803 C CA . HIS A 1 218 ? 4.209 -8.394 -3.099 1.00 85.25 218 HIS A CA 1
ATOM 1804 C C . HIS A 1 218 ? 3.157 -8.731 -4.156 1.00 85.25 218 HIS A C 1
ATOM 1806 O O . HIS A 1 218 ? 3.392 -8.492 -5.341 1.00 85.25 218 HIS A O 1
ATOM 1812 N N . SER A 1 219 ? 2.026 -9.316 -3.754 1.00 85.31 219 SER A N 1
ATOM 1813 C CA . SER A 1 219 ? 1.006 -9.817 -4.675 1.00 85.31 219 SER A CA 1
ATOM 1814 C C . SER A 1 219 ? -0.405 -9.406 -4.279 1.00 85.31 219 SER A C 1
ATOM 1816 O O . SER A 1 219 ? -0.732 -9.242 -3.103 1.00 85.31 219 SER A O 1
ATOM 1818 N N . TYR A 1 220 ? -1.258 -9.294 -5.296 1.00 86.75 220 TYR A N 1
ATOM 1819 C CA . TYR A 1 220 ? -2.698 -9.111 -5.148 1.00 86.75 220 TYR A CA 1
ATOM 1820 C C . TYR A 1 220 ? -3.314 -10.182 -4.240 1.00 86.75 220 TYR A C 1
ATOM 1822 O O . TYR A 1 220 ? -4.041 -9.867 -3.302 1.00 86.75 220 TYR A O 1
ATOM 1830 N N . ASP A 1 221 ? -2.960 -11.445 -4.470 1.00 87.62 221 ASP A N 1
ATOM 1831 C CA . ASP A 1 221 ? -3.524 -12.581 -3.741 1.00 87.62 221 ASP A CA 1
ATOM 1832 C C . ASP A 1 221 ? -3.169 -12.539 -2.252 1.00 87.62 221 ASP A C 1
ATOM 1834 O O . ASP A 1 221 ? -3.923 -13.013 -1.403 1.00 87.62 221 ASP A O 1
ATOM 1838 N N . ALA A 1 222 ? -2.004 -11.992 -1.889 1.00 90.94 222 ALA A N 1
ATOM 1839 C CA . ALA A 1 222 ? -1.652 -11.771 -0.489 1.00 90.94 222 ALA A CA 1
ATOM 1840 C C . ALA A 1 222 ? -2.568 -10.723 0.160 1.00 90.94 222 ALA A C 1
ATOM 1842 O O . ALA A 1 222 ? -3.065 -10.945 1.267 1.00 90.94 222 ALA A O 1
ATOM 1843 N N . TYR A 1 223 ? -2.850 -9.630 -0.553 1.00 93.19 223 TYR A N 1
ATOM 1844 C CA . TYR A 1 223 ? -3.781 -8.594 -0.114 1.00 93.19 223 TYR A CA 1
ATOM 1845 C C . TYR A 1 223 ? -5.234 -9.082 0.001 1.00 93.19 223 TYR A C 1
ATOM 1847 O O . TYR A 1 223 ? -5.931 -8.738 0.955 1.00 93.19 223 TYR A O 1
ATOM 1855 N N . GLU A 1 224 ? -5.711 -9.876 -0.953 1.00 91.69 224 GLU A N 1
ATOM 1856 C CA . GLU A 1 224 ? -7.064 -10.431 -0.901 1.00 91.69 224 GLU A CA 1
ATOM 1857 C C . GLU A 1 224 ? -7.218 -11.360 0.311 1.00 91.69 224 GLU A C 1
ATOM 1859 O O . GLU A 1 224 ? -8.112 -11.163 1.137 1.00 91.69 224 GLU A O 1
ATOM 1864 N N . ARG A 1 225 ? -6.263 -12.282 0.500 1.00 92.81 225 ARG A N 1
ATOM 1865 C CA . ARG A 1 225 ? -6.248 -13.218 1.634 1.00 92.81 225 ARG A CA 1
ATOM 1866 C C . ARG A 1 225 ? -6.199 -12.518 2.992 1.00 92.81 225 ARG A C 1
ATOM 1868 O O . ARG A 1 225 ? -6.845 -12.975 3.935 1.00 92.81 225 ARG A O 1
ATOM 1875 N N . ILE A 1 226 ? -5.422 -11.441 3.140 1.00 95.06 226 ILE A N 1
ATOM 1876 C CA . ILE A 1 226 ? -5.361 -10.701 4.412 1.00 95.06 226 ILE A CA 1
ATOM 1877 C C . ILE A 1 226 ? -6.644 -9.897 4.648 1.00 95.06 226 ILE A C 1
ATOM 1879 O O . ILE A 1 226 ? -7.143 -9.887 5.772 1.00 95.06 226 ILE A O 1
ATOM 1883 N N . PHE A 1 227 ? -7.226 -9.276 3.616 1.00 95.06 227 PHE A N 1
ATOM 1884 C CA . PHE A 1 227 ? -8.446 -8.480 3.765 1.00 95.06 227 PHE A CA 1
ATOM 1885 C C . PHE A 1 227 ? -9.689 -9.317 4.043 1.00 95.06 227 PHE A C 1
ATOM 1887 O O . PHE A 1 227 ? -10.537 -8.891 4.835 1.00 95.06 227 PHE A O 1
ATOM 1894 N N . GLU A 1 228 ? -9.783 -10.513 3.466 1.00 93.88 228 GLU A N 1
ATOM 1895 C CA . GLU A 1 228 ? -10.812 -11.491 3.817 1.00 93.88 228 GLU A CA 1
ATOM 1896 C C . GLU A 1 228 ? -10.763 -11.805 5.321 1.00 93.88 228 GLU A C 1
ATOM 1898 O O . GLU A 1 228 ? -11.766 -11.687 6.026 1.00 93.88 228 GLU A O 1
ATOM 1903 N N . LYS A 1 229 ? -9.568 -12.098 5.846 1.00 95.56 229 LYS A N 1
ATOM 1904 C CA . LYS A 1 229 ? -9.369 -12.443 7.261 1.00 95.56 229 LYS A CA 1
ATOM 1905 C C . LYS A 1 229 ? -9.570 -11.257 8.203 1.00 95.56 229 LYS A C 1
ATOM 1907 O O . LYS A 1 229 ? -10.193 -11.419 9.248 1.00 95.56 229 LYS A O 1
ATOM 1912 N N . ILE A 1 230 ? -9.118 -10.060 7.821 1.00 95.88 230 ILE A N 1
ATOM 1913 C CA . ILE A 1 230 ? -9.406 -8.805 8.538 1.00 95.88 230 ILE A CA 1
ATOM 1914 C C . ILE A 1 230 ? -10.920 -8.592 8.654 1.00 95.88 230 ILE A C 1
ATOM 1916 O O . ILE A 1 230 ? -11.415 -8.236 9.724 1.00 95.88 230 ILE A O 1
ATOM 1920 N N . SER A 1 231 ? -11.655 -8.839 7.565 1.00 94.00 231 SER A N 1
ATOM 1921 C CA . SER A 1 231 ? -13.115 -8.713 7.538 1.00 94.00 231 SER A CA 1
ATOM 1922 C C . SER A 1 231 ? -13.785 -9.758 8.427 1.00 94.00 231 SER A C 1
ATOM 1924 O O . SER A 1 231 ? -14.670 -9.414 9.205 1.00 94.00 231 SER A O 1
ATOM 1926 N N . HIS A 1 232 ? -13.321 -11.009 8.375 1.00 94.19 232 HIS A N 1
ATOM 1927 C CA . HIS A 1 232 ? -13.819 -12.090 9.224 1.00 94.19 232 HIS A CA 1
ATOM 1928 C C . HIS A 1 232 ? -13.599 -11.815 10.721 1.00 94.19 232 HIS A C 1
ATOM 1930 O O . HIS A 1 232 ? -14.466 -12.116 11.536 1.00 94.19 232 HIS A O 1
ATOM 1936 N N . MET A 1 233 ? -12.478 -11.185 11.089 1.00 94.56 233 MET A N 1
ATOM 1937 C CA . MET A 1 233 ? -12.185 -10.797 12.476 1.00 94.56 233 MET A CA 1
ATOM 1938 C C . MET A 1 233 ? -12.870 -9.499 12.927 1.00 94.56 233 MET A C 1
ATOM 1940 O O . MET A 1 233 ? -12.688 -9.080 14.064 1.00 94.56 233 MET A O 1
ATOM 1944 N N . GLY A 1 234 ? -13.642 -8.831 12.064 1.00 91.75 234 GLY A N 1
ATOM 1945 C CA . GLY A 1 234 ? -14.315 -7.580 12.425 1.00 91.75 234 GLY A CA 1
ATOM 1946 C C . GLY A 1 234 ? -13.366 -6.393 12.627 1.00 91.75 234 GLY A C 1
ATOM 1947 O O . GLY A 1 234 ? -13.768 -5.369 13.177 1.00 91.75 234 GLY A O 1
ATOM 1948 N N . LEU A 1 235 ? -12.129 -6.472 12.128 1.00 94.44 235 LEU A N 1
ATOM 1949 C CA . LEU A 1 235 ? -11.129 -5.399 12.212 1.00 94.44 235 LEU A CA 1
ATOM 1950 C C . LEU A 1 235 ? -11.378 -4.290 11.171 1.00 94.44 235 LEU A C 1
ATOM 1952 O O . LEU A 1 235 ? -10.467 -3.615 10.706 1.00 94.44 235 LEU A O 1
ATOM 1956 N N . THR A 1 236 ? -12.629 -4.084 10.773 1.00 93.81 236 THR A N 1
ATOM 1957 C CA . THR A 1 236 ? -13.034 -3.145 9.717 1.00 93.81 236 THR A CA 1
ATOM 1958 C C . THR A 1 236 ? -13.734 -1.906 10.263 1.00 93.81 236 THR A C 1
ATOM 1960 O O . THR A 1 236 ? -14.319 -1.147 9.495 1.00 93.81 236 THR A O 1
ATOM 1963 N N . SER A 1 237 ? -13.737 -1.720 11.584 1.00 89.94 237 SER A N 1
ATOM 1964 C CA . SER A 1 237 ? -14.275 -0.523 12.224 1.00 89.94 237 SER A CA 1
ATOM 1965 C C . SER A 1 237 ? -13.464 0.722 11.862 1.00 89.94 237 SER A C 1
ATOM 1967 O O . SER A 1 237 ? -12.274 0.643 11.559 1.00 89.94 237 SER A O 1
ATOM 1969 N N . ASP A 1 238 ? -14.090 1.893 11.994 1.00 88.38 238 ASP A N 1
ATOM 1970 C CA . ASP A 1 238 ? -13.470 3.206 11.738 1.00 88.38 238 ASP A CA 1
ATOM 1971 C C . ASP A 1 238 ? -12.270 3.514 12.656 1.00 88.38 238 ASP A C 1
ATOM 1973 O O . ASP A 1 238 ? -11.554 4.496 12.463 1.00 88.38 238 ASP A O 1
ATOM 1977 N N . SER A 1 239 ? -12.035 2.674 13.668 1.00 90.19 239 SER A N 1
ATOM 1978 C CA . SER A 1 239 ? -10.838 2.715 14.500 1.00 90.19 239 SER A CA 1
ATOM 1979 C C . SER A 1 239 ? -9.574 2.282 13.764 1.00 90.19 239 SER A C 1
ATOM 1981 O O . SER A 1 239 ? -8.496 2.585 14.258 1.00 90.19 239 SER A O 1
ATOM 1983 N N . TYR A 1 240 ? -9.677 1.569 12.638 1.00 94.31 240 TYR A N 1
ATOM 1984 C CA . TYR A 1 240 ? -8.534 1.062 11.881 1.00 94.31 240 TYR A CA 1
ATOM 1985 C C . TYR A 1 240 ? -8.350 1.820 10.570 1.00 94.31 240 TYR A C 1
ATOM 1987 O O . TYR A 1 240 ? -9.294 2.029 9.808 1.00 94.31 240 TYR A O 1
ATOM 1995 N N . GLN A 1 241 ? -7.104 2.191 10.294 1.00 95.94 241 GLN A N 1
ATOM 1996 C CA . GLN A 1 241 ? -6.680 2.786 9.036 1.00 95.94 241 GLN A CA 1
ATOM 1997 C C . GLN A 1 241 ? -5.610 1.908 8.402 1.00 95.94 241 GLN A C 1
ATOM 1999 O O . GLN A 1 241 ? -4.499 1.785 8.919 1.00 95.94 241 GLN A O 1
ATOM 2004 N N . TYR A 1 242 ? -5.952 1.306 7.270 1.00 96.69 242 TYR A N 1
ATOM 2005 C CA . TYR A 1 242 ? -5.054 0.435 6.527 1.00 96.69 242 TYR A CA 1
ATOM 2006 C C . TYR A 1 242 ? -4.344 1.239 5.448 1.00 96.69 242 TYR A C 1
ATOM 2008 O O . TYR A 1 242 ? -5.005 1.801 4.579 1.00 96.69 242 TYR A O 1
ATOM 2016 N N . ILE A 1 243 ? -3.017 1.298 5.484 1.00 96.50 243 ILE A N 1
ATOM 2017 C CA . ILE A 1 243 ? -2.216 2.003 4.482 1.00 96.50 243 ILE A CA 1
ATOM 2018 C C . ILE A 1 243 ? -1.566 0.975 3.562 1.00 96.50 243 ILE A C 1
ATOM 2020 O O . ILE A 1 243 ? -0.751 0.174 4.010 1.00 96.50 243 ILE A O 1
ATOM 2024 N N . ILE A 1 244 ? -1.919 0.997 2.280 1.00 95.00 244 ILE A N 1
ATOM 2025 C CA . ILE A 1 244 ? -1.355 0.111 1.260 1.00 95.00 244 ILE A CA 1
ATOM 2026 C C . ILE A 1 244 ? -0.045 0.723 0.759 1.00 95.00 244 ILE A C 1
ATOM 2028 O O . ILE A 1 244 ? -0.043 1.829 0.218 1.00 95.00 244 ILE A O 1
ATOM 2032 N N . LEU A 1 245 ? 1.060 -0.001 0.944 1.00 92.50 245 LEU A N 1
ATOM 2033 C CA . LEU A 1 245 ? 2.403 0.389 0.492 1.00 92.50 245 LEU A CA 1
ATOM 2034 C C . LEU A 1 245 ? 2.825 -0.297 -0.810 1.00 92.50 245 LEU A C 1
ATOM 2036 O O . LEU A 1 245 ? 3.929 -0.058 -1.298 1.00 92.50 245 LEU A O 1
ATOM 2040 N N . SER A 1 246 ? 1.958 -1.140 -1.373 1.00 83.31 246 SER A N 1
ATOM 2041 C CA . SER A 1 246 ? 2.251 -1.808 -2.633 1.00 83.31 246 SER A CA 1
ATOM 2042 C C . SER A 1 246 ? 2.189 -0.871 -3.828 1.00 83.31 246 SER A C 1
ATOM 2044 O O . SER A 1 246 ? 1.665 0.242 -3.779 1.00 83.31 246 SER A O 1
ATOM 2046 N N . THR A 1 247 ? 2.763 -1.354 -4.919 1.00 71.00 247 THR A N 1
ATOM 2047 C CA . THR A 1 247 ? 3.131 -0.556 -6.087 1.00 71.00 247 THR A CA 1
ATOM 2048 C C . THR A 1 247 ? 2.575 -1.096 -7.386 1.00 71.00 247 THR A C 1
ATOM 2050 O O . THR A 1 247 ? 2.895 -0.607 -8.471 1.00 71.00 247 THR A O 1
ATOM 2053 N N . PHE A 1 248 ? 1.709 -2.102 -7.281 1.00 74.62 248 PHE A N 1
ATOM 2054 C CA . PHE A 1 248 ? 0.767 -2.394 -8.346 1.00 74.62 248 PHE A CA 1
ATOM 2055 C C . PHE A 1 248 ? -0.307 -1.298 -8.424 1.00 74.62 248 PHE A C 1
ATOM 2057 O O . PHE A 1 248 ? -0.439 -0.464 -7.528 1.00 74.62 248 PHE A O 1
ATOM 2064 N N . ASP A 1 249 ? -1.073 -1.297 -9.513 1.00 74.44 249 ASP A N 1
ATOM 2065 C CA . ASP A 1 249 ? -2.193 -0.377 -9.715 1.00 74.44 249 ASP A CA 1
ATOM 2066 C C . ASP A 1 249 ? -3.313 -0.677 -8.704 1.00 74.44 249 ASP A C 1
ATOM 2068 O O . ASP A 1 249 ? -4.180 -1.535 -8.901 1.00 74.44 249 ASP A O 1
ATOM 2072 N N . VAL A 1 250 ? -3.248 0.018 -7.566 1.00 77.44 250 VAL A N 1
ATOM 2073 C CA . VAL A 1 250 ? -4.230 -0.095 -6.489 1.00 77.44 250 VAL A CA 1
ATOM 2074 C C . VAL A 1 250 ? -5.593 0.416 -6.963 1.00 77.44 250 VAL A C 1
ATOM 2076 O O . VAL A 1 250 ? -6.607 -0.149 -6.571 1.00 77.44 250 VAL A O 1
ATOM 2079 N N . CYS A 1 251 ? -5.668 1.418 -7.844 1.00 75.62 251 CYS A N 1
ATOM 2080 C CA . CYS A 1 251 ? -6.945 2.006 -8.255 1.00 75.62 251 CYS A CA 1
ATOM 2081 C C . CYS A 1 251 ? -7.859 1.006 -8.973 1.00 75.62 251 CYS A C 1
ATOM 2083 O O . CYS A 1 251 ? -9.030 0.870 -8.598 1.00 75.62 251 CYS A O 1
ATOM 2085 N N . LEU A 1 252 ? -7.339 0.271 -9.963 1.00 74.50 252 LEU A N 1
ATOM 2086 C CA . LEU A 1 252 ? -8.120 -0.754 -10.668 1.00 74.50 252 LEU A CA 1
ATOM 2087 C C . LEU A 1 252 ? -8.616 -1.847 -9.719 1.00 74.50 252 LEU A C 1
ATOM 2089 O O . LEU A 1 252 ? -9.750 -2.325 -9.835 1.00 74.50 252 LEU A O 1
ATOM 2093 N N . TRP A 1 253 ? -7.777 -2.231 -8.761 1.00 80.56 253 TRP A N 1
ATOM 2094 C CA . TRP A 1 253 ? -8.131 -3.245 -7.783 1.00 80.56 253 TRP A CA 1
ATOM 2095 C C . TRP A 1 253 ? -9.187 -2.767 -6.787 1.00 80.56 253 TRP A C 1
ATOM 2097 O O . TRP A 1 253 ? -10.139 -3.494 -6.501 1.00 80.56 253 TRP A O 1
ATOM 2107 N N . MET A 1 254 ? -9.068 -1.537 -6.297 1.00 78.69 254 MET A N 1
ATOM 2108 C CA . MET A 1 254 ? -9.964 -0.979 -5.285 1.00 78.69 254 MET A CA 1
ATOM 2109 C C . MET A 1 254 ? -11.424 -0.939 -5.740 1.00 78.69 254 MET A C 1
ATOM 2111 O O . MET A 1 254 ? -12.326 -1.087 -4.917 1.00 78.69 254 MET A O 1
ATOM 2115 N N . ASN A 1 255 ? -11.662 -0.818 -7.048 1.00 76.88 255 ASN A N 1
ATOM 2116 C CA . ASN A 1 255 ? -13.002 -0.906 -7.629 1.00 76.88 255 ASN A CA 1
ATOM 2117 C C . ASN A 1 255 ? -13.616 -2.312 -7.518 1.00 76.88 255 ASN A C 1
ATOM 2119 O O . ASN A 1 255 ? -14.836 -2.441 -7.427 1.00 76.88 255 ASN A O 1
ATOM 2123 N N . LYS A 1 256 ? -12.788 -3.363 -7.508 1.00 81.25 256 LYS A N 1
ATOM 2124 C CA . LYS A 1 256 ? -13.215 -4.762 -7.335 1.00 81.25 256 LYS A CA 1
ATOM 2125 C C . LYS A 1 256 ? -13.274 -5.169 -5.860 1.00 81.25 256 LYS A C 1
ATOM 2127 O O . LYS A 1 256 ? -14.045 -6.051 -5.493 1.00 81.25 256 LYS A O 1
ATOM 2132 N N . LEU A 1 257 ? -12.475 -4.527 -5.007 1.00 81.81 257 LEU A N 1
ATOM 2133 C CA . LEU A 1 257 ? -12.330 -4.899 -3.607 1.00 81.81 257 LEU A CA 1
ATOM 2134 C C . LEU A 1 257 ? -13.541 -4.461 -2.763 1.00 81.81 257 LEU A C 1
ATOM 2136 O O . LEU A 1 257 ? -13.734 -3.281 -2.447 1.00 81.81 257 LEU A O 1
ATOM 2140 N N . ASN A 1 258 ? -14.325 -5.424 -2.276 1.00 84.44 258 ASN A N 1
ATOM 2141 C CA . ASN A 1 258 ? -15.435 -5.166 -1.353 1.00 84.44 258 ASN A CA 1
ATOM 2142 C C . ASN A 1 258 ? -15.004 -5.118 0.131 1.00 84.44 258 ASN A C 1
ATOM 2144 O O . ASN A 1 258 ? -15.655 -5.681 1.002 1.00 84.44 258 ASN A O 1
ATOM 2148 N N . PHE A 1 259 ? -13.907 -4.424 0.440 1.00 88.00 259 PHE A N 1
ATOM 2149 C CA . PHE A 1 259 ? -13.429 -4.269 1.818 1.00 88.00 259 PHE A CA 1
ATOM 2150 C C . PHE A 1 259 ? -14.158 -3.134 2.573 1.00 88.00 259 PHE A C 1
ATOM 2152 O O . PHE A 1 259 ? -14.187 -2.013 2.059 1.00 88.00 259 PHE A O 1
ATOM 2159 N N . PRO A 1 260 ? -14.775 -3.369 3.745 1.00 86.19 260 PRO A N 1
ATOM 2160 C CA . PRO A 1 260 ? -15.602 -2.358 4.408 1.00 86.19 260 PRO A CA 1
ATOM 2161 C C . PRO A 1 260 ? -14.826 -1.344 5.266 1.00 86.19 260 PRO A C 1
ATOM 2163 O O . PRO A 1 260 ? -15.409 -0.321 5.622 1.00 86.19 260 PRO A O 1
ATOM 2166 N N . GLY A 1 261 ? -13.557 -1.607 5.596 1.00 88.50 261 GLY A N 1
ATOM 2167 C CA . GLY A 1 261 ? -12.728 -0.708 6.409 1.00 88.50 261 GLY A CA 1
ATOM 2168 C C . GLY A 1 261 ? -12.123 0.464 5.627 1.00 88.50 261 GLY A C 1
ATOM 2169 O O . GLY A 1 261 ? -12.184 0.513 4.398 1.00 88.50 261 GLY A O 1
ATOM 2170 N N . GLN A 1 262 ? -11.508 1.407 6.350 1.00 93.12 262 GLN A N 1
ATOM 2171 C CA . GLN A 1 262 ? -10.854 2.572 5.752 1.00 93.12 262 GLN A CA 1
ATOM 2172 C C . GLN A 1 262 ? -9.486 2.192 5.169 1.00 93.12 262 GLN A C 1
ATOM 2174 O O . GLN A 1 262 ? -8.554 1.868 5.908 1.00 93.12 262 GLN A O 1
ATOM 2179 N N . LEU A 1 263 ? -9.357 2.280 3.844 1.00 94.56 263 LEU A N 1
ATOM 2180 C CA . LEU A 1 263 ? -8.088 2.080 3.138 1.00 94.56 263 LEU A CA 1
ATOM 2181 C C . LEU A 1 263 ? -7.513 3.416 2.684 1.00 94.56 263 LEU A C 1
ATOM 2183 O O . LEU A 1 263 ? -8.235 4.227 2.105 1.00 94.56 263 LEU A O 1
ATOM 2187 N N . ILE A 1 264 ? -6.218 3.600 2.893 1.00 94.50 264 ILE A N 1
ATOM 2188 C CA . ILE A 1 264 ? -5.409 4.706 2.396 1.00 94.50 264 ILE A CA 1
ATOM 2189 C C . ILE A 1 264 ? -4.400 4.131 1.412 1.00 94.50 264 ILE A C 1
ATOM 2191 O O . ILE A 1 264 ? -3.766 3.113 1.686 1.00 94.50 264 ILE A O 1
ATOM 2195 N N . TYR A 1 265 ? -4.236 4.786 0.272 1.00 93.38 265 TYR A N 1
ATOM 2196 C CA . TYR A 1 265 ? -3.216 4.418 -0.701 1.00 93.38 265 TYR A CA 1
ATOM 2197 C C . TYR A 1 265 ? -2.635 5.667 -1.358 1.00 93.38 265 TYR A C 1
ATOM 2199 O O . TYR A 1 265 ? -3.254 6.739 -1.381 1.00 93.38 265 TYR A O 1
ATOM 2207 N N . PHE A 1 266 ? -1.416 5.520 -1.862 1.00 89.31 266 PHE A N 1
ATOM 2208 C CA . PHE A 1 266 ? -0.667 6.592 -2.497 1.00 89.31 266 PHE A CA 1
ATOM 2209 C C . PHE A 1 266 ? -0.680 6.369 -4.003 1.00 89.31 266 PHE A C 1
ATOM 2211 O O . PHE A 1 266 ? -0.167 5.366 -4.492 1.00 89.31 266 PHE A O 1
ATOM 2218 N N . ASP A 1 267 ? -1.277 7.302 -4.732 1.00 82.12 267 ASP A N 1
ATOM 2219 C CA . ASP A 1 267 ? -1.332 7.252 -6.184 1.00 82.12 267 ASP A CA 1
ATOM 2220 C C . ASP A 1 267 ? -0.386 8.303 -6.771 1.00 82.12 267 ASP A C 1
ATOM 2222 O O . ASP A 1 267 ? -0.531 9.518 -6.588 1.00 82.12 267 ASP A O 1
ATOM 2226 N N . TYR A 1 268 ? 0.613 7.795 -7.478 1.00 73.25 268 TYR A N 1
ATOM 2227 C CA . TYR A 1 268 ? 1.601 8.572 -8.211 1.00 73.25 268 TYR A CA 1
ATOM 2228 C C . TYR A 1 268 ? 1.271 8.697 -9.701 1.00 73.25 268 TYR A C 1
ATOM 2230 O O . TYR A 1 268 ? 1.891 9.502 -10.393 1.00 73.25 268 TYR A O 1
ATOM 2238 N N . GLN A 1 269 ? 0.314 7.917 -10.199 1.00 64.81 269 GLN A N 1
ATOM 2239 C CA . GLN A 1 269 ? -0.097 7.918 -11.599 1.00 64.81 269 GLN A CA 1
ATOM 2240 C C . GLN A 1 269 ? -1.089 9.056 -11.886 1.00 64.81 269 GLN A C 1
ATOM 2242 O O . GLN A 1 269 ? -1.244 9.448 -13.043 1.00 64.81 269 GLN A O 1
ATOM 2247 N N . GLN A 1 270 ? -1.630 9.683 -10.826 1.00 59.09 270 GLN A N 1
ATOM 2248 C CA . GLN A 1 270 ? -2.650 10.736 -10.893 1.00 59.09 270 GLN A CA 1
ATOM 2249 C C . GLN A 1 270 ? -3.838 10.276 -11.736 1.00 59.09 270 GLN A C 1
ATOM 2251 O O . GLN A 1 270 ? -4.366 11.042 -12.547 1.00 59.09 270 GLN A O 1
ATOM 2256 N N . ASP A 1 271 ? -4.228 9.017 -11.567 1.00 54.09 271 ASP A N 1
ATOM 2257 C CA . ASP A 1 271 ? -5.316 8.467 -12.343 1.00 54.09 271 ASP A CA 1
ATOM 2258 C C . ASP A 1 271 ? -6.628 9.103 -11.891 1.00 54.09 271 ASP A C 1
ATOM 2260 O O . ASP A 1 271 ? -6.901 9.320 -10.705 1.00 54.09 271 ASP A O 1
ATOM 2264 N N . ASP A 1 272 ? -7.483 9.394 -12.866 1.00 52.12 272 ASP A N 1
ATOM 2265 C CA . ASP A 1 272 ? -8.854 9.820 -12.633 1.00 52.12 272 ASP A CA 1
ATOM 2266 C C . ASP A 1 272 ? -9.701 8.625 -12.139 1.00 52.12 272 ASP A C 1
ATOM 2268 O O . ASP A 1 272 ? -10.749 8.312 -12.703 1.00 52.12 272 ASP A O 1
ATOM 2272 N N . CYS A 1 273 ? -9.310 7.968 -11.039 1.00 53.78 273 CYS A N 1
ATOM 2273 C CA . CYS A 1 273 ? -10.093 6.905 -10.383 1.00 53.78 273 CYS A CA 1
ATOM 2274 C C . CYS A 1 273 ? -11.495 7.409 -9.963 1.00 53.78 273 CYS A C 1
ATOM 2276 O O . CYS A 1 273 ? -12.388 6.642 -9.613 1.00 53.78 273 CYS A O 1
ATOM 2278 N N . ILE A 1 274 ? -11.700 8.729 -10.020 1.00 55.28 274 ILE A N 1
ATOM 2279 C CA . ILE A 1 274 ? -12.933 9.444 -9.708 1.00 55.28 274 ILE A CA 1
ATOM 2280 C C . ILE A 1 274 ? -13.942 9.409 -10.879 1.00 55.28 274 ILE A C 1
ATOM 2282 O O . ILE A 1 274 ? -15.151 9.427 -10.624 1.00 55.28 274 ILE A O 1
ATOM 2286 N N . LEU A 1 275 ? -13.504 9.337 -12.147 1.00 51.69 275 LEU A N 1
ATOM 2287 C CA . LEU A 1 275 ? -14.381 9.617 -13.301 1.00 51.69 275 LEU A CA 1
ATOM 2288 C C . LEU A 1 275 ? -15.392 8.504 -13.641 1.00 51.69 275 LEU A C 1
ATOM 2290 O O . LEU A 1 275 ? -16.469 8.812 -14.161 1.00 51.69 275 LEU A O 1
ATOM 2294 N N . ASP A 1 276 ? -15.125 7.245 -13.290 1.00 47.22 276 ASP A N 1
ATOM 2295 C CA . ASP A 1 276 ? -16.016 6.128 -13.652 1.00 47.22 276 ASP A CA 1
ATOM 2296 C C . ASP A 1 276 ? -17.262 6.009 -12.755 1.00 47.22 276 ASP A C 1
ATOM 2298 O O . ASP A 1 276 ? -18.285 5.460 -13.165 1.00 47.22 276 ASP A O 1
ATOM 2302 N N . SER A 1 277 ? -17.240 6.574 -11.543 1.00 50.12 277 SER A N 1
ATOM 2303 C CA . SER A 1 277 ? -18.355 6.419 -10.591 1.00 50.12 277 SER A CA 1
ATOM 2304 C C . SER A 1 277 ? -19.532 7.383 -10.818 1.00 50.12 277 SER A C 1
ATOM 2306 O O . SER A 1 277 ? -20.639 7.126 -10.330 1.00 50.12 277 SER A O 1
ATOM 2308 N N . GLN A 1 278 ? -19.319 8.480 -11.557 1.00 49.62 278 GLN A N 1
ATOM 2309 C CA . GLN A 1 278 ? -20.297 9.570 -11.695 1.00 49.62 278 GLN A CA 1
ATOM 2310 C C . GLN A 1 278 ? -21.050 9.589 -13.037 1.00 49.62 278 GLN A C 1
ATOM 2312 O O . GLN A 1 278 ? -22.114 10.201 -13.119 1.00 49.62 278 GLN A O 1
ATOM 2317 N N . SER A 1 279 ? -20.564 8.908 -14.079 1.00 49.12 279 SER A N 1
ATOM 2318 C CA . SER A 1 279 ? -21.103 9.049 -15.445 1.00 49.12 279 SER A CA 1
ATOM 2319 C C . SER A 1 279 ? -22.246 8.088 -15.818 1.00 49.12 279 SER A C 1
ATOM 2321 O O . SER A 1 279 ? -22.864 8.268 -16.863 1.00 49.12 279 SER A O 1
ATOM 2323 N N . SER A 1 280 ? -22.600 7.111 -14.974 1.00 45.50 280 SER A N 1
ATOM 2324 C CA . SER A 1 280 ? -23.552 6.036 -15.326 1.00 45.50 280 SER A CA 1
ATOM 2325 C C . SER A 1 280 ? -24.984 6.183 -14.780 1.00 45.50 280 SER A C 1
ATOM 2327 O O . SER A 1 280 ? -25.743 5.219 -14.815 1.00 45.50 280 SER A O 1
ATOM 2329 N N . SER A 1 281 ? -25.400 7.355 -14.279 1.00 43.22 281 SER A N 1
ATOM 2330 C CA . SER A 1 281 ? -26.683 7.482 -13.549 1.00 43.22 281 SER A CA 1
ATOM 2331 C C . SER A 1 281 ? -27.733 8.439 -14.116 1.00 43.22 281 SER A C 1
ATOM 2333 O O . SER A 1 281 ? -28.593 8.860 -13.361 1.00 43.22 281 SER A O 1
ATOM 2335 N N . ASN A 1 282 ? -27.734 8.746 -15.418 1.00 44.34 282 ASN A N 1
ATOM 2336 C CA . ASN A 1 282 ? -28.868 9.434 -16.057 1.00 44.34 282 ASN A CA 1
ATOM 2337 C C . ASN A 1 282 ? -28.956 9.086 -17.551 1.00 44.34 282 ASN A C 1
ATOM 2339 O O . ASN A 1 282 ? -28.334 9.754 -18.368 1.00 44.34 282 ASN A O 1
ATOM 2343 N N . THR A 1 283 ? -29.685 8.026 -17.910 1.00 40.06 283 THR A N 1
ATOM 2344 C CA . THR A 1 283 ? -30.425 7.873 -19.187 1.00 40.06 283 THR A CA 1
ATOM 2345 C C . THR A 1 283 ? -31.162 6.528 -19.177 1.00 40.06 283 THR A C 1
ATOM 2347 O O . THR A 1 283 ? -30.698 5.530 -19.717 1.00 40.06 283 THR A O 1
ATOM 2350 N N . TYR A 1 284 ? -32.332 6.498 -18.541 1.00 41.72 284 TYR A N 1
ATOM 2351 C CA . TYR A 1 284 ? -33.385 5.553 -18.906 1.00 41.72 284 TYR A CA 1
ATOM 2352 C C . TYR A 1 284 ? -34.394 6.335 -19.740 1.00 41.72 284 TYR A C 1
ATOM 2354 O O . TYR A 1 284 ? -35.142 7.122 -19.178 1.00 41.72 284 TYR A O 1
ATOM 2362 N N . GLU A 1 285 ? -34.355 6.157 -21.062 1.00 41.44 285 GLU A N 1
ATOM 2363 C CA . GLU A 1 285 ? -35.543 6.109 -21.924 1.00 41.44 285 GLU A CA 1
ATOM 2364 C C . GLU A 1 285 ? -35.155 5.682 -23.357 1.00 41.44 285 GLU A C 1
ATOM 2366 O O . GLU A 1 285 ? -34.416 6.361 -24.062 1.00 41.44 285 GLU A O 1
ATOM 2371 N N . ASN A 1 286 ? -35.661 4.505 -23.738 1.00 45.28 286 ASN A N 1
ATOM 2372 C CA . ASN A 1 286 ? -36.022 4.030 -25.079 1.00 45.28 286 ASN A CA 1
ATOM 2373 C C . ASN A 1 286 ? -35.065 4.257 -26.269 1.00 45.28 286 ASN A C 1
ATOM 2375 O O . ASN A 1 286 ? -35.130 5.266 -26.964 1.00 45.28 286 ASN A O 1
ATOM 2379 N N . SER A 1 287 ? -34.317 3.215 -26.650 1.00 37.00 287 SER A N 1
ATOM 2380 C CA . SER A 1 287 ? -34.391 2.621 -28.006 1.00 37.00 287 SER A CA 1
ATOM 2381 C C . SER A 1 287 ? -33.439 1.428 -28.163 1.00 37.00 287 SER A C 1
ATOM 2383 O O . SER A 1 287 ? -32.267 1.469 -27.793 1.00 37.00 287 SER A O 1
ATOM 2385 N N . LEU A 1 288 ? -33.982 0.343 -28.720 1.00 45.12 288 LEU A N 1
ATOM 2386 C CA . LEU A 1 288 ? -33.256 -0.840 -29.172 1.00 45.12 288 LEU A CA 1
ATOM 2387 C C . LEU A 1 288 ? -32.333 -0.507 -30.362 1.00 45.12 288 LEU A C 1
ATOM 2389 O O . LEU A 1 288 ? -32.665 0.315 -31.211 1.00 45.12 288 LEU A O 1
ATOM 2393 N N . SER A 1 289 ? -31.259 -1.292 -30.483 1.00 42.78 289 SER A N 1
ATOM 2394 C CA . SER A 1 289 ? -30.385 -1.468 -31.658 1.00 42.78 289 SER A CA 1
ATOM 2395 C C . SER A 1 289 ? -29.348 -0.370 -31.958 1.00 42.78 289 SER A C 1
ATOM 2397 O O . SER A 1 289 ? -29.495 0.494 -32.812 1.00 42.78 289 SER A O 1
ATOM 2399 N N . SER A 1 290 ? -28.203 -0.466 -31.289 1.00 32.34 290 SER A N 1
ATOM 2400 C CA . SER A 1 290 ? -26.884 -0.535 -31.939 1.00 32.34 290 SER A CA 1
ATOM 2401 C C . SER A 1 290 ? -25.833 -0.711 -30.848 1.00 32.34 290 SER A C 1
ATOM 2403 O O . SER A 1 290 ? -25.772 0.056 -29.889 1.00 32.34 290 SER A O 1
ATOM 2405 N N . THR A 1 291 ? -25.007 -1.747 -30.965 1.00 33.69 291 THR A N 1
ATOM 2406 C CA . THR A 1 291 ? -23.829 -1.955 -30.120 1.00 33.69 291 THR A CA 1
ATOM 2407 C C . THR A 1 291 ? -22.824 -0.838 -30.394 1.00 33.69 291 THR A C 1
ATOM 2409 O O . THR A 1 291 ? -21.904 -0.979 -31.201 1.00 33.69 291 THR A O 1
ATOM 2412 N N . LYS A 1 292 ? -23.017 0.316 -29.747 1.00 27.86 292 LYS A N 1
ATOM 2413 C CA . LYS A 1 292 ? -21.999 1.360 -29.653 1.00 27.86 292 LYS A CA 1
ATOM 2414 C C . LYS A 1 292 ? -20.866 0.809 -28.801 1.00 27.86 292 LYS A C 1
ATOM 2416 O O . LYS A 1 292 ? -20.954 0.779 -27.579 1.00 27.86 292 LYS A O 1
ATOM 2421 N N . LEU A 1 293 ? -19.805 0.377 -29.475 1.00 28.03 293 LEU A N 1
ATOM 2422 C CA . LEU A 1 293 ? -18.501 0.119 -28.881 1.00 28.03 293 LEU A CA 1
ATOM 2423 C C . LEU A 1 293 ? -18.072 1.387 -28.120 1.00 28.03 293 LEU A C 1
ATOM 2425 O O . LEU A 1 293 ? -17.714 2.400 -28.730 1.00 28.03 293 LEU A O 1
ATOM 2429 N N . ILE A 1 294 ? -18.180 1.359 -26.792 1.00 24.17 294 ILE A N 1
ATOM 2430 C CA . ILE A 1 294 ? -17.746 2.456 -25.928 1.00 24.17 294 ILE A CA 1
ATOM 2431 C C . ILE A 1 294 ? -16.218 2.510 -26.030 1.00 24.17 294 ILE A C 1
ATOM 2433 O O . ILE A 1 294 ? -15.507 1.645 -25.526 1.00 24.17 294 ILE A O 1
ATOM 2437 N N . ARG A 1 295 ? -15.698 3.506 -26.756 1.00 24.67 295 ARG A N 1
ATOM 2438 C CA . ARG A 1 295 ? -14.258 3.771 -26.848 1.00 24.67 295 ARG A CA 1
ATOM 2439 C C . ARG A 1 295 ? -13.775 4.358 -25.524 1.00 24.67 295 ARG A C 1
ATOM 2441 O O . ARG A 1 295 ? -13.960 5.549 -25.277 1.00 24.67 295 ARG A O 1
ATOM 2448 N N . TYR A 1 296 ? -13.122 3.531 -24.717 1.00 25.47 296 TYR A N 1
ATOM 2449 C CA . TYR A 1 296 ? -12.371 3.954 -23.541 1.00 25.47 296 TYR A CA 1
ATOM 2450 C C . TYR A 1 296 ? -11.221 4.886 -23.951 1.00 25.47 296 TYR A C 1
ATOM 2452 O O . TYR A 1 296 ? -10.378 4.537 -24.781 1.00 25.47 296 TYR A O 1
ATOM 2460 N N . LYS A 1 297 ? -11.197 6.093 -23.380 1.00 25.78 297 LYS A N 1
ATOM 2461 C CA . LYS A 1 297 ? -10.062 7.019 -23.456 1.00 25.78 297 LYS A CA 1
ATOM 2462 C C . LYS A 1 297 ? -9.496 7.180 -22.051 1.00 25.78 297 LYS A C 1
ATOM 2464 O O . LYS A 1 297 ? -9.916 8.070 -21.323 1.00 25.78 297 LYS A O 1
ATOM 2469 N N . SER A 1 298 ? -8.571 6.305 -21.683 1.00 29.14 298 SER A N 1
ATOM 2470 C CA . SER A 1 298 ? -7.754 6.448 -20.481 1.00 29.14 298 SER A CA 1
ATOM 2471 C C . SER A 1 298 ? -6.440 7.163 -20.819 1.00 29.14 298 SER A C 1
ATOM 2473 O O . SER A 1 298 ? -5.844 6.958 -21.883 1.00 29.14 298 SER A O 1
ATOM 2475 N N . TYR A 1 299 ? -6.029 8.083 -19.946 1.00 31.69 299 TYR A N 1
ATOM 2476 C CA . TYR A 1 299 ? -4.974 9.060 -20.198 1.00 31.69 299 TYR A CA 1
ATOM 2477 C C . TYR A 1 299 ? -3.858 8.939 -19.143 1.00 31.69 299 TYR A C 1
ATOM 2479 O O . TYR A 1 299 ? -3.949 9.542 -18.093 1.00 31.69 299 TYR A O 1
ATOM 2487 N N . TYR A 1 300 ? -2.692 8.406 -19.522 1.00 38.66 300 TYR A N 1
ATOM 2488 C CA . TYR A 1 300 ? -1.530 8.204 -18.622 1.00 38.66 300 TYR A CA 1
ATOM 2489 C C . TYR A 1 300 ? -0.279 9.053 -18.921 1.00 38.66 300 TYR A C 1
ATOM 2491 O O . TYR A 1 300 ? -0.060 9.410 -20.079 1.00 38.66 300 TYR A O 1
ATOM 2499 N N . ARG A 1 301 ? 0.557 9.385 -17.928 1.00 34.69 301 ARG A N 1
ATOM 2500 C CA . ARG A 1 301 ? 1.794 10.167 -18.136 1.00 34.69 301 ARG A CA 1
ATOM 2501 C C . ARG A 1 301 ? 2.873 9.797 -17.111 1.00 34.69 301 ARG A C 1
ATOM 2503 O O . ARG A 1 301 ? 2.648 9.947 -15.923 1.00 34.69 301 ARG A O 1
ATOM 2510 N N . THR A 1 302 ? 4.051 9.382 -17.573 1.00 33.91 302 THR A N 1
ATOM 2511 C CA . THR A 1 302 ? 5.234 9.143 -16.725 1.00 33.91 302 THR A CA 1
ATOM 2512 C C . THR A 1 302 ? 6.181 10.334 -16.658 1.00 33.91 302 THR A C 1
ATOM 2514 O O . THR A 1 302 ? 6.171 11.172 -17.561 1.00 33.91 302 THR A O 1
ATOM 2517 N N . THR A 1 303 ? 7.012 10.391 -15.607 1.00 33.41 303 THR A N 1
ATOM 2518 C CA . THR A 1 303 ? 8.077 11.394 -15.425 1.00 33.41 303 THR A CA 1
ATOM 2519 C C . THR A 1 303 ? 9.381 10.819 -14.878 1.00 33.41 303 THR A C 1
ATOM 2521 O O . THR A 1 303 ? 9.380 9.853 -14.127 1.00 33.41 303 THR A O 1
ATOM 2524 N N . LEU A 1 304 ? 10.485 11.485 -15.236 1.00 33.81 304 LEU A N 1
ATOM 2525 C CA . LEU A 1 304 ? 11.843 11.323 -14.707 1.00 33.81 304 LEU A CA 1
ATOM 2526 C C . LEU A 1 304 ? 12.047 12.251 -13.500 1.00 33.81 304 LEU A C 1
ATOM 2528 O O . LEU A 1 304 ? 11.832 13.458 -13.633 1.00 33.81 304 LEU A O 1
ATOM 2532 N N . SER A 1 305 ? 12.544 11.740 -12.371 1.00 33.12 305 SER A N 1
ATOM 2533 C CA . SER A 1 305 ? 13.106 12.577 -11.300 1.00 33.12 305 SER A CA 1
ATOM 2534 C C . SER A 1 305 ? 14.635 12.570 -11.362 1.00 33.12 305 SER A C 1
ATOM 2536 O O . SER A 1 305 ? 15.249 11.507 -11.310 1.00 33.12 305 SER A O 1
ATOM 2538 N N . PHE A 1 306 ? 15.254 13.748 -11.441 1.00 33.62 306 PHE A N 1
ATOM 2539 C CA . PHE A 1 306 ? 16.706 13.914 -11.334 1.00 33.62 306 PHE A CA 1
ATOM 2540 C C . PHE A 1 306 ? 17.047 14.399 -9.926 1.00 33.62 306 PHE A C 1
ATOM 2542 O O . PHE A 1 306 ? 16.413 15.336 -9.441 1.00 33.62 306 PHE A O 1
ATOM 2549 N N . ARG A 1 307 ? 18.036 13.784 -9.272 1.00 35.88 307 ARG A N 1
ATOM 2550 C CA . ARG A 1 307 ? 18.483 14.200 -7.939 1.00 35.88 307 ARG A CA 1
ATOM 2551 C C . ARG A 1 307 ? 19.893 14.765 -8.017 1.00 35.88 307 ARG A C 1
ATOM 2553 O O . ARG A 1 307 ? 20.802 14.094 -8.498 1.00 35.88 307 ARG A O 1
ATOM 2560 N N . ASP A 1 308 ? 20.063 15.989 -7.532 1.00 32.28 308 ASP A N 1
ATOM 2561 C CA . ASP A 1 308 ? 21.382 16.589 -7.361 1.00 32.28 308 ASP A CA 1
ATOM 2562 C C . ASP A 1 308 ? 22.038 16.084 -6.068 1.00 32.28 308 ASP A C 1
ATOM 2564 O O . ASP A 1 308 ? 21.378 15.835 -5.057 1.00 32.28 308 ASP A O 1
ATOM 2568 N N . ASN A 1 309 ? 23.358 15.919 -6.119 1.00 30.14 309 ASN A N 1
ATOM 2569 C CA . ASN A 1 309 ? 24.184 15.416 -5.026 1.00 30.14 309 ASN A CA 1
ATOM 2570 C C . ASN A 1 309 ? 24.420 16.550 -3.997 1.00 30.14 309 ASN A C 1
ATOM 2572 O O . ASN A 1 309 ? 25.040 17.551 -4.360 1.00 30.14 309 ASN A O 1
ATOM 2576 N N . PRO A 1 310 ? 23.977 16.450 -2.726 1.00 32.94 310 PRO A N 1
ATOM 2577 C CA . PRO A 1 310 ? 24.084 17.555 -1.764 1.00 32.94 310 PRO A CA 1
ATOM 2578 C C . PRO A 1 310 ? 25.495 17.758 -1.170 1.00 32.94 310 PRO A C 1
ATOM 2580 O O . PRO A 1 310 ? 25.675 18.597 -0.294 1.00 32.94 310 PRO A O 1
ATOM 2583 N N . SER A 1 311 ? 26.516 17.019 -1.614 1.00 31.45 311 SER A N 1
ATOM 2584 C CA . SER A 1 311 ? 27.827 16.963 -0.946 1.00 31.45 311 SER A CA 1
ATOM 2585 C C . SER A 1 311 ? 28.956 17.790 -1.582 1.00 31.45 311 SER A C 1
ATOM 2587 O O . SER A 1 311 ? 30.107 17.659 -1.167 1.00 31.45 311 SER A O 1
ATOM 2589 N N . SER A 1 312 ? 28.675 18.704 -2.519 1.00 34.56 312 SER A N 1
ATOM 2590 C CA . SER A 1 312 ? 29.701 19.614 -3.065 1.00 34.56 312 SER A CA 1
ATOM 2591 C C . SER A 1 312 ? 29.347 21.098 -2.932 1.00 34.56 312 SER A C 1
ATOM 2593 O O . SER A 1 312 ? 29.285 21.826 -3.919 1.00 34.56 312 SER A O 1
ATOM 2595 N N . SER A 1 313 ? 29.174 21.578 -1.702 1.00 32.16 313 SER A N 1
ATOM 2596 C CA . SER A 1 313 ? 29.372 22.996 -1.377 1.00 32.16 313 SER A CA 1
ATOM 2597 C C . SER A 1 313 ? 30.428 23.110 -0.280 1.00 32.16 313 SER A C 1
ATOM 2599 O O . SER A 1 313 ? 30.117 23.195 0.907 1.00 32.16 313 SER A O 1
ATOM 2601 N N . LYS A 1 314 ? 31.706 23.069 -0.675 1.00 31.91 314 LYS A N 1
ATOM 2602 C CA . LYS A 1 314 ? 32.786 23.544 0.193 1.00 31.91 314 LYS A CA 1
ATOM 2603 C C . LYS A 1 314 ? 32.754 25.071 0.213 1.00 31.91 314 LYS A C 1
ATOM 2605 O O . LYS A 1 314 ? 32.716 25.706 -0.837 1.00 31.91 314 LYS A O 1
ATOM 2610 N N . LEU A 1 315 ? 32.758 25.597 1.435 1.00 33.19 315 LEU A N 1
ATOM 2611 C CA . LEU A 1 315 ? 32.955 26.989 1.825 1.00 33.19 315 LEU A CA 1
ATOM 2612 C C . LEU A 1 315 ? 33.917 27.749 0.896 1.00 33.19 315 LEU A C 1
ATOM 2614 O O . LEU A 1 315 ? 35.090 27.395 0.794 1.00 33.19 315 LEU A O 1
ATOM 2618 N N . LEU A 1 316 ? 33.459 28.886 0.377 1.00 29.19 316 LEU A N 1
ATOM 2619 C CA . LEU A 1 316 ? 34.285 30.088 0.355 1.00 29.19 316 LEU A CA 1
ATOM 2620 C C . LEU A 1 316 ? 33.583 31.140 1.212 1.00 29.19 316 LEU A C 1
ATOM 2622 O O . LEU A 1 316 ? 32.513 31.641 0.872 1.00 29.19 316 LEU A O 1
ATOM 2626 N N . ASN A 1 317 ? 34.192 31.415 2.362 1.00 34.62 317 ASN A N 1
ATOM 2627 C CA . ASN A 1 317 ? 33.856 32.537 3.219 1.00 34.62 317 ASN A CA 1
ATOM 2628 C C . ASN A 1 317 ? 34.243 33.838 2.514 1.00 34.62 317 ASN A C 1
ATOM 2630 O O . ASN A 1 317 ? 35.424 34.094 2.294 1.00 34.62 317 ASN A O 1
ATOM 2634 N N . SER A 1 318 ? 33.257 34.686 2.252 1.00 29.36 318 SER A N 1
ATOM 2635 C CA . SER A 1 318 ? 33.448 36.135 2.213 1.00 29.36 318 SER A CA 1
ATOM 2636 C C . SER A 1 318 ? 32.134 36.804 2.610 1.00 29.36 318 SER A C 1
ATOM 2638 O O . SER A 1 318 ? 31.269 37.097 1.786 1.00 29.36 318 SER A O 1
ATOM 2640 N N . THR A 1 319 ? 31.962 36.965 3.918 1.00 33.47 319 THR A N 1
ATOM 2641 C CA . THR A 1 319 ? 31.068 37.953 4.523 1.00 33.47 319 THR A CA 1
ATOM 2642 C C . THR A 1 319 ? 31.558 39.370 4.209 1.00 33.47 319 THR A C 1
ATOM 2644 O O . THR A 1 319 ? 32.755 39.576 4.059 1.00 33.47 319 THR A O 1
ATOM 2647 N N . GLU A 1 320 ? 30.619 40.322 4.188 1.00 34.88 320 GLU A N 1
ATOM 2648 C CA . GLU A 1 320 ? 30.795 41.777 3.998 1.00 34.88 320 GLU A CA 1
ATOM 2649 C C . GLU A 1 320 ? 30.905 42.293 2.557 1.00 34.88 320 GLU A C 1
ATOM 2651 O O . GLU A 1 320 ? 31.958 42.697 2.095 1.00 34.88 320 GLU A O 1
ATOM 2656 N N . LEU A 1 321 ? 29.765 42.379 1.869 1.00 30.52 321 LEU A N 1
ATOM 2657 C CA . LEU A 1 321 ? 29.271 43.589 1.190 1.00 30.52 321 LEU A CA 1
ATOM 2658 C C . LEU A 1 321 ? 27.908 43.226 0.571 1.00 30.52 321 LEU A C 1
ATOM 2660 O O . LEU A 1 321 ? 27.790 42.158 -0.010 1.00 30.52 321 LEU A O 1
ATOM 2664 N N . LEU A 1 322 ? 26.903 44.108 0.667 1.00 30.77 322 LEU A N 1
ATOM 2665 C CA . LEU A 1 322 ? 25.495 43.966 0.203 1.00 30.77 322 LEU A CA 1
ATOM 2666 C C . LEU A 1 322 ? 24.436 43.702 1.291 1.00 30.77 322 LEU A C 1
ATOM 2668 O O . LEU A 1 322 ? 23.437 43.026 1.065 1.00 30.77 322 LEU A O 1
ATOM 2672 N N . ARG A 1 323 ? 24.583 44.346 2.458 1.00 28.14 323 ARG A N 1
ATOM 2673 C CA . ARG A 1 323 ? 23.488 44.541 3.434 1.00 28.14 323 ARG A CA 1
ATOM 2674 C C . ARG A 1 323 ? 22.899 45.960 3.426 1.00 28.14 323 ARG A C 1
ATOM 2676 O O . ARG A 1 323 ? 22.447 46.455 4.452 1.00 28.14 323 ARG A O 1
ATOM 2683 N N . LYS A 1 324 ? 22.888 46.624 2.269 1.00 30.94 324 LYS A N 1
ATOM 2684 C CA . LYS A 1 324 ? 22.168 47.887 2.048 1.00 30.94 324 LYS A CA 1
ATOM 2685 C C . LYS A 1 324 ? 21.553 47.860 0.655 1.00 30.94 324 LYS A C 1
ATOM 2687 O O . LYS A 1 324 ? 22.300 47.912 -0.314 1.00 30.94 324 LYS A O 1
ATOM 2692 N N . ASN A 1 325 ? 20.225 47.728 0.611 1.00 30.75 325 ASN A N 1
ATOM 2693 C CA . ASN A 1 325 ? 19.281 48.146 -0.443 1.00 30.75 325 ASN A CA 1
ATOM 2694 C C . ASN A 1 325 ? 18.204 47.081 -0.689 1.00 30.75 325 ASN A C 1
ATOM 2696 O O . ASN A 1 325 ? 18.345 46.239 -1.570 1.00 30.75 325 ASN A O 1
ATOM 2700 N N . SER A 1 326 ? 17.123 47.124 0.094 1.00 28.81 326 SER A N 1
ATOM 2701 C CA . SER A 1 326 ? 15.750 46.801 -0.354 1.00 28.81 326 SER A CA 1
ATOM 2702 C C . SER A 1 326 ? 14.764 46.875 0.817 1.00 28.81 326 SER A C 1
ATOM 2704 O O . SER A 1 326 ? 14.119 45.911 1.208 1.00 28.81 326 SER A O 1
ATOM 2706 N N . SER A 1 327 ? 14.635 48.071 1.383 1.00 28.86 327 SER A N 1
ATOM 2707 C CA . SER A 1 327 ? 13.421 48.499 2.074 1.00 28.86 327 SER A CA 1
ATOM 2708 C C . SER A 1 327 ? 12.669 49.414 1.113 1.00 28.86 327 SER A C 1
ATOM 2710 O O . SER A 1 327 ? 13.053 50.572 0.997 1.00 28.86 327 SER A O 1
ATOM 2712 N N . LEU A 1 328 ? 11.688 48.893 0.372 1.00 29.70 328 LEU A N 1
ATOM 2713 C CA . LEU A 1 328 ? 10.560 49.636 -0.217 1.00 29.70 328 LEU A CA 1
ATOM 2714 C C . LEU A 1 328 ? 9.693 48.682 -1.054 1.00 29.70 328 LEU A C 1
ATOM 2716 O O . LEU A 1 328 ? 10.223 47.861 -1.793 1.00 29.70 328 LEU A O 1
ATOM 2720 N N . LEU A 1 329 ? 8.371 48.868 -0.950 1.00 26.53 329 LEU A N 1
ATOM 2721 C CA . LEU A 1 329 ? 7.267 48.157 -1.621 1.00 26.53 329 LEU A CA 1
ATOM 2722 C C . LEU A 1 329 ? 6.733 46.887 -0.926 1.00 26.53 329 LEU A C 1
ATOM 2724 O O . LEU A 1 329 ? 6.621 45.820 -1.521 1.00 26.53 329 LEU A O 1
ATOM 2728 N N . LEU A 1 330 ? 6.241 47.061 0.307 1.00 28.78 330 LEU A N 1
ATOM 2729 C CA . LEU A 1 330 ? 4.926 46.509 0.648 1.00 28.78 330 LEU A CA 1
ATOM 2730 C C . LEU A 1 330 ? 3.862 47.487 0.138 1.00 28.78 330 LEU A C 1
ATOM 2732 O O . LEU A 1 330 ? 3.833 48.628 0.591 1.00 28.78 330 LEU A O 1
ATOM 2736 N N . ASN A 1 331 ? 2.988 47.043 -0.767 1.00 26.88 331 ASN A N 1
ATOM 2737 C CA . ASN A 1 331 ? 1.573 47.415 -0.730 1.00 26.88 331 ASN A CA 1
ATOM 2738 C C . ASN A 1 331 ? 0.728 46.586 -1.709 1.00 26.88 331 ASN A C 1
ATOM 2740 O O . ASN A 1 331 ? 0.988 46.553 -2.906 1.00 26.88 331 ASN A O 1
ATOM 2744 N N . ASN A 1 332 ? -0.318 45.982 -1.140 1.00 28.64 332 ASN A N 1
ATOM 2745 C CA . ASN A 1 332 ? -1.631 45.687 -1.711 1.00 28.64 332 ASN A CA 1
ATOM 2746 C C . ASN A 1 332 ? -1.724 45.103 -3.130 1.00 28.64 332 ASN A C 1
ATOM 2748 O O . ASN A 1 332 ? -1.642 45.814 -4.120 1.00 28.64 332 ASN A O 1
ATOM 2752 N N . THR A 1 333 ? -2.183 43.852 -3.217 1.00 27.31 333 THR A N 1
ATOM 2753 C CA . THR A 1 333 ? -3.493 43.576 -3.840 1.00 27.31 333 THR A CA 1
ATOM 2754 C C . THR A 1 333 ? -4.054 42.229 -3.380 1.00 27.31 333 THR A C 1
ATOM 2756 O O . THR A 1 333 ? -3.606 41.157 -3.775 1.00 27.31 333 THR A O 1
ATOM 2759 N N . ASN A 1 334 ? -5.118 42.309 -2.579 1.00 38.00 334 ASN A N 1
ATOM 2760 C CA . ASN A 1 334 ? -6.127 41.267 -2.447 1.00 38.00 334 ASN A CA 1
ATOM 2761 C C . ASN A 1 334 ? -6.736 40.973 -3.826 1.00 38.00 334 ASN A C 1
ATOM 2763 O O . ASN A 1 334 ? -7.473 41.803 -4.362 1.00 38.00 334 ASN A O 1
ATOM 2767 N N . LYS A 1 335 ? -6.493 39.782 -4.381 1.00 31.83 335 LYS A N 1
ATOM 2768 C CA . LYS A 1 335 ? -7.334 39.210 -5.440 1.00 31.83 335 LYS A CA 1
ATOM 2769 C C . LYS A 1 335 ? -7.649 37.745 -5.146 1.00 31.83 335 LYS A C 1
ATOM 2771 O O . LYS A 1 335 ? -6.775 36.898 -5.020 1.00 31.83 335 LYS A O 1
ATOM 2776 N N . LYS A 1 336 ? -8.958 37.519 -5.025 1.00 30.44 336 LYS A N 1
ATOM 2777 C CA . LYS A 1 336 ? -9.702 36.269 -4.861 1.00 30.44 336 LYS A CA 1
ATOM 2778 C C . LYS A 1 336 ? -9.064 35.075 -5.587 1.00 30.44 336 LYS A C 1
ATOM 2780 O O . LYS A 1 336 ? -9.046 35.030 -6.813 1.00 30.44 336 LYS A O 1
ATOM 2785 N N . LEU A 1 337 ? -8.672 34.069 -4.807 1.00 27.64 337 LEU A N 1
ATOM 2786 C CA . LEU A 1 337 ? -8.382 32.694 -5.230 1.00 27.64 337 LEU A CA 1
ATOM 2787 C C . LEU A 1 337 ? -9.689 31.950 -5.583 1.00 27.64 337 LEU A C 1
ATOM 2789 O O . LEU A 1 337 ? -10.073 30.984 -4.933 1.00 27.64 337 LEU A O 1
ATOM 2793 N N . ASN A 1 338 ? -10.385 32.426 -6.618 1.00 30.92 338 ASN A N 1
ATOM 2794 C CA . ASN A 1 338 ? -11.450 31.688 -7.297 1.00 30.92 338 ASN A CA 1
ATOM 2795 C C . ASN A 1 338 ? -10.952 31.294 -8.693 1.00 30.92 338 ASN A C 1
ATOM 2797 O O . ASN A 1 338 ? -10.838 32.157 -9.559 1.00 30.92 338 ASN A O 1
ATOM 2801 N N . SER A 1 339 ? -10.647 30.005 -8.881 1.00 30.89 339 SER A N 1
ATOM 2802 C CA . SER A 1 339 ? -10.710 29.213 -10.133 1.00 30.89 339 SER A CA 1
ATOM 2803 C C . SER A 1 339 ? -9.667 28.086 -10.130 1.00 30.89 339 SER A C 1
ATOM 2805 O O . SER A 1 339 ? -8.691 28.089 -10.875 1.00 30.89 339 SER A O 1
ATOM 2807 N N . CYS A 1 340 ? -9.893 27.052 -9.316 1.00 27.53 340 CYS A N 1
ATOM 2808 C CA . CYS A 1 340 ? -9.320 25.739 -9.616 1.00 27.53 340 CYS A CA 1
ATOM 2809 C C . CYS A 1 340 ? -10.101 25.161 -10.799 1.00 27.53 340 CYS A C 1
ATOM 2811 O O . CYS A 1 340 ? -11.060 24.445 -10.566 1.00 27.53 340 CYS A O 1
ATOM 2813 N N . TYR A 1 341 ? -9.783 25.596 -12.019 1.00 31.98 341 TYR A N 1
ATOM 2814 C CA . TYR A 1 341 ? -9.981 24.921 -13.311 1.00 31.98 341 TYR A CA 1
ATOM 2815 C C . TYR A 1 341 ? -9.823 25.970 -14.417 1.00 31.98 341 TYR A C 1
ATOM 2817 O O . TYR A 1 341 ? -10.793 26.566 -14.876 1.00 31.98 341 TYR A O 1
ATOM 2825 N N . ASN A 1 342 ? -8.588 26.173 -14.873 1.00 26.34 342 ASN A N 1
ATOM 2826 C CA . ASN A 1 342 ? -8.352 26.624 -16.238 1.00 26.34 342 ASN A CA 1
ATOM 2827 C C . ASN A 1 342 ? -7.769 25.440 -17.003 1.00 26.34 342 ASN A C 1
ATOM 2829 O O . ASN A 1 342 ? -6.739 24.891 -16.620 1.00 26.34 342 ASN A O 1
ATOM 2833 N N . LYS A 1 343 ? -8.479 25.029 -18.060 1.00 35.34 343 LYS A N 1
ATOM 2834 C CA . LYS A 1 343 ? -8.048 24.023 -19.035 1.00 35.34 343 LYS A CA 1
ATOM 2835 C C . LYS A 1 343 ? -6.690 24.428 -19.598 1.00 35.34 343 LYS A C 1
ATOM 2837 O O . LYS A 1 343 ? -6.611 25.335 -20.423 1.00 35.34 343 LYS A O 1
ATOM 2842 N N . ILE A 1 344 ? -5.640 23.730 -19.185 1.00 27.80 344 ILE A N 1
ATOM 2843 C CA . ILE A 1 344 ? -4.364 23.753 -19.886 1.00 27.80 344 ILE A CA 1
ATOM 2844 C C . ILE A 1 344 ? -4.299 22.469 -20.718 1.00 27.80 344 ILE A C 1
ATOM 2846 O O . ILE A 1 344 ? -4.193 21.373 -20.176 1.00 27.80 344 ILE A O 1
ATOM 2850 N N . ASN A 1 345 ? -4.425 22.600 -22.039 1.00 29.94 345 ASN A N 1
ATOM 2851 C CA . ASN A 1 345 ? -4.251 21.495 -22.982 1.00 29.94 345 ASN A CA 1
ATOM 2852 C C . ASN A 1 345 ? -2.753 21.168 -23.110 1.00 29.94 345 ASN A C 1
ATOM 2854 O O . ASN A 1 345 ? -2.034 21.874 -23.814 1.00 29.94 345 ASN A O 1
ATOM 2858 N N . PHE A 1 346 ? -2.292 20.085 -22.482 1.00 39.47 346 PHE A N 1
ATOM 2859 C CA . PHE A 1 346 ? -0.995 19.462 -22.771 1.00 39.47 346 PHE A CA 1
ATOM 2860 C C . PHE A 1 346 ? -1.236 18.014 -23.198 1.00 39.47 346 PHE A C 1
ATOM 2862 O O . PHE A 1 346 ? -1.519 17.161 -22.361 1.00 39.47 346 PHE A O 1
ATOM 2869 N N . ASN A 1 347 ? -1.190 17.758 -24.507 1.00 40.69 347 ASN A N 1
ATOM 2870 C CA . ASN A 1 347 ? -1.866 16.615 -25.119 1.00 40.69 347 ASN A CA 1
ATOM 2871 C C . ASN A 1 347 ? -0.973 15.755 -26.027 1.00 40.69 347 ASN A C 1
ATOM 2873 O O . ASN A 1 347 ? -1.471 15.207 -27.002 1.00 40.69 347 ASN A O 1
ATOM 2877 N N . ASP A 1 348 ? 0.308 15.579 -25.703 1.00 46.69 348 ASP A N 1
ATOM 2878 C CA . ASP A 1 348 ? 1.197 14.773 -26.551 1.00 46.69 348 ASP A CA 1
ATOM 2879 C C . ASP A 1 348 ? 1.569 13.460 -25.850 1.00 46.69 348 ASP A C 1
ATOM 2881 O O . ASP A 1 348 ? 2.622 13.323 -25.228 1.00 46.69 348 ASP A O 1
ATOM 2885 N N . LYS A 1 349 ? 0.652 12.487 -25.918 1.00 52.22 349 LYS A N 1
ATOM 2886 C CA . LYS A 1 349 ? 0.943 11.073 -25.633 1.00 52.22 349 LYS A CA 1
ATOM 2887 C C . LYS A 1 349 ? 1.224 10.370 -26.946 1.00 52.22 349 LYS A C 1
ATOM 2889 O O . LYS A 1 349 ? 0.461 10.499 -27.901 1.00 52.22 349 LYS A O 1
ATOM 2894 N N . TYR A 1 350 ? 2.307 9.609 -26.973 1.00 60.53 350 TYR A N 1
ATOM 2895 C CA . TYR A 1 350 ? 2.803 8.975 -28.187 1.00 60.53 350 TYR A CA 1
ATOM 2896 C C . TYR A 1 350 ? 1.951 7.773 -28.638 1.00 60.53 350 TYR A C 1
ATOM 2898 O O . TYR A 1 350 ? 1.865 7.504 -29.835 1.00 60.53 350 TYR A O 1
ATOM 2906 N N . PHE A 1 351 ? 1.288 7.077 -27.706 1.00 66.06 351 PHE A N 1
ATOM 2907 C CA . PHE A 1 351 ? 0.328 5.986 -27.950 1.00 66.06 351 PHE A CA 1
ATOM 2908 C C . PHE A 1 351 ? -0.546 5.755 -26.698 1.00 66.06 351 PHE A C 1
ATOM 2910 O O . PHE A 1 351 ? -0.185 6.189 -25.602 1.00 66.06 351 PHE A O 1
ATOM 2917 N N . SER A 1 352 ? -1.728 5.137 -26.849 1.00 79.75 352 SER A N 1
ATOM 2918 C CA . SER A 1 352 ? -2.638 4.869 -25.721 1.00 79.75 352 SER A CA 1
ATOM 2919 C C . SER A 1 352 ? -2.275 3.576 -24.989 1.00 79.75 352 SER A C 1
ATOM 2921 O O . SER A 1 352 ? -1.799 2.621 -25.603 1.00 79.75 352 SER A O 1
ATOM 2923 N N . TYR A 1 353 ? -2.569 3.515 -23.689 1.00 78.19 353 TYR A N 1
ATOM 2924 C CA . TYR A 1 353 ? -2.438 2.281 -22.909 1.00 78.19 353 TYR A CA 1
ATOM 2925 C C . TYR A 1 353 ? -3.327 1.165 -23.453 1.00 78.19 353 TYR A C 1
ATOM 2927 O O . TYR A 1 353 ? -2.882 0.037 -23.562 1.00 78.19 353 TYR A O 1
ATOM 2935 N N . SER A 1 354 ? -4.553 1.478 -23.883 1.00 79.69 354 SER A N 1
ATOM 2936 C CA . SER A 1 354 ? -5.441 0.488 -24.506 1.00 79.69 354 SER A CA 1
ATOM 2937 C C . SER A 1 354 ? -4.827 -0.158 -25.750 1.00 79.69 354 SER A C 1
ATOM 2939 O O . SER A 1 354 ? -4.947 -1.365 -25.938 1.00 79.69 354 SER A O 1
ATOM 2941 N N . TYR A 1 355 ? -4.135 0.630 -26.579 1.00 81.94 355 TYR A N 1
ATOM 2942 C CA . TYR A 1 355 ? -3.397 0.107 -27.722 1.00 81.94 355 TYR A CA 1
ATOM 2943 C C . TYR A 1 355 ? -2.231 -0.754 -27.245 1.00 81.94 355 TYR A C 1
ATOM 2945 O O . TYR A 1 355 ? -2.099 -1.883 -27.690 1.00 81.94 355 TYR A O 1
ATOM 2953 N N . PHE A 1 356 ? -1.434 -0.265 -26.299 1.00 82.38 356 PHE A N 1
ATOM 2954 C CA . PHE A 1 356 ? -0.316 -1.015 -25.737 1.00 82.38 356 PHE A CA 1
ATOM 2955 C C . PHE A 1 356 ? -0.731 -2.363 -25.124 1.00 82.38 356 PHE A C 1
ATOM 2957 O O . PHE A 1 356 ? -0.159 -3.385 -25.484 1.00 82.38 356 PHE A O 1
ATOM 2964 N N . ASN A 1 357 ? -1.760 -2.375 -24.275 1.00 82.12 357 ASN A N 1
ATOM 2965 C CA . ASN A 1 357 ? -2.285 -3.582 -23.641 1.00 82.12 357 ASN A CA 1
ATOM 2966 C C . ASN A 1 357 ? -2.785 -4.584 -24.688 1.00 82.12 357 ASN A C 1
ATOM 2968 O O . ASN A 1 357 ? -2.530 -5.770 -24.568 1.00 82.12 357 ASN A O 1
ATOM 2972 N N . SER A 1 358 ? -3.404 -4.107 -25.778 1.00 84.19 358 SER A N 1
ATOM 2973 C CA . SER A 1 358 ? -3.829 -4.980 -26.885 1.00 84.19 358 SER A CA 1
ATOM 2974 C C . SER A 1 358 ? -2.679 -5.637 -27.660 1.00 84.19 358 SER A C 1
ATOM 2976 O O . SER A 1 358 ? -2.930 -6.532 -28.460 1.00 84.19 358 SER A O 1
ATOM 2978 N N . GLN A 1 359 ? -1.441 -5.159 -27.489 1.00 83.50 359 GLN A N 1
ATOM 2979 C CA . GLN A 1 359 ? -0.250 -5.753 -28.103 1.00 83.50 359 GLN A CA 1
ATOM 2980 C C . GLN A 1 359 ? 0.484 -6.710 -27.154 1.00 83.50 359 GLN A C 1
ATOM 2982 O O . GLN A 1 359 ? 1.433 -7.362 -27.587 1.00 83.50 359 GLN A O 1
ATOM 2987 N N . LEU A 1 360 ? 0.091 -6.774 -25.878 1.00 81.38 360 LEU A N 1
ATOM 2988 C CA . LEU A 1 360 ? 0.706 -7.666 -24.905 1.00 81.38 360 LEU A CA 1
ATOM 2989 C C . LEU A 1 360 ? -0.017 -9.024 -24.867 1.00 81.38 360 LEU A C 1
ATOM 2991 O O . LEU A 1 360 ? -1.241 -9.069 -24.986 1.00 81.38 360 LEU A O 1
ATOM 2995 N N . PRO A 1 361 ? 0.720 -10.130 -24.668 1.00 80.88 361 PRO A N 1
ATOM 2996 C CA . PRO A 1 361 ? 0.146 -11.406 -24.251 1.00 80.88 361 PRO A CA 1
ATOM 2997 C C . PRO A 1 361 ? -0.658 -11.264 -22.949 1.00 80.88 361 PRO A C 1
ATOM 2999 O O . PRO A 1 361 ? -0.272 -10.487 -22.074 1.00 80.88 361 PRO A O 1
ATOM 3002 N N . GLU A 1 362 ? -1.719 -12.062 -22.774 1.00 78.44 362 GLU A N 1
ATOM 3003 C CA . GLU A 1 362 ? -2.534 -12.072 -21.541 1.00 78.44 362 GLU A CA 1
ATOM 3004 C C . GLU A 1 362 ? -1.690 -12.331 -20.280 1.00 78.44 362 GLU A C 1
ATOM 3006 O O . GLU A 1 362 ? -1.924 -11.726 -19.235 1.00 78.44 362 GLU A O 1
ATOM 3011 N N . SER A 1 363 ? -0.641 -13.154 -20.390 1.00 73.69 363 SER A N 1
ATOM 3012 C CA . SER A 1 363 ? 0.311 -13.431 -19.304 1.00 73.69 363 SER A CA 1
ATOM 3013 C C . SER A 1 363 ? 1.041 -12.181 -18.789 1.00 73.69 363 SER A C 1
ATOM 3015 O O . SER A 1 363 ? 1.472 -12.151 -17.637 1.00 73.69 363 SER A O 1
ATOM 3017 N N . LEU A 1 364 ? 1.167 -11.136 -19.615 1.00 75.06 364 LEU A N 1
ATOM 3018 C CA . LEU A 1 364 ? 1.847 -9.881 -19.288 1.00 75.06 364 LEU A CA 1
ATOM 3019 C C . LEU A 1 364 ? 0.879 -8.749 -18.908 1.00 75.06 364 LEU A C 1
ATOM 3021 O O . LEU A 1 364 ? 1.332 -7.652 -18.566 1.00 75.06 364 LEU A O 1
ATOM 3025 N N . GLU A 1 365 ? -0.438 -8.983 -18.911 1.00 75.00 365 GLU A N 1
ATOM 3026 C CA . GLU A 1 365 ? -1.438 -7.945 -18.623 1.00 75.00 365 GLU A CA 1
ATOM 3027 C C . GLU A 1 365 ? -1.273 -7.358 -17.210 1.00 75.00 365 GLU A C 1
ATOM 3029 O O . GLU A 1 365 ? -1.395 -6.148 -17.021 1.00 75.00 365 GLU A O 1
ATOM 3034 N N . ILE A 1 366 ? -0.868 -8.171 -16.231 1.00 63.25 366 ILE A N 1
ATOM 3035 C CA . ILE A 1 366 ? -0.608 -7.742 -14.842 1.00 63.25 366 ILE A CA 1
ATOM 3036 C C . ILE A 1 366 ? 0.552 -6.726 -14.767 1.00 63.25 366 ILE A C 1
ATOM 3038 O O . ILE A 1 366 ? 0.635 -5.912 -13.844 1.00 63.25 366 ILE A O 1
ATOM 3042 N N . TYR A 1 367 ? 1.454 -6.743 -15.751 1.00 66.12 367 TYR A N 1
ATOM 3043 C CA . TYR A 1 367 ? 2.653 -5.900 -15.805 1.00 66.12 367 TYR A CA 1
ATOM 3044 C C . TYR A 1 367 ? 2.555 -4.763 -16.812 1.00 66.12 367 TYR A C 1
ATOM 3046 O O . TYR A 1 367 ? 3.411 -3.871 -16.821 1.00 66.12 367 TYR A O 1
ATOM 3054 N N . SER A 1 368 ? 1.504 -4.780 -17.628 1.00 76.94 368 SER A N 1
ATOM 3055 C CA . SER A 1 368 ? 1.276 -3.836 -18.710 1.00 76.94 368 SER A CA 1
ATOM 3056 C C . SER A 1 368 ? 1.416 -2.387 -18.239 1.00 76.94 368 SER A C 1
ATOM 3058 O O . SER A 1 368 ? 2.074 -1.588 -18.898 1.00 76.94 368 SER A O 1
ATOM 3060 N N . HIS A 1 369 ? 0.913 -2.042 -17.054 1.00 70.00 369 HIS A N 1
ATOM 3061 C CA . HIS A 1 369 ? 0.962 -0.667 -16.566 1.00 70.00 369 HIS A CA 1
ATOM 3062 C C . HIS A 1 369 ? 2.377 -0.176 -16.225 1.00 70.00 369 HIS A C 1
ATOM 3064 O O . HIS A 1 369 ? 2.796 0.900 -16.661 1.00 70.00 369 HIS A O 1
ATOM 3070 N N . THR A 1 370 ? 3.149 -0.958 -15.463 1.00 70.44 370 THR A N 1
ATOM 3071 C CA . THR A 1 370 ? 4.539 -0.612 -15.117 1.00 70.44 370 THR A CA 1
ATOM 3072 C C . THR A 1 370 ? 5.400 -0.528 -16.375 1.00 70.44 370 THR A C 1
ATOM 3074 O O . THR A 1 370 ? 6.185 0.411 -16.526 1.00 70.44 370 THR A O 1
ATOM 3077 N N . LEU A 1 371 ? 5.208 -1.468 -17.305 1.00 76.44 371 LEU A N 1
ATOM 3078 C CA . LEU A 1 371 ? 5.953 -1.502 -18.555 1.00 76.44 371 LEU A CA 1
ATOM 3079 C C . LEU A 1 371 ? 5.610 -0.314 -19.453 1.00 76.44 371 LEU A C 1
ATOM 3081 O O . LEU A 1 371 ? 6.500 0.382 -19.935 1.00 76.44 371 LEU A O 1
ATOM 3085 N N . PHE A 1 372 ? 4.320 -0.039 -19.636 1.00 80.44 372 PHE A N 1
ATOM 3086 C CA . PHE A 1 372 ? 3.830 1.104 -20.396 1.00 80.44 372 PHE A CA 1
ATOM 3087 C C . PHE A 1 372 ? 4.414 2.417 -19.870 1.00 80.44 372 PHE A C 1
ATOM 3089 O O . PHE A 1 372 ? 4.847 3.272 -20.645 1.00 80.44 372 PHE A O 1
ATOM 3096 N N . ASN A 1 373 ? 4.482 2.554 -18.547 1.00 71.06 373 ASN A N 1
ATOM 3097 C CA . ASN A 1 373 ? 5.083 3.693 -17.875 1.00 71.06 373 ASN A CA 1
ATOM 3098 C C . ASN A 1 373 ? 6.586 3.815 -18.184 1.00 71.06 373 ASN A C 1
ATOM 3100 O O . ASN A 1 373 ? 7.029 4.889 -18.612 1.00 71.06 373 ASN A O 1
ATOM 3104 N N . GLY A 1 374 ? 7.350 2.727 -18.044 1.00 72.19 374 GLY A N 1
ATOM 3105 C CA . GLY A 1 374 ? 8.774 2.688 -18.393 1.00 72.19 374 GLY A CA 1
ATOM 3106 C C . GLY A 1 374 ? 9.040 2.997 -19.869 1.00 72.19 374 GLY A C 1
ATOM 3107 O O . GLY A 1 374 ? 9.919 3.794 -20.190 1.00 72.19 374 GLY A O 1
ATOM 3108 N N . LEU A 1 375 ? 8.227 2.463 -20.779 1.00 78.69 375 LEU A N 1
ATOM 3109 C CA . LEU A 1 375 ? 8.353 2.716 -22.215 1.00 78.69 375 LEU A CA 1
ATOM 3110 C C . LEU A 1 375 ? 7.976 4.142 -22.594 1.00 78.69 375 LEU A C 1
ATOM 3112 O O . LEU A 1 375 ? 8.676 4.768 -23.386 1.00 78.69 375 LEU A O 1
ATOM 3116 N N . ASN A 1 376 ? 6.915 4.696 -22.010 1.00 74.62 376 ASN A N 1
ATOM 3117 C CA . ASN A 1 376 ? 6.598 6.107 -22.195 1.00 74.62 376 ASN A CA 1
ATOM 3118 C C . ASN A 1 376 ? 7.716 7.005 -21.686 1.00 74.62 376 ASN A C 1
ATOM 3120 O O . ASN A 1 376 ? 7.976 8.030 -22.307 1.00 74.62 376 ASN A O 1
ATOM 3124 N N . LEU A 1 377 ? 8.388 6.624 -20.599 1.00 70.31 377 LEU A N 1
ATOM 3125 C CA . LEU A 1 377 ? 9.541 7.360 -20.104 1.00 70.31 377 LEU A CA 1
ATOM 3126 C C . LEU A 1 377 ? 10.679 7.336 -21.124 1.00 70.31 377 LEU A C 1
ATOM 3128 O O . LEU A 1 377 ? 11.185 8.392 -21.494 1.00 70.31 377 LEU A O 1
ATOM 3132 N N . ILE A 1 378 ? 11.021 6.151 -21.635 1.00 73.88 378 ILE A N 1
ATOM 3133 C CA . ILE A 1 378 ? 12.022 5.983 -22.693 1.00 73.88 378 ILE A CA 1
ATOM 3134 C C . ILE A 1 378 ? 11.648 6.827 -23.915 1.00 73.88 378 ILE A C 1
ATOM 3136 O O . ILE A 1 378 ? 12.466 7.593 -24.419 1.00 73.88 378 ILE A O 1
ATOM 3140 N N . ILE A 1 379 ? 10.398 6.767 -24.370 1.00 75.62 379 ILE A N 1
ATOM 3141 C CA . ILE A 1 379 ? 9.956 7.531 -25.536 1.00 75.62 379 ILE A CA 1
ATOM 3142 C C . ILE A 1 379 ? 10.002 9.026 -25.248 1.00 75.62 379 ILE A C 1
ATOM 3144 O O . ILE A 1 379 ? 10.481 9.771 -26.094 1.00 75.62 379 ILE A O 1
ATOM 3148 N N . GLN A 1 380 ? 9.566 9.494 -24.078 1.00 70.44 380 GLN A N 1
ATOM 3149 C CA . GLN A 1 380 ? 9.666 10.906 -23.701 1.00 70.44 380 GLN A CA 1
ATOM 3150 C C . GLN A 1 380 ? 11.117 11.387 -23.684 1.00 70.44 380 GLN A C 1
ATOM 3152 O O . GLN A 1 380 ? 11.400 12.474 -24.183 1.00 70.44 380 GLN A O 1
ATOM 3157 N N . ILE A 1 381 ? 12.033 10.573 -23.155 1.00 67.44 381 ILE A N 1
ATOM 3158 C CA . ILE A 1 381 ? 13.473 10.837 -23.176 1.00 67.44 381 ILE A CA 1
ATOM 3159 C C . ILE A 1 381 ? 13.922 11.033 -24.626 1.00 67.44 381 ILE A C 1
ATOM 3161 O O . ILE A 1 381 ? 14.424 12.103 -24.971 1.00 67.44 381 ILE A O 1
ATOM 3165 N N . LEU A 1 382 ? 13.638 10.057 -25.490 1.00 67.19 382 LEU A N 1
ATOM 3166 C CA . LEU A 1 382 ? 14.022 10.055 -26.903 1.00 67.19 382 LEU A CA 1
ATOM 3167 C C . LEU A 1 382 ? 13.415 11.221 -27.698 1.00 67.19 382 LEU A C 1
ATOM 3169 O O . LEU A 1 382 ? 14.062 11.824 -28.545 1.00 67.19 382 LEU A O 1
ATOM 3173 N N . THR A 1 383 ? 12.165 11.566 -27.433 1.00 65.62 383 THR A N 1
ATOM 3174 C CA . THR A 1 383 ? 11.403 12.557 -28.210 1.00 65.62 383 THR A CA 1
ATOM 3175 C C . THR A 1 383 ? 11.522 13.978 -27.680 1.00 65.62 383 THR A C 1
ATOM 3177 O O . THR A 1 383 ? 11.089 14.923 -28.343 1.00 65.62 383 THR A O 1
ATOM 3180 N N . SER A 1 384 ? 12.095 14.165 -26.491 1.00 65.12 384 SER A N 1
ATOM 3181 C CA . SER A 1 384 ? 12.288 15.495 -25.933 1.00 65.12 384 SER A CA 1
ATOM 3182 C C . SER A 1 384 ? 13.158 16.357 -26.866 1.00 65.12 384 SER A C 1
ATOM 3184 O O . SER A 1 384 ? 14.220 15.948 -27.332 1.00 65.12 384 SER A O 1
ATOM 3186 N N . ASN A 1 385 ? 12.740 17.609 -27.111 1.00 55.25 385 ASN A N 1
ATOM 3187 C CA . ASN A 1 385 ? 13.451 18.614 -27.938 1.00 55.25 385 ASN A CA 1
ATOM 3188 C C . ASN A 1 385 ? 14.861 18.991 -27.435 1.00 55.25 385 ASN A C 1
ATOM 3190 O O . ASN A 1 385 ? 15.496 19.917 -27.952 1.00 55.25 385 ASN A O 1
ATOM 3194 N N . VAL A 1 386 ? 15.311 18.300 -26.398 1.00 56.88 386 VAL A N 1
ATOM 3195 C CA . VAL A 1 386 ? 16.597 18.388 -25.730 1.00 56.88 386 VAL A CA 1
ATOM 3196 C C . VAL A 1 386 ? 17.732 17.975 -26.679 1.00 56.88 386 VAL A C 1
ATOM 3198 O O . VAL A 1 386 ? 18.835 18.511 -26.570 1.00 56.88 386 VAL A O 1
ATOM 3201 N N . ILE A 1 387 ? 17.447 17.122 -27.669 1.00 56.84 387 ILE A N 1
ATOM 3202 C CA . ILE A 1 387 ? 18.416 16.630 -28.655 1.00 56.84 387 ILE A CA 1
ATOM 3203 C C . ILE A 1 387 ? 18.288 17.411 -29.968 1.00 56.84 387 ILE A C 1
ATOM 3205 O O . ILE A 1 387 ? 17.203 17.603 -30.521 1.00 56.84 387 ILE A O 1
ATOM 3209 N N . ASP A 1 388 ? 19.414 17.877 -30.493 1.00 61.12 388 ASP A N 1
ATOM 3210 C CA . ASP A 1 388 ? 19.514 18.333 -31.872 1.00 61.12 388 ASP A CA 1
ATOM 3211 C C . ASP A 1 388 ? 19.675 17.127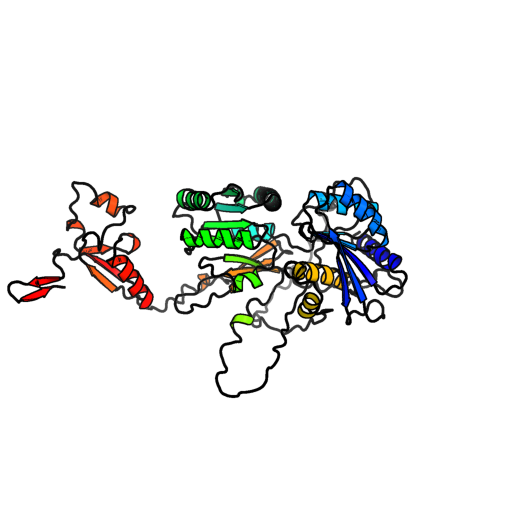 -32.799 1.00 61.12 388 ASP A C 1
ATOM 3213 O O . ASP A 1 388 ? 20.747 16.544 -32.895 1.00 61.12 388 ASP A O 1
ATOM 3217 N N . CYS A 1 389 ? 18.615 16.777 -33.519 1.00 56.62 389 CYS A N 1
ATOM 3218 C CA . CYS A 1 389 ? 18.595 15.655 -34.455 1.00 56.62 389 CYS A CA 1
ATOM 3219 C C . CYS A 1 389 ? 19.591 15.745 -35.622 1.00 56.62 389 CYS A C 1
ATOM 3221 O O . CYS A 1 389 ? 19.821 14.737 -36.281 1.00 56.62 389 CYS A O 1
ATOM 3223 N N . LYS A 1 390 ? 20.169 16.920 -35.914 1.00 61.03 390 LYS A N 1
ATOM 3224 C CA . LYS A 1 390 ? 21.209 17.035 -36.952 1.00 61.03 390 LYS A CA 1
ATOM 3225 C C . LYS A 1 390 ? 22.590 16.659 -36.437 1.00 61.03 390 LYS A C 1
ATOM 3227 O O . LYS A 1 390 ? 23.398 16.131 -37.191 1.00 61.03 390 LYS A O 1
ATOM 3232 N N . THR A 1 391 ? 22.871 16.978 -35.179 1.00 60.69 391 THR A N 1
ATOM 3233 C CA . THR A 1 391 ? 24.198 16.797 -34.576 1.00 60.69 391 THR A CA 1
ATOM 3234 C C . THR A 1 391 ? 24.228 15.664 -33.559 1.00 60.69 391 THR A C 1
ATOM 3236 O O . THR A 1 391 ? 25.305 15.285 -33.107 1.00 60.69 391 THR A O 1
ATOM 3239 N N . TYR A 1 392 ? 23.056 15.148 -33.186 1.00 54.19 392 TYR A N 1
ATOM 3240 C CA . TYR A 1 392 ? 22.833 14.219 -32.083 1.00 54.19 392 TYR A CA 1
ATOM 3241 C C . TYR A 1 392 ? 23.426 14.707 -30.751 1.00 54.19 392 TYR A C 1
ATOM 3243 O O . TYR A 1 392 ? 23.737 13.920 -29.860 1.00 54.19 392 TYR A O 1
ATOM 3251 N N . ARG A 1 393 ? 23.578 16.030 -30.596 1.00 51.12 393 ARG A N 1
ATOM 3252 C CA . ARG A 1 393 ? 24.065 16.675 -29.371 1.00 51.12 393 ARG A CA 1
ATOM 3253 C C . ARG A 1 393 ? 22.914 17.308 -28.599 1.00 51.12 393 ARG A C 1
ATOM 3255 O O . ARG A 1 393 ? 21.904 17.707 -29.176 1.00 51.12 393 ARG A O 1
ATOM 3262 N N . LEU A 1 394 ? 23.086 17.463 -27.287 1.00 48.44 394 LEU A N 1
ATOM 3263 C CA . LEU A 1 394 ? 22.184 18.287 -26.481 1.00 48.44 394 LEU A CA 1
ATOM 3264 C C . LEU A 1 394 ? 22.217 19.731 -26.996 1.00 48.44 394 LEU A C 1
ATOM 3266 O O . LEU A 1 394 ? 23.300 20.300 -27.159 1.00 48.44 394 LEU A O 1
ATOM 3270 N N . LYS A 1 395 ? 21.052 20.349 -27.225 1.00 60.31 395 LYS A N 1
ATOM 3271 C CA . LYS A 1 395 ? 20.975 21.774 -27.585 1.00 60.31 395 LYS A CA 1
ATOM 3272 C C . LYS A 1 395 ? 21.492 22.612 -26.411 1.00 60.31 395 LYS A C 1
ATOM 3274 O O . LYS A 1 395 ? 20.749 22.904 -25.482 1.00 60.31 395 LYS A O 1
ATOM 3279 N N . GLN A 1 396 ? 22.764 23.015 -26.454 1.00 48.84 396 GLN A N 1
ATOM 3280 C CA . GLN A 1 396 ? 23.415 23.751 -25.359 1.00 48.84 396 GLN A CA 1
ATOM 3281 C C . GLN A 1 396 ? 22.847 25.162 -25.122 1.00 48.84 396 GLN A C 1
ATOM 3283 O O . GLN A 1 396 ? 23.081 25.733 -24.064 1.00 48.84 396 GLN A O 1
ATOM 3288 N N . ASN A 1 397 ? 22.067 25.726 -26.049 1.00 43.84 397 ASN A N 1
ATOM 3289 C CA . ASN A 1 397 ? 21.732 27.150 -26.026 1.00 43.84 397 ASN A CA 1
ATOM 3290 C C . ASN A 1 397 ? 20.232 27.428 -26.108 1.00 43.84 397 ASN A C 1
ATOM 3292 O O . ASN A 1 397 ? 19.671 27.738 -27.156 1.00 43.84 397 ASN A O 1
ATOM 3296 N N . LYS A 1 398 ? 19.601 27.343 -24.944 1.00 42.22 398 LYS A N 1
ATOM 3297 C CA . LYS A 1 398 ? 18.580 28.247 -24.394 1.00 42.22 398 LYS A CA 1
ATOM 3298 C C . LYS A 1 398 ? 18.353 27.734 -22.977 1.00 42.22 398 LYS A C 1
ATOM 3300 O O . LYS A 1 398 ? 18.469 26.534 -22.756 1.00 42.22 398 LYS A O 1
ATOM 3305 N N . LYS A 1 399 ? 18.044 28.599 -22.006 1.00 43.88 399 LYS A N 1
ATOM 3306 C CA . LYS A 1 399 ? 17.446 28.141 -20.744 1.00 43.88 399 LYS A CA 1
ATOM 3307 C C . LYS A 1 399 ? 16.175 27.392 -21.134 1.00 43.88 399 LYS A C 1
ATOM 3309 O O . LYS A 1 399 ? 15.137 28.017 -21.336 1.00 43.88 399 LYS A O 1
ATOM 3314 N N . ILE A 1 400 ? 16.276 26.083 -21.349 1.00 42.00 400 ILE A N 1
ATOM 3315 C CA . ILE A 1 400 ? 15.124 25.226 -21.528 1.00 42.00 400 ILE A CA 1
ATOM 3316 C C . ILE A 1 400 ? 14.500 25.267 -20.140 1.00 42.00 400 ILE A C 1
ATOM 3318 O O . ILE A 1 400 ? 14.916 24.550 -19.236 1.00 42.00 400 ILE A O 1
ATOM 3322 N N . LYS A 1 401 ? 13.540 26.180 -19.944 1.00 39.53 401 LYS A N 1
ATOM 3323 C CA . LYS A 1 401 ? 12.478 25.947 -18.979 1.00 39.53 401 LYS A CA 1
ATOM 3324 C C . LYS A 1 401 ? 11.785 24.711 -19.521 1.00 39.53 401 LYS A C 1
ATOM 3326 O O . LYS A 1 401 ? 10.859 24.809 -20.321 1.00 39.53 401 LYS A O 1
ATOM 3331 N N . ILE A 1 402 ? 12.311 23.542 -19.166 1.00 38.84 402 ILE A N 1
ATOM 3332 C CA . ILE A 1 402 ? 11.478 22.362 -19.095 1.00 38.84 402 ILE A CA 1
ATOM 3333 C C . ILE A 1 402 ? 10.421 22.849 -18.120 1.00 38.84 402 ILE A C 1
ATOM 3335 O O . ILE A 1 402 ? 10.747 23.146 -16.970 1.00 38.84 402 ILE A O 1
ATOM 3339 N N . ASN A 1 403 ? 9.214 23.131 -18.613 1.00 37.25 403 ASN A N 1
ATOM 3340 C CA . ASN A 1 403 ? 8.080 23.275 -17.724 1.00 37.25 403 ASN A CA 1
ATOM 3341 C C . ASN A 1 403 ? 8.045 21.926 -17.019 1.00 37.25 403 ASN A C 1
ATOM 3343 O O . ASN A 1 403 ? 7.602 20.943 -17.618 1.00 37.25 403 ASN A O 1
ATOM 3347 N N . HIS A 1 404 ? 8.674 21.861 -15.839 1.00 38.75 404 HIS A N 1
ATOM 3348 C CA . HIS A 1 404 ? 8.629 20.711 -14.964 1.00 38.75 404 HIS A CA 1
ATOM 3349 C C . HIS A 1 404 ? 7.150 20.412 -14.871 1.00 38.75 404 HIS A C 1
ATOM 3351 O O . HIS A 1 404 ? 6.362 21.247 -14.439 1.00 38.75 404 HIS A O 1
ATOM 3357 N N . CYS A 1 405 ? 6.749 19.305 -15.474 1.00 39.97 405 CYS A N 1
ATOM 3358 C CA . CYS A 1 405 ? 5.367 18.903 -15.385 1.00 39.97 405 CYS A CA 1
ATOM 3359 C C . CYS A 1 405 ? 5.153 18.630 -13.902 1.00 39.97 405 CYS A C 1
ATOM 3361 O O . CYS A 1 405 ? 5.963 17.905 -13.327 1.00 39.97 405 CYS A O 1
ATOM 3363 N N . ASP A 1 406 ? 4.157 19.290 -13.304 1.00 46.41 406 ASP A N 1
ATOM 3364 C CA . ASP A 1 406 ? 3.860 19.325 -11.865 1.00 46.41 406 ASP A CA 1
ATOM 3365 C C . ASP A 1 406 ? 3.416 17.943 -11.323 1.00 46.41 406 ASP A C 1
ATOM 3367 O O . ASP A 1 406 ? 2.353 17.780 -10.732 1.00 46.41 406 ASP A O 1
ATOM 3371 N N . PHE A 1 407 ? 4.253 16.921 -11.505 1.00 50.81 407 PHE A N 1
ATOM 3372 C CA . PHE A 1 407 ? 4.291 15.689 -10.713 1.00 50.81 407 PHE A CA 1
ATOM 3373 C C . PHE A 1 407 ? 5.183 15.876 -9.486 1.00 50.81 407 PHE A C 1
ATOM 3375 O O . PHE A 1 407 ? 5.696 14.926 -8.903 1.00 50.81 407 PHE A O 1
ATOM 3382 N N . SER A 1 408 ? 5.344 17.128 -9.058 1.00 67.56 408 SER A N 1
ATOM 3383 C CA . SER A 1 408 ? 5.789 17.421 -7.710 1.00 67.56 408 SER A CA 1
ATOM 3384 C C . SER A 1 408 ? 4.857 16.793 -6.684 1.00 67.56 408 SER A C 1
ATOM 3386 O O . SER A 1 408 ? 5.288 16.644 -5.559 1.00 67.56 408 SER A O 1
ATOM 3388 N N . TYR A 1 409 ? 3.634 16.378 -7.040 1.00 79.25 409 TYR A N 1
ATOM 3389 C CA . TYR A 1 409 ? 2.660 15.864 -6.086 1.00 79.25 409 TYR A CA 1
ATOM 3390 C C . TYR A 1 409 ? 2.362 14.366 -6.228 1.00 79.25 409 TYR A C 1
ATOM 3392 O O . TYR A 1 409 ? 1.984 13.905 -7.305 1.00 79.25 409 TYR A O 1
ATOM 3400 N N . VAL A 1 410 ? 2.427 13.643 -5.108 1.00 84.75 410 VAL A N 1
ATOM 3401 C CA . VAL A 1 410 ? 1.807 12.325 -4.904 1.00 84.75 410 VAL A CA 1
ATOM 3402 C C . VAL A 1 410 ? 0.425 12.544 -4.294 1.00 84.75 410 VAL A C 1
ATOM 3404 O O . VAL A 1 410 ? 0.305 13.196 -3.254 1.00 84.75 410 VAL A O 1
ATOM 3407 N N . ASN A 1 411 ? -0.626 12.033 -4.934 1.00 88.56 411 ASN A N 1
ATOM 3408 C CA . ASN A 1 411 ? -1.984 12.129 -4.409 1.00 88.56 411 ASN A CA 1
ATOM 3409 C C . ASN A 1 411 ? -2.204 11.039 -3.355 1.00 88.56 411 ASN A C 1
ATOM 3411 O O . ASN A 1 411 ? -1.801 9.891 -3.531 1.00 88.56 411 ASN A O 1
ATOM 3415 N N . ILE A 1 412 ? -2.863 11.398 -2.257 1.00 90.00 412 ILE A N 1
ATOM 3416 C CA . ILE A 1 412 ? -3.193 10.467 -1.180 1.00 90.00 412 ILE A CA 1
ATOM 3417 C C . ILE A 1 412 ? -4.701 10.302 -1.154 1.00 90.00 412 ILE A C 1
ATOM 3419 O O . ILE A 1 412 ? -5.441 11.274 -0.962 1.00 90.00 412 ILE A O 1
ATOM 3423 N N . PHE A 1 413 ? -5.152 9.071 -1.349 1.00 91.06 413 PHE A N 1
ATOM 3424 C CA . PHE A 1 413 ? -6.560 8.727 -1.419 1.00 91.06 413 PHE A CA 1
ATOM 3425 C C . PHE A 1 413 ? -6.985 7.937 -0.188 1.00 91.06 413 PHE A C 1
ATOM 3427 O O . PHE A 1 413 ? -6.205 7.187 0.390 1.00 91.06 413 PHE A O 1
ATOM 3434 N N . SER A 1 414 ? -8.243 8.112 0.205 1.00 90.81 414 SER A N 1
ATOM 3435 C CA . SER A 1 414 ? -8.903 7.324 1.239 1.00 90.81 414 SER A CA 1
ATOM 3436 C C . SER A 1 414 ? -10.211 6.774 0.700 1.00 90.81 414 SER A C 1
ATOM 3438 O O . SER A 1 414 ? -10.991 7.497 0.075 1.00 90.81 414 SER A O 1
ATOM 3440 N N . THR A 1 415 ? -10.487 5.511 0.992 1.00 88.44 415 THR A N 1
ATOM 3441 C CA . THR A 1 415 ? -11.833 4.960 0.872 1.00 88.44 415 THR A CA 1
ATOM 3442 C C . THR A 1 415 ? -12.546 5.188 2.185 1.00 88.44 415 THR A C 1
ATOM 3444 O O . THR A 1 415 ? -12.404 4.439 3.147 1.00 88.44 415 THR A O 1
ATOM 3447 N N . LYS A 1 416 ? -13.292 6.288 2.258 1.00 77.31 416 LYS A N 1
ATOM 3448 C CA . LYS A 1 416 ? -14.147 6.538 3.410 1.00 77.31 416 LYS A CA 1
ATOM 3449 C C . LYS A 1 416 ? -15.555 6.093 3.067 1.00 77.31 416 LYS A C 1
ATOM 3451 O O . LYS A 1 416 ? -16.107 6.468 2.031 1.00 77.31 416 LYS A O 1
ATOM 3456 N N . LYS A 1 417 ? -16.163 5.321 3.962 1.00 66.81 417 LYS A N 1
ATOM 3457 C CA . LYS A 1 417 ? -17.607 5.130 3.931 1.00 66.81 417 LYS A CA 1
ATOM 3458 C C . LYS A 1 417 ? -18.239 6.479 4.277 1.00 66.81 417 LYS A C 1
ATOM 3460 O O . LYS A 1 417 ? -18.140 6.949 5.410 1.00 66.81 417 LYS A O 1
ATOM 3465 N N . LEU A 1 418 ? -18.807 7.154 3.281 1.00 55.72 418 LEU A N 1
ATOM 3466 C CA . LEU A 1 418 ? -19.656 8.312 3.547 1.00 55.72 418 LEU A CA 1
ATOM 3467 C C . LEU A 1 418 ? -20.893 7.841 4.314 1.00 55.72 418 LEU A C 1
ATOM 3469 O O . LEU A 1 418 ? -21.268 6.670 4.254 1.00 55.72 418 LEU A O 1
ATOM 3473 N N . SER A 1 419 ? -21.479 8.751 5.088 1.00 53.72 419 SER A N 1
ATOM 3474 C CA . SER A 1 419 ? -22.606 8.465 5.973 1.00 53.72 419 SER A CA 1
ATOM 3475 C C . SER A 1 419 ? -23.737 7.684 5.280 1.00 53.72 419 SER A C 1
ATOM 3477 O O . SER A 1 419 ? -23.947 7.779 4.071 1.00 53.72 419 SER A O 1
ATOM 3479 N N . LEU A 1 420 ? -24.459 6.913 6.103 1.00 50.28 420 LEU A N 1
ATOM 3480 C CA . LEU A 1 420 ? -25.344 5.763 5.831 1.00 50.28 420 LEU A CA 1
ATOM 3481 C C . LEU A 1 420 ? -26.352 5.832 4.660 1.00 50.28 420 LEU A C 1
ATOM 3483 O O . LEU A 1 420 ? -26.927 4.801 4.324 1.00 50.28 420 LEU A O 1
ATOM 3487 N N . ASN A 1 421 ? -26.537 6.971 3.992 1.00 49.25 421 ASN A N 1
ATOM 3488 C CA . ASN A 1 421 ? -27.500 7.124 2.896 1.00 49.25 421 ASN A CA 1
ATOM 3489 C C . ASN A 1 421 ? -26.912 6.871 1.497 1.00 49.25 421 ASN A C 1
ATOM 3491 O O . ASN A 1 421 ? -27.653 6.870 0.516 1.00 49.25 421 ASN A O 1
ATOM 3495 N N . GLN A 1 422 ? -25.600 6.645 1.371 1.00 52.72 422 GLN A N 1
ATOM 3496 C CA . GLN A 1 422 ? -24.969 6.288 0.098 1.00 52.72 422 GLN A CA 1
ATOM 3497 C C . GLN A 1 422 ? -24.128 5.019 0.265 1.00 52.72 422 GLN A C 1
ATOM 3499 O O . GLN A 1 422 ? -22.984 5.063 0.698 1.00 52.72 422 GLN A O 1
ATOM 3504 N N . PHE A 1 423 ? -24.674 3.871 -0.148 1.00 54.91 423 PHE A N 1
ATOM 3505 C CA . PHE A 1 423 ? -23.940 2.595 -0.217 1.00 54.91 423 PHE A CA 1
ATOM 3506 C C . PHE A 1 423 ? -22.792 2.592 -1.242 1.00 54.91 423 PHE A C 1
ATOM 3508 O O . PHE A 1 423 ? -22.097 1.590 -1.391 1.00 54.91 423 PHE A O 1
ATOM 3515 N N . LYS A 1 424 ? -22.568 3.699 -1.958 1.00 64.56 424 LYS A N 1
ATOM 3516 C CA . LYS A 1 424 ? -21.432 3.830 -2.864 1.00 64.56 424 LYS A CA 1
ATOM 3517 C C . LYS A 1 424 ? -20.205 4.259 -2.069 1.00 64.56 424 LYS A C 1
ATOM 3519 O O . LYS A 1 424 ? -20.145 5.383 -1.573 1.00 64.56 424 LYS A O 1
ATOM 3524 N N . LYS A 1 425 ? -19.217 3.364 -1.990 1.00 69.00 425 LYS A N 1
ATOM 3525 C CA . LYS A 1 425 ? -17.849 3.728 -1.609 1.00 69.00 425 LYS A CA 1
ATOM 3526 C C . LYS A 1 425 ? -17.407 4.899 -2.482 1.00 69.00 425 LYS A C 1
ATOM 3528 O O . LYS A 1 425 ? -17.491 4.812 -3.705 1.00 69.00 425 LYS A O 1
ATOM 3533 N N . GLN A 1 426 ? -16.957 5.979 -1.857 1.00 80.94 426 GLN A N 1
ATOM 3534 C CA . GLN A 1 426 ? -16.314 7.068 -2.576 1.00 80.94 426 GLN A CA 1
ATOM 3535 C C . GLN A 1 426 ? -14.827 7.039 -2.255 1.00 80.94 426 GLN A C 1
ATOM 3537 O O . GLN A 1 426 ? -14.417 7.061 -1.094 1.00 80.94 426 GLN A O 1
ATOM 3542 N N . ILE A 1 427 ? -14.028 6.968 -3.313 1.00 85.12 427 ILE A N 1
ATOM 3543 C CA . ILE A 1 427 ? -12.604 7.258 -3.253 1.00 85.12 427 ILE A CA 1
ATOM 3544 C C . ILE A 1 427 ? -12.485 8.776 -3.112 1.00 85.12 427 ILE A C 1
ATOM 3546 O O . ILE A 1 427 ? -12.960 9.524 -3.967 1.00 85.12 427 ILE A O 1
ATOM 3550 N N . GLN A 1 428 ? -11.884 9.236 -2.019 1.00 90.06 428 GLN A N 1
ATOM 3551 C CA . GLN A 1 428 ? -11.718 10.653 -1.731 1.00 90.06 428 GLN A CA 1
ATOM 3552 C C . GLN A 1 428 ? -10.236 11.013 -1.693 1.00 90.06 428 GLN A C 1
ATOM 3554 O O . GLN A 1 428 ? -9.457 10.395 -0.971 1.00 90.06 428 GLN A O 1
ATOM 3559 N N . LEU A 1 429 ? -9.854 12.062 -2.422 1.00 90.00 429 LEU A N 1
ATOM 3560 C CA . LEU A 1 429 ? -8.542 12.688 -2.276 1.00 90.00 429 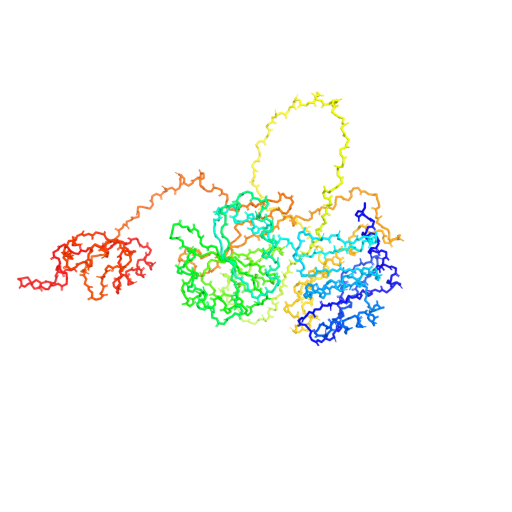LEU A CA 1
ATOM 3561 C C . LEU A 1 429 ? -8.464 13.368 -0.898 1.00 90.00 429 LEU A C 1
ATOM 3563 O O . LEU A 1 429 ? -9.207 14.317 -0.632 1.00 90.00 429 LEU A O 1
ATOM 3567 N N . ILE A 1 430 ? -7.586 12.880 -0.022 1.00 92.06 430 ILE A N 1
ATOM 3568 C CA . ILE A 1 430 ? -7.414 13.404 1.342 1.00 92.06 430 ILE A CA 1
ATOM 3569 C C . ILE A 1 430 ? -6.208 14.331 1.479 1.00 92.06 430 ILE A C 1
ATOM 3571 O O . ILE A 1 430 ? -6.195 15.178 2.372 1.00 92.06 430 ILE A O 1
ATOM 3575 N N . GLY A 1 431 ? -5.243 14.244 0.566 1.00 91.25 431 GLY A N 1
ATOM 3576 C CA . GLY A 1 431 ? -4.106 15.151 0.543 1.00 91.25 431 GLY A CA 1
ATOM 3577 C C . GLY A 1 431 ? -3.195 14.960 -0.656 1.00 91.25 431 GLY A C 1
ATOM 3578 O O . GLY A 1 431 ? -3.421 14.106 -1.514 1.00 91.25 431 GLY A O 1
ATOM 3579 N N . ARG A 1 432 ? -2.162 15.795 -0.710 1.00 92.06 432 ARG A N 1
ATOM 3580 C CA . ARG A 1 432 ? -1.115 15.791 -1.727 1.00 92.06 432 ARG A CA 1
ATOM 3581 C C . ARG A 1 432 ? 0.234 15.965 -1.059 1.00 92.06 432 ARG A C 1
ATOM 3583 O O . ARG A 1 432 ? 0.401 16.870 -0.250 1.00 92.06 432 ARG A O 1
ATOM 3590 N N . TYR A 1 433 ? 1.197 15.132 -1.409 1.00 89.00 433 TYR A N 1
ATOM 3591 C CA . TYR A 1 433 ? 2.566 15.249 -0.932 1.00 89.00 433 TYR A CA 1
ATOM 3592 C C . TYR A 1 433 ? 3.464 15.825 -2.019 1.00 89.00 433 TYR A C 1
ATOM 3594 O O . TYR A 1 433 ? 3.535 15.261 -3.101 1.00 89.00 433 TYR A O 1
ATOM 3602 N N . SER A 1 434 ? 4.151 16.924 -1.721 1.00 88.81 434 SER A N 1
ATOM 3603 C CA . SER A 1 434 ? 5.075 17.601 -2.622 1.00 88.81 434 SER A CA 1
ATOM 3604 C C . SER A 1 434 ? 6.493 17.031 -2.491 1.00 88.81 434 SER A C 1
ATOM 3606 O O . SER A 1 434 ? 7.154 17.279 -1.488 1.00 88.81 434 SER A O 1
ATOM 3608 N N . THR A 1 435 ? 7.004 16.331 -3.502 1.00 79.69 435 THR A N 1
ATOM 3609 C CA . THR A 1 435 ? 8.389 15.829 -3.573 1.00 79.69 435 THR A CA 1
ATOM 3610 C C . THR A 1 435 ? 9.420 16.957 -3.644 1.00 79.69 435 THR A C 1
ATOM 3612 O O . THR A 1 435 ? 10.547 16.785 -3.191 1.00 79.69 435 THR A O 1
ATOM 3615 N N . ILE A 1 436 ? 9.042 18.125 -4.180 1.00 82.94 436 ILE A N 1
ATOM 3616 C CA . ILE A 1 436 ? 9.929 19.294 -4.288 1.00 82.94 436 ILE A CA 1
ATOM 3617 C C . ILE A 1 436 ? 10.107 19.968 -2.929 1.00 82.94 436 ILE A C 1
ATOM 3619 O O . ILE A 1 436 ? 11.221 20.329 -2.559 1.00 82.94 436 ILE A O 1
ATOM 3623 N N . THR A 1 437 ? 9.009 20.169 -2.199 1.00 86.19 437 THR A N 1
ATOM 3624 C CA . THR A 1 437 ? 9.049 20.855 -0.896 1.00 86.19 437 THR A CA 1
ATOM 3625 C C . THR A 1 437 ? 9.191 19.886 0.272 1.00 86.19 437 THR A C 1
ATOM 3627 O O . THR A 1 437 ? 9.410 20.329 1.389 1.00 86.19 437 THR A O 1
ATOM 3630 N N . ASN A 1 438 ? 9.101 18.578 0.017 1.00 87.25 438 ASN A N 1
ATOM 3631 C CA . ASN A 1 438 ? 9.037 17.525 1.025 1.00 87.25 438 ASN A CA 1
ATOM 3632 C C . ASN A 1 438 ? 7.892 17.714 2.042 1.00 87.25 438 ASN A C 1
ATOM 3634 O O . ASN A 1 438 ? 8.013 17.313 3.194 1.00 87.25 438 ASN A O 1
ATOM 3638 N N . ASP A 1 439 ? 6.763 18.284 1.607 1.00 87.56 439 ASP A N 1
ATOM 3639 C CA . ASP A 1 439 ? 5.642 18.616 2.493 1.00 87.56 439 ASP A CA 1
ATOM 3640 C C . ASP A 1 439 ? 4.351 17.910 2.090 1.00 87.56 439 ASP A C 1
ATOM 3642 O O . ASP A 1 439 ? 3.981 17.864 0.914 1.00 87.56 439 ASP A O 1
ATOM 3646 N N . TYR A 1 440 ? 3.614 17.426 3.089 1.00 90.12 440 TYR A N 1
ATOM 3647 C CA . TYR A 1 440 ? 2.246 16.951 2.919 1.00 90.12 440 TYR A CA 1
ATOM 3648 C C . TYR A 1 440 ? 1.235 18.087 3.122 1.00 90.12 440 TYR A C 1
ATOM 3650 O O . TYR A 1 440 ? 1.260 18.797 4.126 1.00 90.12 440 TYR A O 1
ATOM 3658 N N . GLN A 1 441 ? 0.306 18.230 2.179 1.00 89.69 441 GLN A N 1
ATOM 3659 C CA . GLN A 1 441 ? -0.803 19.176 2.221 1.00 89.69 441 GLN A CA 1
ATOM 3660 C C . GLN A 1 441 ? -2.131 18.422 2.235 1.00 89.69 441 GLN A C 1
ATOM 3662 O O . GLN A 1 441 ? -2.503 17.762 1.265 1.00 89.69 441 GLN A O 1
ATOM 3667 N N . SER A 1 442 ? -2.884 18.554 3.323 1.00 89.69 442 SER A N 1
ATOM 3668 C CA . SER A 1 442 ? -4.238 18.007 3.411 1.00 89.69 442 SER A CA 1
ATOM 3669 C C . SER A 1 442 ? -5.203 18.749 2.484 1.00 89.69 442 SER A C 1
ATOM 3671 O O . SER A 1 442 ? -5.185 19.978 2.387 1.00 89.69 442 SER A O 1
ATOM 3673 N N . CYS A 1 443 ? -6.082 18.006 1.809 1.00 86.38 443 CYS A N 1
ATOM 3674 C CA . CYS A 1 443 ? -7.165 18.584 1.010 1.00 86.38 443 CYS A CA 1
ATOM 3675 C C . CYS A 1 443 ? -8.316 19.104 1.880 1.00 86.38 443 CYS A C 1
ATOM 3677 O O . CYS A 1 443 ? -9.143 19.896 1.416 1.00 86.38 443 CYS A O 1
ATOM 3679 N N . TYR A 1 444 ? -8.359 18.706 3.152 1.00 82.00 444 TYR A N 1
ATOM 3680 C CA . TYR A 1 444 ? -9.231 19.327 4.130 1.00 82.00 444 TYR A CA 1
ATOM 3681 C C . TYR A 1 444 ? -8.627 20.678 4.504 1.00 82.00 444 TYR A C 1
ATOM 3683 O O . TYR A 1 444 ? -7.794 20.777 5.399 1.00 82.00 444 TYR A O 1
ATOM 3691 N N . LYS A 1 445 ? -9.053 21.742 3.811 1.00 66.06 445 LYS A N 1
ATOM 3692 C CA . LYS A 1 445 ? -8.910 23.099 4.358 1.00 66.06 445 LYS A CA 1
ATOM 3693 C C . LYS A 1 445 ? -9.473 23.064 5.773 1.00 66.06 445 LYS A C 1
ATOM 3695 O O . LYS A 1 445 ? -10.558 22.505 5.923 1.00 66.06 445 LYS A O 1
ATOM 3700 N N . ASP A 1 446 ? -8.760 23.630 6.748 1.00 51.72 446 ASP A N 1
ATOM 3701 C CA . ASP A 1 446 ? -9.176 23.769 8.149 1.00 51.72 446 ASP A CA 1
ATOM 3702 C C . ASP A 1 446 ? -10.619 24.278 8.254 1.00 51.72 446 ASP A C 1
ATOM 3704 O O . ASP A 1 446 ? -10.887 25.463 8.447 1.00 51.72 446 ASP A O 1
ATOM 3708 N N . LYS A 1 447 ? -11.587 23.367 8.153 1.00 51.03 447 LYS A N 1
ATOM 3709 C CA . LYS A 1 447 ? -12.990 23.668 8.414 1.00 51.03 447 LYS A CA 1
ATOM 3710 C C . LYS A 1 447 ? -13.175 23.982 9.897 1.00 51.03 447 LYS A C 1
ATOM 3712 O O . LYS A 1 447 ? -14.164 24.600 10.255 1.00 51.03 447 LYS A O 1
ATOM 3717 N N . ASN A 1 448 ? -12.190 23.666 10.740 1.00 47.16 448 ASN A N 1
ATOM 3718 C CA . ASN A 1 448 ? -12.171 24.003 12.159 1.00 47.16 448 ASN A CA 1
ATOM 3719 C C . ASN A 1 448 ? -12.088 25.511 12.449 1.00 47.16 448 ASN A C 1
ATOM 3721 O O . ASN A 1 448 ? -12.405 25.901 13.566 1.00 47.16 448 ASN A O 1
ATOM 3725 N N . LYS A 1 449 ? -11.750 26.375 11.475 1.00 48.19 449 LYS A N 1
ATOM 3726 C CA . LYS A 1 449 ? -11.923 27.832 11.648 1.00 48.19 449 LYS A CA 1
ATOM 3727 C C . LYS A 1 449 ? -13.354 28.326 11.398 1.00 48.19 449 LYS A C 1
ATOM 3729 O O . LYS A 1 449 ? -13.701 29.371 11.932 1.00 48.19 449 LYS A O 1
ATOM 3734 N N . ASP A 1 450 ? -14.185 27.556 10.690 1.00 43.00 450 ASP A N 1
ATOM 3735 C CA . ASP A 1 450 ? -15.583 27.909 10.386 1.00 43.00 450 ASP A CA 1
ATOM 3736 C C . ASP A 1 450 ? -16.621 26.995 11.076 1.00 43.00 450 ASP A C 1
ATOM 3738 O O . ASP A 1 450 ? -17.813 27.312 11.079 1.00 43.00 450 ASP A O 1
ATOM 3742 N N . LEU A 1 451 ? -16.207 25.886 11.707 1.00 45.22 451 LEU A N 1
ATOM 3743 C CA . LEU A 1 451 ? -17.107 24.952 12.404 1.00 45.22 451 LEU A CA 1
ATOM 3744 C C . LEU A 1 451 ? -17.773 25.544 13.657 1.00 45.22 451 LEU A C 1
ATOM 3746 O O . LEU A 1 451 ? -18.788 25.013 14.089 1.00 45.22 451 LEU A O 1
ATOM 3750 N N . SER A 1 452 ? -17.281 26.664 14.198 1.00 46.03 452 SER A N 1
ATOM 3751 C CA . SER A 1 452 ? -17.974 27.414 15.258 1.00 46.03 452 SER A CA 1
ATOM 3752 C C . SER A 1 452 ? -19.194 28.200 14.757 1.00 46.03 452 SER A C 1
ATOM 3754 O O . SER A 1 452 ? -19.952 28.729 15.563 1.00 46.03 452 SER A O 1
ATOM 3756 N N . SER A 1 453 ? -19.413 28.282 13.438 1.00 44.41 453 SER A N 1
ATOM 3757 C CA . SER A 1 453 ? -20.500 29.073 12.835 1.00 44.41 453 SER A CA 1
ATOM 3758 C C . SER A 1 453 ? -21.563 28.245 12.098 1.00 44.41 453 SER A C 1
ATOM 3760 O O . SER A 1 453 ? -22.581 28.789 11.669 1.00 44.41 453 SER A O 1
ATOM 3762 N N . ILE A 1 454 ? -21.375 26.922 11.993 1.00 45.12 454 ILE A N 1
ATOM 3763 C CA . ILE A 1 454 ? -22.335 25.982 11.383 1.00 45.12 454 ILE A CA 1
ATOM 3764 C C . ILE A 1 454 ? -22.819 24.960 12.428 1.00 45.12 454 ILE A C 1
ATOM 3766 O O . ILE A 1 454 ? -23.020 23.788 12.141 1.00 45.12 454 ILE A O 1
ATOM 3770 N N . GLU A 1 455 ? -23.081 25.413 13.652 1.00 42.06 455 GLU A N 1
ATOM 3771 C CA . GLU A 1 455 ? -24.078 24.783 14.524 1.00 42.06 455 GLU A CA 1
ATOM 3772 C C . GLU A 1 455 ? -25.428 25.468 14.283 1.00 42.06 455 GLU A C 1
ATOM 3774 O O . GLU A 1 455 ? -25.981 26.170 15.127 1.00 42.06 455 GLU A O 1
ATOM 3779 N N . LYS A 1 456 ? -25.992 25.283 13.083 1.00 43.22 456 LYS A N 1
ATOM 3780 C CA . LYS A 1 456 ? -27.440 25.444 12.926 1.00 43.22 456 LYS A CA 1
ATOM 3781 C C . LYS A 1 456 ? -28.088 24.209 13.537 1.00 43.22 456 LYS A C 1
ATOM 3783 O O . LYS A 1 456 ? -28.083 23.134 12.947 1.00 43.22 456 LYS A O 1
ATOM 3788 N N . SER A 1 457 ? -28.591 24.410 14.748 1.00 42.97 457 SER A N 1
ATOM 3789 C CA . SER A 1 457 ? -29.325 23.489 15.607 1.00 42.97 457 SER A CA 1
ATOM 3790 C C . SER A 1 457 ? -30.268 22.535 14.855 1.00 42.97 457 SER A C 1
ATOM 3792 O O . SER A 1 457 ? -31.445 22.834 14.644 1.00 42.97 457 SER A O 1
ATOM 3794 N N . PHE A 1 458 ? -29.805 21.329 14.541 1.00 47.16 458 PHE A N 1
ATOM 3795 C CA . PHE A 1 458 ? -30.700 20.187 14.666 1.00 47.16 458 PHE A CA 1
ATOM 3796 C C . PHE A 1 458 ? -30.713 19.861 16.152 1.00 47.16 458 PHE A C 1
ATOM 3798 O O . PHE A 1 458 ? -29.715 19.384 16.687 1.00 47.16 458 PHE A O 1
ATOM 3805 N N . SER A 1 459 ? -31.802 20.188 16.850 1.00 46.41 459 SER A N 1
ATOM 3806 C CA . SER A 1 459 ? -31.992 19.697 18.211 1.00 46.41 459 SER A CA 1
ATOM 3807 C C . SER A 1 459 ? -32.018 18.173 18.131 1.00 46.41 459 SER A C 1
ATOM 3809 O O . SER A 1 459 ? -32.989 17.575 17.668 1.00 46.41 459 SER A O 1
ATOM 3811 N N . SER A 1 460 ? -30.905 17.531 18.484 1.00 61.19 460 SER A N 1
ATOM 3812 C CA . SER A 1 460 ? -30.785 16.079 18.472 1.00 61.19 460 SER A CA 1
ATOM 3813 C C . SER A 1 460 ? -31.689 15.534 19.572 1.00 61.19 460 SER A C 1
ATOM 3815 O O . SER A 1 460 ? -31.270 15.367 20.717 1.00 61.19 460 SER A O 1
ATOM 3817 N N . LYS A 1 461 ? -32.971 15.338 19.251 1.00 85.81 461 LYS A N 1
ATOM 3818 C CA . LYS A 1 461 ? -33.921 14.680 20.140 1.00 85.81 461 LYS A CA 1
ATOM 3819 C C . LYS A 1 461 ? -33.370 13.288 20.438 1.00 85.81 461 LYS A C 1
ATOM 3821 O O . LYS A 1 461 ? -33.200 12.482 19.527 1.00 85.81 461 LYS A O 1
ATOM 3826 N N . ILE A 1 462 ? -33.063 13.046 21.708 1.00 90.12 462 ILE A N 1
ATOM 3827 C CA . ILE A 1 462 ? -32.667 11.732 22.206 1.00 90.12 462 ILE A CA 1
ATOM 3828 C C . ILE A 1 462 ? -33.951 10.976 22.537 1.00 90.12 462 ILE A C 1
ATOM 3830 O O . ILE A 1 462 ? -34.766 11.448 23.331 1.00 90.12 462 ILE A O 1
ATOM 3834 N N . TYR A 1 463 ? -34.134 9.815 21.919 1.00 94.81 463 TYR A N 1
ATOM 3835 C CA . TYR A 1 463 ? -35.244 8.910 22.189 1.00 94.81 463 TYR A CA 1
ATOM 3836 C C . TYR A 1 463 ? -34.842 7.921 23.284 1.00 94.81 463 TYR A C 1
ATOM 3838 O O . TYR A 1 463 ? -33.740 7.372 23.268 1.00 94.81 463 TYR A O 1
ATOM 3846 N N . TYR A 1 464 ? -35.730 7.686 24.249 1.00 94.62 464 TYR A N 1
ATOM 3847 C CA . TYR A 1 464 ? -35.486 6.720 25.317 1.00 94.62 464 TYR A CA 1
ATOM 3848 C C . TYR A 1 464 ? -36.196 5.410 25.009 1.00 94.62 464 TYR A C 1
ATOM 3850 O O . TYR A 1 464 ? -37.415 5.382 24.863 1.00 94.62 464 TYR A O 1
ATOM 3858 N N . ILE A 1 465 ? -35.427 4.329 24.941 1.00 94.88 465 ILE A N 1
ATOM 3859 C CA . ILE A 1 465 ? -35.934 2.967 24.816 1.00 94.88 465 ILE A CA 1
ATOM 3860 C C . ILE A 1 465 ? -36.114 2.430 26.229 1.00 94.88 465 ILE A C 1
ATOM 3862 O O . ILE A 1 465 ? -35.140 2.204 26.948 1.00 94.88 465 ILE A O 1
ATOM 3866 N N . THR A 1 466 ? -37.362 2.282 26.658 1.00 93.38 466 THR A N 1
ATOM 3867 C CA . THR A 1 466 ? -37.677 1.739 27.980 1.00 93.38 466 THR A CA 1
ATOM 3868 C C . THR A 1 466 ? -37.714 0.218 27.916 1.00 93.38 466 THR A C 1
ATOM 3870 O O . THR A 1 466 ? -38.415 -0.345 27.084 1.00 93.38 466 THR A O 1
ATOM 3873 N N . SER A 1 467 ? -36.924 -0.447 28.760 1.00 92.56 467 SER A N 1
ATOM 3874 C CA . SER A 1 467 ? -36.824 -1.911 28.773 1.00 92.56 467 SER A CA 1
ATOM 3875 C C . SER A 1 467 ? -36.545 -2.435 30.176 1.00 92.56 467 SER A C 1
ATOM 3877 O O . SER A 1 467 ? -35.940 -1.748 31.008 1.00 92.56 467 SER A O 1
ATOM 3879 N N . LEU A 1 468 ? -36.972 -3.672 30.435 1.00 92.00 468 LEU A N 1
ATOM 3880 C CA . LEU A 1 468 ? -36.548 -4.423 31.612 1.00 92.00 468 LEU A CA 1
ATOM 3881 C C . LEU A 1 468 ? -35.083 -4.818 31.463 1.00 92.00 468 LEU A C 1
ATOM 3883 O O . LEU A 1 468 ? -34.622 -5.122 30.364 1.00 92.00 468 LEU A O 1
ATOM 3887 N N . PHE A 1 469 ? -34.372 -4.777 32.584 1.00 91.94 469 PHE A N 1
ATOM 3888 C CA . PHE A 1 469 ? -33.014 -5.283 32.693 1.00 91.94 469 PHE A CA 1
ATOM 3889 C C . PHE A 1 469 ? -33.103 -6.761 33.074 1.00 91.94 469 PHE A C 1
ATOM 3891 O O . PHE A 1 469 ? -33.322 -7.074 34.246 1.00 91.94 469 PHE A O 1
ATOM 3898 N N . ASP A 1 470 ? -33.043 -7.635 32.071 1.00 89.44 470 ASP A N 1
ATOM 3899 C CA . ASP A 1 470 ? -33.248 -9.073 32.227 1.00 89.44 470 ASP A CA 1
ATOM 3900 C C . ASP A 1 470 ? -32.403 -9.862 31.219 1.00 89.44 470 ASP A C 1
ATOM 3902 O O . ASP A 1 470 ? -32.338 -9.524 30.031 1.00 89.44 470 ASP A O 1
ATOM 3906 N N . GLU A 1 471 ? -31.748 -10.918 31.691 1.00 89.75 471 GLU A N 1
ATOM 3907 C CA . GLU A 1 471 ? -30.909 -11.778 30.857 1.00 89.75 471 GLU A CA 1
ATOM 3908 C C . GLU A 1 471 ? -31.776 -12.825 30.130 1.00 89.75 471 GLU A C 1
ATOM 3910 O O . GLU A 1 471 ? -32.648 -13.430 30.749 1.00 89.75 471 GLU A O 1
ATOM 3915 N N . PRO A 1 472 ? -31.557 -13.090 28.825 1.00 92.12 472 PRO A N 1
ATOM 3916 C CA . PRO A 1 472 ? -30.447 -12.624 27.992 1.00 92.12 472 PRO A CA 1
ATOM 3917 C C . PRO A 1 472 ? -30.752 -11.371 27.141 1.00 92.12 472 PRO A C 1
ATOM 3919 O O . PRO A 1 472 ? -29.979 -11.016 26.249 1.00 92.12 472 PRO A O 1
ATOM 3922 N N . PHE A 1 473 ? -31.900 -10.727 27.345 1.00 92.88 473 PHE A N 1
ATOM 3923 C CA . PHE A 1 473 ? -32.428 -9.718 26.423 1.00 92.88 473 PHE A CA 1
ATOM 3924 C C . PHE A 1 473 ? -31.759 -8.349 26.569 1.00 92.88 473 PHE A C 1
ATOM 3926 O O . PHE A 1 473 ? -31.509 -7.683 25.562 1.00 92.88 473 PHE A O 1
ATOM 3933 N N . LEU A 1 474 ? -31.458 -7.939 27.801 1.00 94.44 474 LEU A N 1
ATOM 3934 C CA . LEU A 1 474 ? -30.792 -6.681 28.112 1.00 94.44 474 LEU A CA 1
ATOM 3935 C C . LEU A 1 474 ? -29.933 -6.838 29.369 1.00 94.44 474 LEU A C 1
ATOM 3937 O O . LEU A 1 474 ? -30.454 -6.897 30.480 1.00 94.44 474 LEU A O 1
ATOM 3941 N N . MET A 1 475 ? -28.616 -6.856 29.190 1.00 95.81 475 MET A N 1
ATOM 3942 C CA . MET A 1 475 ? -27.646 -7.077 30.261 1.00 95.81 475 MET A CA 1
ATOM 3943 C C . MET A 1 475 ? -26.492 -6.078 30.198 1.00 95.81 475 MET A C 1
ATOM 3945 O O . MET A 1 475 ? -26.299 -5.383 29.201 1.00 95.81 475 MET A O 1
ATOM 3949 N N . LEU A 1 476 ? -25.722 -5.972 31.281 1.00 95.94 476 LEU A N 1
ATOM 3950 C CA . LEU A 1 476 ? -24.523 -5.138 31.306 1.00 95.94 476 LEU A CA 1
ATOM 3951 C C . LEU A 1 476 ? -23.396 -5.841 30.555 1.00 95.94 476 LEU A C 1
ATOM 3953 O O . LEU A 1 476 ? -23.101 -7.004 30.813 1.00 95.94 476 LEU A O 1
ATOM 3957 N N . ARG A 1 477 ? -22.691 -5.105 29.700 1.00 95.19 477 ARG A N 1
ATOM 3958 C CA . ARG A 1 477 ? -21.545 -5.651 28.971 1.00 95.19 477 ARG A CA 1
ATOM 3959 C C . ARG A 1 477 ? -20.388 -5.957 29.926 1.00 95.19 477 ARG A C 1
ATOM 3961 O O . ARG A 1 477 ? -19.933 -5.053 30.638 1.00 95.19 477 ARG A O 1
ATOM 3968 N N . LYS A 1 478 ? -19.839 -7.182 29.868 1.00 90.81 478 LYS A N 1
ATOM 3969 C CA . LYS A 1 478 ? -18.825 -7.751 30.802 1.00 90.81 478 LYS A CA 1
ATOM 3970 C C . LYS A 1 478 ? -17.548 -6.927 31.050 1.00 90.81 478 LYS A C 1
ATOM 3972 O O . LYS A 1 478 ? -16.781 -7.220 31.961 1.00 90.81 478 LYS A O 1
ATOM 3977 N N . ARG A 1 479 ? -17.285 -5.894 30.244 1.00 86.12 479 ARG A N 1
ATOM 3978 C CA . ARG A 1 479 ? -16.064 -5.062 30.275 1.00 86.12 479 ARG A CA 1
ATOM 3979 C C . ARG A 1 479 ? -16.321 -3.605 30.676 1.00 86.12 479 ARG A C 1
ATOM 3981 O O . ARG A 1 479 ? -15.535 -2.724 30.332 1.00 86.12 479 ARG A O 1
ATOM 3988 N N . THR A 1 480 ? -17.438 -3.331 31.343 1.00 89.12 480 THR A N 1
ATOM 3989 C CA . THR A 1 480 ? -17.823 -1.980 31.773 1.00 89.12 480 THR A CA 1
ATOM 3990 C C . THR A 1 480 ? -17.631 -1.812 33.279 1.00 89.12 480 THR A C 1
ATOM 3992 O O . THR A 1 480 ? -17.766 -2.769 34.040 1.00 89.12 480 THR A O 1
ATOM 3995 N N . VAL A 1 481 ? -17.361 -0.581 33.729 1.00 91.19 481 VAL A N 1
ATOM 3996 C CA . VAL A 1 481 ? -17.260 -0.257 35.169 1.00 91.19 481 VAL A CA 1
ATOM 3997 C C . VAL A 1 481 ? -18.561 -0.614 35.902 1.00 91.19 481 VAL A C 1
ATOM 3999 O O . VAL A 1 481 ? -18.544 -1.100 37.034 1.00 91.19 481 VAL A O 1
ATOM 4002 N N . LEU A 1 482 ? -19.704 -0.441 35.228 1.00 90.94 482 LEU A N 1
ATOM 4003 C CA . LEU A 1 482 ? -21.007 -0.850 35.743 1.00 90.94 482 LEU A CA 1
ATOM 4004 C C . LEU A 1 482 ? -21.091 -2.366 35.925 1.00 90.94 482 LEU A C 1
ATOM 4006 O O . LEU A 1 482 ? -21.508 -2.804 36.990 1.00 90.94 482 LEU A O 1
ATOM 4010 N N . TYR A 1 483 ? -20.639 -3.166 34.955 1.00 92.25 483 TYR A N 1
ATOM 4011 C CA . TYR A 1 483 ? -20.606 -4.621 35.113 1.00 92.25 483 TYR A CA 1
ATOM 4012 C C . TYR A 1 483 ? -19.754 -5.037 36.314 1.00 92.25 483 TYR A C 1
ATOM 4014 O O . TYR A 1 483 ? -20.214 -5.821 37.137 1.00 92.25 483 TYR A O 1
ATOM 4022 N N . THR A 1 484 ? -18.557 -4.465 36.490 1.00 89.75 484 THR A N 1
ATOM 4023 C CA . THR A 1 484 ? -17.710 -4.787 37.655 1.00 89.75 484 THR A CA 1
ATOM 4024 C C . THR A 1 484 ? -18.353 -4.411 38.989 1.00 89.75 484 THR A C 1
ATOM 4026 O O . THR A 1 484 ? -18.133 -5.097 39.985 1.00 89.75 484 THR A O 1
ATOM 4029 N N . LYS A 1 485 ? -19.168 -3.348 39.010 1.00 92.44 485 LYS A N 1
ATOM 4030 C CA . LYS A 1 485 ? -19.912 -2.914 40.197 1.00 92.44 485 LYS A CA 1
ATOM 4031 C C . LYS A 1 485 ? -21.109 -3.828 40.482 1.00 92.44 485 LYS A C 1
ATOM 4033 O O . LYS A 1 485 ? -21.322 -4.204 41.627 1.00 92.44 485 LYS A O 1
ATOM 4038 N N . TYR A 1 486 ? -21.875 -4.183 39.451 1.00 90.62 486 TYR A N 1
ATOM 4039 C CA . TYR A 1 486 ? -23.174 -4.849 39.588 1.00 90.62 486 TYR A CA 1
ATOM 4040 C C . TYR A 1 486 ? -23.146 -6.375 39.427 1.00 90.62 486 TYR A C 1
ATOM 4042 O O . TYR A 1 486 ? -24.148 -7.017 39.713 1.00 90.62 486 TYR A O 1
ATOM 4050 N N . SER A 1 487 ? -22.013 -6.967 39.039 1.00 85.94 487 SER A N 1
ATOM 4051 C CA . SER A 1 487 ? -21.849 -8.433 38.958 1.00 85.94 487 SER A CA 1
ATOM 4052 C C . SER A 1 487 ? -21.378 -9.072 40.266 1.00 85.94 487 SER A C 1
ATOM 4054 O O . SER A 1 487 ? -21.153 -10.279 40.322 1.00 85.94 487 SER A O 1
ATOM 4056 N N . GLN A 1 488 ? -21.165 -8.277 41.319 1.00 88.44 488 GLN A N 1
ATOM 4057 C CA . GLN A 1 488 ? -20.760 -8.805 42.619 1.00 88.44 488 GLN A CA 1
ATOM 4058 C C . GLN A 1 488 ? -21.952 -9.484 43.315 1.00 88.44 488 GLN A C 1
ATOM 4060 O O . GLN A 1 488 ? -23.066 -8.973 43.216 1.00 88.44 488 GLN A O 1
ATOM 4065 N N . PRO A 1 489 ? -21.746 -10.566 44.093 1.00 83.25 489 PRO A N 1
ATOM 4066 C CA . PRO A 1 489 ? -22.833 -11.304 44.753 1.00 83.25 489 PRO A CA 1
ATOM 4067 C C . PRO A 1 489 ? -23.725 -10.456 45.674 1.00 83.25 489 PRO A C 1
ATOM 4069 O O . PRO A 1 489 ? -24.856 -10.832 45.958 1.00 83.25 489 PRO A O 1
ATOM 4072 N N . GLN A 1 490 ? -23.206 -9.329 46.168 1.00 83.06 490 GLN A N 1
ATOM 4073 C CA . GLN A 1 490 ? -23.912 -8.415 47.070 1.00 83.06 490 GLN A CA 1
ATOM 4074 C C . GLN A 1 490 ? -24.599 -7.248 46.346 1.00 83.06 490 GLN A C 1
ATOM 4076 O O . GLN A 1 490 ? -25.311 -6.471 46.980 1.00 83.06 490 GLN A O 1
ATOM 4081 N N . ALA A 1 491 ? -24.382 -7.089 45.039 1.00 85.38 491 ALA A N 1
ATOM 4082 C CA . ALA A 1 491 ? -24.929 -5.971 44.292 1.00 85.38 491 ALA A CA 1
ATOM 4083 C C . ALA A 1 491 ? -26.418 -6.183 43.991 1.00 85.38 491 ALA A C 1
ATOM 4085 O O . ALA A 1 491 ? -26.843 -7.234 43.512 1.00 85.38 491 ALA A O 1
ATOM 4086 N N . ASN A 1 492 ? -27.224 -5.155 44.244 1.00 88.19 492 ASN A N 1
ATOM 4087 C CA . ASN A 1 492 ? -28.649 -5.190 43.959 1.00 88.19 492 ASN A CA 1
ATOM 4088 C C . ASN A 1 492 ? -28.911 -4.613 42.563 1.00 88.19 492 ASN A C 1
ATOM 4090 O O . ASN A 1 492 ? -28.903 -3.398 42.377 1.00 88.19 492 ASN A O 1
ATOM 4094 N N . SER A 1 493 ? -29.195 -5.470 41.577 1.00 82.44 493 SER A N 1
ATOM 4095 C CA . SER A 1 493 ? -29.526 -5.044 40.205 1.00 82.44 493 SER A CA 1
ATOM 4096 C C . SER A 1 493 ? -30.748 -4.116 40.135 1.00 82.44 493 SER A C 1
ATOM 4098 O O . SER A 1 493 ? -30.897 -3.361 39.175 1.00 82.44 493 SER A O 1
ATOM 4100 N N . LYS A 1 494 ? -31.593 -4.085 41.180 1.00 86.94 494 LYS A N 1
ATOM 4101 C CA . LYS A 1 494 ? -32.695 -3.117 41.296 1.00 86.94 494 LYS A CA 1
ATOM 4102 C C . LYS A 1 494 ? -32.215 -1.667 41.373 1.00 86.94 494 LYS A C 1
ATOM 4104 O O . LYS A 1 494 ? -33.004 -0.784 41.062 1.00 86.94 494 LYS A O 1
ATOM 4109 N N . GLU A 1 495 ? -30.959 -1.409 41.736 1.00 90.81 495 GLU A N 1
ATOM 4110 C CA . GLU A 1 495 ? -30.383 -0.059 41.699 1.00 90.81 495 GLU A CA 1
ATOM 4111 C C . GLU A 1 495 ? -30.278 0.503 40.281 1.00 90.81 495 GLU A C 1
ATOM 4113 O O . GLU A 1 495 ? -30.288 1.714 40.118 1.00 90.81 495 GLU A O 1
ATOM 4118 N N . LEU A 1 496 ? -30.220 -0.346 39.247 1.00 90.75 496 LEU A N 1
ATOM 4119 C CA . LEU A 1 496 ? -30.183 0.111 37.854 1.00 90.75 496 LEU A CA 1
ATOM 4120 C C . LEU A 1 496 ? -31.537 0.648 37.374 1.00 90.75 496 LEU A C 1
ATOM 4122 O O . LEU A 1 496 ? -31.609 1.269 36.317 1.00 90.75 496 LEU A O 1
ATOM 4126 N N . ARG A 1 497 ? -32.619 0.434 38.126 1.00 91.75 497 ARG A N 1
ATOM 4127 C CA . ARG A 1 497 ? -33.962 0.897 37.763 1.00 91.75 497 ARG A CA 1
ATOM 4128 C C . ARG A 1 497 ? -34.002 2.422 37.679 1.00 91.75 497 ARG A C 1
ATOM 4130 O O . ARG A 1 497 ? -33.553 3.123 38.577 1.00 91.75 497 ARG A O 1
ATOM 4137 N N . GLY A 1 498 ? -34.542 2.943 36.582 1.00 90.19 498 GLY A N 1
ATOM 4138 C CA . GLY A 1 498 ? -34.576 4.374 36.287 1.00 90.19 498 GLY A CA 1
ATOM 4139 C C . GLY A 1 498 ? -33.288 4.946 35.693 1.00 90.19 498 GLY A C 1
ATOM 4140 O O . GLY A 1 498 ? -33.326 6.073 35.196 1.00 90.19 498 GLY A O 1
ATOM 4141 N N . HIS A 1 499 ? -32.176 4.200 35.681 1.00 94.56 499 HIS A N 1
ATOM 4142 C CA . HIS A 1 499 ? -30.953 4.673 35.041 1.00 94.56 499 HIS A CA 1
ATOM 4143 C C . HIS A 1 499 ? -31.106 4.746 33.524 1.00 94.56 499 HIS A C 1
ATOM 4145 O O . HIS A 1 499 ? -31.758 3.912 32.889 1.00 94.56 499 HIS A O 1
ATOM 4151 N N . ILE A 1 500 ? -30.453 5.758 32.960 1.00 96.31 500 ILE A N 1
ATOM 4152 C CA . ILE A 1 500 ? -30.271 5.918 31.526 1.00 96.31 500 ILE A CA 1
ATOM 4153 C C . ILE A 1 500 ? -28.883 5.388 31.177 1.00 96.31 500 ILE A C 1
ATOM 4155 O O . ILE A 1 500 ? -27.889 5.833 31.750 1.00 96.31 500 ILE A O 1
ATOM 4159 N N . LEU A 1 501 ? -28.828 4.436 30.254 1.00 96.38 501 LEU A N 1
ATOM 4160 C CA . LEU A 1 501 ? -27.622 3.725 29.857 1.00 96.38 501 LEU A CA 1
ATOM 4161 C C . LEU A 1 501 ? -27.417 3.837 28.343 1.00 96.38 501 LEU A C 1
ATOM 4163 O O . LEU A 1 501 ? -28.362 3.787 27.551 1.00 96.38 501 LEU A O 1
ATOM 4167 N N . GLY A 1 502 ? -26.162 4.006 27.935 1.00 95.62 502 GLY A N 1
ATOM 4168 C CA . GLY A 1 502 ? -25.775 4.024 26.526 1.00 95.62 502 GLY A CA 1
ATOM 4169 C C . GLY A 1 502 ? -25.569 2.617 25.964 1.00 95.62 502 GLY A C 1
ATOM 4170 O O . GLY A 1 502 ? -25.257 1.688 26.706 1.00 95.62 502 GLY A O 1
ATOM 4171 N N . PHE A 1 503 ? -25.644 2.479 24.636 1.00 95.94 503 PHE A N 1
ATOM 4172 C CA . PHE A 1 503 ? -25.390 1.213 23.927 1.00 95.94 503 PHE A CA 1
ATOM 4173 C C . PHE A 1 503 ? -24.070 0.545 24.337 1.00 95.94 503 PHE A C 1
ATOM 4175 O O . PHE A 1 503 ? -24.024 -0.654 24.565 1.00 95.94 503 PHE A O 1
ATOM 4182 N N . HIS A 1 504 ? -23.001 1.322 24.526 1.00 94.50 504 HIS A N 1
ATOM 4183 C CA . HIS A 1 504 ? -21.685 0.799 24.911 1.00 94.50 504 HIS A CA 1
ATOM 4184 C C . HIS A 1 504 ? -21.637 0.153 26.312 1.00 94.50 504 HIS A C 1
ATOM 4186 O O . HIS A 1 504 ? -20.667 -0.541 26.624 1.00 94.50 504 HIS A O 1
ATOM 4192 N N . GLN A 1 505 ? -22.640 0.404 27.161 1.00 96.50 505 GLN A N 1
ATOM 4193 C CA . GLN A 1 505 ? -22.731 -0.132 28.524 1.00 96.50 505 GLN A CA 1
ATOM 4194 C C . GLN A 1 505 ? -23.522 -1.443 28.589 1.00 96.50 505 GLN A C 1
ATOM 4196 O O . GLN A 1 505 ? -23.418 -2.171 29.578 1.00 96.50 505 GLN A O 1
ATOM 4201 N N . LEU A 1 506 ? -24.301 -1.735 27.548 1.00 97.00 506 LEU A N 1
ATOM 4202 C CA . LEU A 1 506 ? -25.266 -2.823 27.504 1.00 97.00 506 LEU A CA 1
ATOM 4203 C C . LEU A 1 506 ? -24.910 -3.835 26.404 1.00 97.00 506 LEU A C 1
ATOM 4205 O O . LEU A 1 506 ? -24.176 -3.536 25.464 1.00 97.00 506 LEU A O 1
ATOM 4209 N N . GLU A 1 507 ? -25.425 -5.048 26.536 1.00 97.00 507 GLU A N 1
ATOM 4210 C CA . GLU A 1 507 ? -25.446 -6.083 25.501 1.00 97.00 507 GLU A CA 1
ATOM 4211 C C . GLU A 1 507 ? -26.745 -6.902 25.610 1.00 97.00 507 GLU A C 1
ATOM 4213 O O . GLU A 1 507 ? -27.510 -6.736 26.562 1.00 97.00 507 GLU A O 1
ATOM 4218 N N . GLY A 1 508 ? -27.021 -7.752 24.621 1.00 96.44 508 GLY A N 1
ATOM 4219 C CA . GLY A 1 508 ? -28.240 -8.562 24.549 1.00 96.44 508 GLY A CA 1
ATOM 4220 C C . GLY A 1 508 ? -29.121 -8.207 23.352 1.00 96.44 508 GLY A C 1
ATOM 4221 O O . GLY A 1 508 ? -28.933 -7.182 22.696 1.00 96.44 508 GLY A O 1
ATOM 4222 N N . PHE A 1 509 ? -30.108 -9.061 23.077 1.00 95.31 509 PHE A N 1
ATOM 4223 C CA . PHE A 1 509 ? -30.951 -8.976 21.878 1.00 95.31 509 PHE A CA 1
ATOM 4224 C C . PHE A 1 509 ? -31.621 -7.604 21.684 1.00 95.31 509 PHE A C 1
ATOM 4226 O O . PHE A 1 509 ? -31.684 -7.092 20.565 1.00 95.31 509 PHE A O 1
ATOM 4233 N N . CYS A 1 510 ? -32.097 -6.977 22.766 1.00 94.69 510 CYS A N 1
ATOM 4234 C CA . CYS A 1 510 ? -32.748 -5.670 22.694 1.00 94.69 510 CYS A CA 1
ATOM 4235 C C . CYS A 1 510 ? -31.778 -4.564 22.263 1.00 94.69 510 CYS A C 1
ATOM 4237 O O . CYS A 1 510 ? -32.200 -3.630 21.582 1.00 94.69 510 CYS A O 1
ATOM 4239 N N . VAL A 1 511 ? -30.496 -4.663 22.635 1.00 96.56 511 VAL A N 1
ATOM 4240 C CA . VAL A 1 511 ? -29.456 -3.690 22.265 1.00 96.56 511 VAL A CA 1
ATOM 4241 C C . VAL A 1 511 ? -29.176 -3.772 20.772 1.00 96.56 511 VAL A C 1
ATOM 4243 O O . VAL A 1 511 ? -29.241 -2.746 20.099 1.00 96.56 511 VAL A O 1
ATOM 4246 N N . ASP A 1 512 ? -28.967 -4.982 20.251 1.00 96.31 512 ASP A N 1
ATOM 4247 C CA . ASP A 1 512 ? -28.676 -5.212 18.832 1.00 96.31 512 ASP A CA 1
ATOM 4248 C C . ASP A 1 512 ? -29.845 -4.755 17.943 1.00 96.31 512 ASP A C 1
ATOM 4250 O O . ASP A 1 512 ? -29.655 -4.073 16.929 1.00 96.31 512 ASP A O 1
ATOM 4254 N N . LEU A 1 513 ? -31.082 -5.071 18.352 1.00 96.12 513 LEU A N 1
ATOM 4255 C CA . LEU A 1 513 ? -32.291 -4.634 17.654 1.00 96.12 513 LEU A CA 1
ATOM 4256 C C . LEU A 1 513 ? -32.434 -3.108 17.680 1.00 96.12 513 LEU A C 1
ATOM 4258 O O . LEU A 1 513 ? -32.678 -2.491 16.641 1.00 96.12 513 LEU A O 1
ATOM 4262 N N . ALA A 1 514 ? -32.274 -2.490 18.850 1.00 96.00 514 ALA A N 1
ATOM 4263 C CA . ALA A 1 514 ? -32.363 -1.044 19.006 1.00 96.00 514 ALA A CA 1
ATOM 4264 C C . ALA A 1 514 ? -31.296 -0.312 18.190 1.00 96.00 514 ALA A C 1
ATOM 4266 O O . ALA A 1 514 ? -31.608 0.670 17.522 1.00 96.00 514 ALA A O 1
ATOM 4267 N N . GLU A 1 515 ? -30.054 -0.797 18.201 1.00 95.62 515 GLU A N 1
ATOM 4268 C CA . GLU A 1 515 ? -28.953 -0.198 17.449 1.00 95.62 515 GLU A CA 1
ATOM 4269 C C . GLU A 1 515 ? -29.266 -0.242 15.952 1.00 95.62 515 GLU A C 1
ATOM 4271 O O . GLU A 1 515 ? -29.115 0.760 15.245 1.00 95.62 515 GLU A O 1
ATOM 4276 N N . LYS A 1 516 ? -29.834 -1.361 15.482 1.00 95.69 516 LYS A N 1
ATOM 4277 C CA . LYS A 1 516 ? -30.280 -1.499 14.097 1.00 95.69 516 LYS A CA 1
ATOM 4278 C C . LYS A 1 516 ? -31.433 -0.556 13.751 1.00 95.69 516 LYS A C 1
ATOM 4280 O O . LYS A 1 516 ? -31.373 0.096 12.711 1.00 95.69 516 LYS A O 1
ATOM 4285 N N . VAL A 1 517 ? -32.457 -0.447 14.598 1.00 93.62 517 VAL A N 1
ATOM 4286 C CA . VAL A 1 517 ? -33.614 0.439 14.368 1.00 93.62 517 VAL A CA 1
ATOM 4287 C C . VAL A 1 517 ? -33.197 1.910 14.384 1.00 93.62 517 VAL A C 1
ATOM 4289 O O . VAL A 1 517 ? -33.549 2.654 13.471 1.00 93.62 517 VAL A O 1
ATOM 4292 N N . CYS A 1 518 ? -32.407 2.332 15.372 1.00 93.38 518 CYS A N 1
ATOM 4293 C CA . CYS A 1 518 ? -31.935 3.712 15.485 1.00 93.38 518 CYS A CA 1
ATOM 4294 C C . CYS A 1 518 ? -31.005 4.078 14.315 1.00 93.38 518 CYS A C 1
ATOM 4296 O O . CYS A 1 518 ? -31.090 5.191 13.794 1.00 93.38 518 CYS A O 1
ATOM 4298 N N . SER A 1 519 ? -30.209 3.118 13.824 1.00 87.12 519 SER A N 1
ATOM 4299 C CA . SER A 1 519 ? -29.428 3.259 12.589 1.00 87.12 519 SER A CA 1
ATOM 4300 C C . SER A 1 519 ? -30.310 3.418 11.343 1.00 87.12 519 SER A C 1
ATOM 4302 O O . SER A 1 519 ? -30.040 4.300 10.531 1.00 87.12 519 SER A O 1
ATOM 4304 N N . VAL A 1 520 ? -31.374 2.618 11.196 1.00 90.62 520 VAL A N 1
ATOM 4305 C CA . VAL A 1 520 ? -32.308 2.694 10.053 1.00 90.62 520 VAL A CA 1
ATOM 4306 C C . VAL A 1 520 ? -33.103 4.004 10.050 1.00 90.62 520 VAL A C 1
ATOM 4308 O O . VAL A 1 520 ? -33.333 4.579 8.990 1.00 90.62 520 VAL A O 1
ATOM 4311 N N . LEU A 1 521 ? -33.512 4.487 11.224 1.00 88.94 521 LEU A N 1
ATOM 4312 C CA . LEU A 1 521 ? -34.341 5.688 11.371 1.00 88.94 521 LEU A CA 1
ATOM 4313 C C . LEU A 1 521 ? -33.533 6.987 11.528 1.00 88.94 521 LEU A C 1
ATOM 4315 O O . LEU A 1 521 ? -34.124 8.065 11.536 1.00 88.94 521 LEU A O 1
ATOM 4319 N N . ASN A 1 522 ? -32.205 6.900 11.648 1.00 85.94 522 ASN A N 1
ATOM 4320 C CA . ASN A 1 522 ? -31.308 8.029 11.903 1.00 85.94 522 ASN A CA 1
ATOM 4321 C C . ASN A 1 522 ? -31.720 8.860 13.136 1.00 85.94 522 ASN A C 1
ATOM 4323 O O . ASN A 1 522 ? -31.826 10.088 13.088 1.00 85.94 522 ASN A O 1
ATOM 4327 N N . ILE A 1 523 ? -31.974 8.169 14.247 1.00 92.12 523 ILE A N 1
ATOM 4328 C CA . ILE A 1 523 ? -32.310 8.781 15.536 1.00 92.12 523 ILE A CA 1
ATOM 4329 C C . ILE A 1 523 ? -31.284 8.391 16.598 1.00 92.12 523 ILE A C 1
ATOM 4331 O O . ILE A 1 523 ? -30.746 7.287 16.586 1.00 92.12 523 ILE A O 1
ATOM 4335 N N . THR A 1 524 ? -31.027 9.291 17.546 1.00 91.50 524 THR A N 1
ATOM 4336 C CA . THR A 1 524 ? -30.173 8.990 18.699 1.00 91.50 524 THR A CA 1
ATOM 4337 C C . THR A 1 524 ? -31.019 8.371 19.798 1.00 91.50 524 THR A C 1
ATOM 4339 O O . THR A 1 524 ? -32.000 8.976 20.233 1.00 91.50 524 THR A O 1
ATOM 4342 N N . CYS A 1 525 ? -30.625 7.193 20.273 1.00 95.69 525 CYS A N 1
ATOM 4343 C CA . CYS A 1 525 ? -31.352 6.459 21.300 1.00 95.69 525 CYS A CA 1
ATOM 4344 C C . CYS A 1 525 ? -30.491 6.218 22.547 1.00 95.69 525 CYS A C 1
ATOM 4346 O O . CYS A 1 525 ? -29.267 6.109 22.459 1.00 95.69 525 CYS A O 1
ATOM 4348 N N . GLN A 1 526 ? -31.130 6.103 23.707 1.00 97.06 526 GLN A N 1
ATOM 4349 C CA . GLN A 1 526 ? -30.528 5.603 24.947 1.00 97.06 526 GLN A CA 1
ATOM 4350 C C . GLN A 1 526 ? -31.512 4.666 25.643 1.00 97.06 526 GLN A C 1
ATOM 4352 O O . GLN A 1 526 ? -32.723 4.835 25.514 1.00 97.06 526 GLN A O 1
ATOM 4357 N N . PHE A 1 527 ? -31.016 3.696 26.402 1.00 96.62 527 PHE A N 1
ATOM 4358 C CA . PHE A 1 527 ? -31.879 2.820 27.185 1.00 96.62 527 PHE A CA 1
ATOM 4359 C C . PHE A 1 527 ? -32.237 3.478 28.508 1.00 96.62 527 PHE A C 1
ATOM 4361 O O . PHE A 1 527 ? -31.372 4.038 29.170 1.00 96.62 527 PHE A O 1
ATOM 4368 N N . ARG A 1 528 ? -33.500 3.385 28.918 1.00 96.12 528 ARG A N 1
ATOM 4369 C CA . ARG A 1 528 ? -33.950 3.717 30.270 1.00 96.12 528 ARG A CA 1
ATOM 4370 C C . ARG A 1 528 ? -34.485 2.451 30.920 1.00 96.12 528 ARG A C 1
ATOM 4372 O O . ARG A 1 528 ? -35.482 1.901 30.460 1.00 96.12 528 ARG A O 1
ATOM 4379 N N . ILE A 1 529 ? -33.854 2.008 32.000 1.00 94.56 529 ILE A N 1
ATOM 4380 C CA . ILE A 1 529 ? -34.336 0.835 32.730 1.00 94.56 529 ILE A CA 1
ATOM 4381 C C . ILE A 1 529 ? -35.615 1.204 33.482 1.00 94.56 529 ILE A C 1
ATOM 4383 O O . ILE A 1 529 ? -35.697 2.272 34.093 1.00 94.56 529 ILE A O 1
ATOM 4387 N N . VAL A 1 530 ? -36.622 0.335 33.444 1.00 91.94 530 VAL A N 1
ATOM 4388 C CA . VAL A 1 530 ? -37.933 0.612 34.054 1.00 91.94 530 VAL A CA 1
ATOM 4389 C C . VAL A 1 530 ? -37.808 0.794 35.574 1.00 91.94 530 VAL A C 1
ATOM 4391 O O . VAL A 1 530 ? -37.105 0.031 36.237 1.00 91.94 530 VAL A O 1
ATOM 4394 N N . GLN A 1 531 ? -38.465 1.814 36.139 1.00 87.62 531 GLN A N 1
ATOM 4395 C CA . GLN A 1 531 ? -38.318 2.200 37.553 1.00 87.62 531 GLN A CA 1
ATOM 4396 C C . GLN A 1 531 ? -38.948 1.208 38.542 1.00 87.62 531 GLN A C 1
ATOM 4398 O O . GLN A 1 531 ? -38.365 0.894 39.578 1.00 87.62 531 GLN A O 1
ATOM 4403 N N . ASP A 1 532 ? -40.133 0.695 38.239 1.00 82.44 532 ASP A N 1
ATOM 4404 C CA . ASP A 1 532 ? -40.866 -0.249 39.091 1.00 82.44 532 ASP A CA 1
ATOM 4405 C C . ASP A 1 532 ? -40.411 -1.710 38.890 1.00 82.44 532 ASP A C 1
ATOM 4407 O O . ASP A 1 532 ? -40.673 -2.581 39.730 1.00 82.44 532 ASP A O 1
ATOM 4411 N N . GLY A 1 533 ? -39.661 -1.972 37.814 1.00 80.00 533 GLY A N 1
ATOM 4412 C CA . GLY A 1 533 ? -39.290 -3.309 37.360 1.00 80.00 533 GLY A CA 1
ATOM 4413 C C . GLY A 1 533 ? -40.487 -4.139 36.899 1.00 80.00 533 GLY A C 1
ATOM 4414 O O . GLY A 1 533 ? -40.424 -5.364 36.985 1.00 80.00 533 GLY A O 1
ATOM 4415 N N . ARG A 1 534 ? -41.574 -3.484 36.477 1.00 77.62 534 ARG A N 1
ATOM 4416 C CA . ARG A 1 534 ? -42.763 -4.084 35.876 1.00 77.62 534 ARG A CA 1
ATOM 4417 C C . ARG A 1 534 ? -42.980 -3.407 34.524 1.00 77.62 534 ARG A C 1
ATOM 4419 O O . ARG A 1 534 ? -43.181 -2.207 34.441 1.00 77.62 534 ARG A O 1
ATOM 4426 N N . PHE A 1 535 ? -42.834 -4.169 33.453 1.00 73.31 535 PHE A N 1
ATOM 4427 C CA . PHE A 1 535 ? -43.069 -3.691 32.094 1.00 73.31 535 PHE A CA 1
ATOM 4428 C C . PHE A 1 535 ? -43.568 -4.879 31.289 1.00 73.31 535 PHE A C 1
ATOM 4430 O O . PHE A 1 535 ? -43.000 -5.968 31.402 1.00 73.31 535 PHE A O 1
ATOM 4437 N N . GLY A 1 536 ? -44.640 -4.716 30.526 1.00 72.94 536 GLY A N 1
ATOM 4438 C CA . GLY A 1 536 ? -45.303 -5.842 29.879 1.00 72.94 536 GLY A CA 1
ATOM 4439 C C . GLY A 1 536 ? -46.022 -6.756 30.874 1.00 72.94 536 GLY A C 1
ATOM 4440 O O . GLY A 1 536 ? -46.107 -7.955 30.639 1.00 72.94 536 GLY A O 1
ATOM 4441 N N . SER A 1 537 ? -46.516 -6.243 32.002 1.00 77.19 537 SER A N 1
ATOM 4442 C CA . SER A 1 537 ? -47.319 -6.985 32.977 1.00 77.19 537 SER A CA 1
ATOM 4443 C C . SER A 1 537 ? -48.791 -6.595 32.882 1.00 77.19 537 SER A C 1
ATOM 4445 O O . SER A 1 537 ? -49.161 -5.424 32.874 1.00 77.19 537 SER A O 1
ATOM 4447 N N . LYS A 1 538 ? -49.686 -7.586 32.850 1.00 80.25 538 LYS A N 1
ATOM 4448 C CA . LYS A 1 538 ? -51.127 -7.320 32.889 1.00 80.25 538 LYS A CA 1
ATOM 4449 C C . LYS A 1 538 ? -51.525 -6.827 34.279 1.00 80.25 538 LYS A C 1
ATOM 4451 O O . LYS A 1 538 ? -51.435 -7.569 35.261 1.00 80.25 538 LYS A O 1
ATOM 4456 N N . ASN A 1 539 ? -52.004 -5.592 34.366 1.00 80.31 539 ASN A N 1
ATOM 4457 C CA . ASN A 1 539 ? -52.564 -5.049 35.589 1.00 80.31 539 ASN A CA 1
ATOM 4458 C C . ASN A 1 539 ? -53.783 -5.893 36.001 1.00 80.31 539 ASN A C 1
ATOM 4460 O O . ASN A 1 539 ? -54.748 -6.031 35.251 1.00 80.31 539 ASN A O 1
ATOM 4464 N N . LYS A 1 540 ? -53.733 -6.487 37.199 1.00 86.56 540 LYS A N 1
ATOM 4465 C CA . LYS A 1 540 ? -54.761 -7.424 37.678 1.00 86.56 540 LYS A CA 1
ATOM 4466 C C . LYS A 1 540 ? -56.113 -6.761 37.944 1.00 86.56 540 LYS A C 1
ATOM 4468 O O . LYS A 1 540 ? -57.122 -7.450 37.860 1.00 86.56 540 LYS A O 1
ATOM 4473 N N . SER A 1 541 ? -56.142 -5.468 38.277 1.00 85.19 541 SER A N 1
ATOM 4474 C CA . SER A 1 541 ? -57.391 -4.759 38.581 1.00 85.19 541 SER A CA 1
ATOM 4475 C C . SER A 1 541 ? -58.042 -4.154 37.340 1.00 85.19 541 SER A C 1
ATOM 4477 O O . SER A 1 541 ? -59.263 -4.164 37.242 1.00 85.19 541 SER A O 1
ATOM 4479 N N . THR A 1 542 ? -57.253 -3.661 36.381 1.00 88.38 542 THR A N 1
ATOM 4480 C CA . THR A 1 542 ? -57.785 -3.035 35.156 1.00 88.38 542 THR A CA 1
ATOM 4481 C C . THR A 1 542 ? -57.819 -3.976 33.953 1.00 88.38 542 THR A C 1
ATOM 4483 O O . THR A 1 542 ? -58.524 -3.712 32.986 1.00 88.38 542 THR A O 1
ATOM 4486 N N . GLY A 1 543 ? -57.052 -5.069 33.978 1.00 88.56 543 GLY A N 1
ATOM 4487 C CA . GLY A 1 543 ? -56.900 -5.995 32.856 1.00 88.56 543 GLY A CA 1
ATOM 4488 C C . GLY A 1 543 ? -56.053 -5.459 31.694 1.00 88.56 543 GLY A C 1
ATOM 4489 O O . GLY A 1 543 ? -55.900 -6.163 30.697 1.00 88.56 543 GLY A O 1
ATOM 4490 N N . ILE A 1 544 ? -55.499 -4.251 31.810 1.00 81.25 544 ILE A N 1
ATOM 4491 C CA . ILE A 1 544 ? -54.673 -3.600 30.783 1.00 81.25 544 ILE A CA 1
ATOM 4492 C C . ILE A 1 544 ? -53.203 -3.964 31.022 1.00 81.25 544 ILE A C 1
ATOM 4494 O O . ILE A 1 544 ? -52.772 -4.061 32.169 1.00 81.25 544 ILE A O 1
ATOM 4498 N N . TRP A 1 545 ? -52.434 -4.191 29.960 1.00 77.31 545 TRP A N 1
ATOM 4499 C CA . TRP A 1 545 ? -50.988 -4.405 30.060 1.00 77.31 545 TRP A CA 1
ATOM 4500 C C . TRP A 1 545 ? -50.276 -3.073 30.321 1.00 77.31 545 TRP A C 1
ATOM 4502 O O . TRP A 1 545 ? -50.563 -2.090 29.641 1.00 77.31 545 TRP A O 1
ATOM 4512 N N . ASP A 1 546 ? -49.394 -3.029 31.322 1.00 71.75 546 ASP A N 1
ATOM 4513 C CA . ASP A 1 546 ? -48.409 -1.953 31.452 1.00 71.75 546 ASP A CA 1
ATOM 4514 C C . ASP A 1 546 ? -47.280 -2.173 30.431 1.00 71.75 546 ASP A C 1
ATOM 4516 O O . ASP A 1 546 ? -46.983 -3.317 30.089 1.00 71.75 546 ASP A O 1
ATOM 4520 N N . GLY A 1 547 ? -46.698 -1.101 29.885 1.00 63.72 547 GLY A N 1
ATOM 4521 C CA . GLY A 1 547 ? -45.648 -1.178 28.859 1.00 63.72 547 GLY A CA 1
ATOM 4522 C C . GLY A 1 547 ? -45.891 -0.247 27.690 1.00 63.72 547 GLY A C 1
ATOM 4523 O O . GLY A 1 547 ? -46.002 -0.778 26.563 1.00 63.72 547 GLY A O 1
#

pLDDT: mean 72.61, std 21.73, range [24.17, 97.5]

Sequence (547 aa):
MLSHHIFHLFLSIIYFSNGQSTIRIGIIDNNYDHTDFVNIKVPNVTFCGRKGLNLQLHWLNTLDSLPNLINTLELEQNLTDIYLTRTIKSHTNIVRDFCQINHIPFINMKSYGSKTMICSTTTSIVPEYFIVPDILQVLINYLKYNHAQKAIYLHDNDEAAYRIYELLELMNKDEYYNNFSLDIRTTHHGDIYSMLYVIESNSFKKDQLPNYILLDFHSYDAYERIFEKISHMGLTSDSYQYIILSTFDVCLWMNKLNFPGQLIYFDYQQDDCILDSQSSSNTYENSLSSTKLIRYKSYYRTTLSFRDNPSSSKLLNSTELLRKNSSLLLNNTNKKLNSCYNKINFNDKYFSYSYFNSQLPESLEIYSHTLFNGLNLIIQILTSNVIDCKTYRLKQNKKIKINHCDFSYVNIFSTKKLSLNQFKKQIQLIGRYSTITNDYQSCYKDKNKDLSSIEKSFSSKIYYITSLFDEPFLMLRKRTVLYTKYSQPQANSKELRGHILGFHQLEGFCVDLAEKVCSVLNITCQFRIVQDGRFGSKNKSTGIWDG

Radius of gyration: 31.1 Å; chains: 1; bounding box: 93×70×87 Å

Foldseek 3Di:
DVQVLLLLLLCLQVVLCPPPLEAEEEEEEALDQDWDWFKDWLQQDDFLNDGIRIYIYTYDHDPDDPVVLVVVCVVCVSVHQAYEYPYPPVSLVVVVVVCQVSVHHYEYLHDQDPDPPPPDPDPRDNDYFYQDDNVLLVVVQVCVVVLAQEAEEEEADVVVVVVVVVSVVVLVVDPSNPRHYYHYDYPHPPDLLVVVVCCVPPVDDPVRFQYEYEYEYDDPVVVLVNLVSCVVVVVQDASYEYEYPDDFPVLVVVVVDPRNHKYKYWALFPWCSVPPPPPPPDDDDDDDDDPPPPDDDGDTDTDTDDDDDPPPDDDDDDDDDDPDDDDDDDDDDDDDPPDPDDDDDPDDDSDGLVSQLVSDDPSCNSVSVSVVRVVSHVSCSSRPPQADSVVRHGPPDDPPPPVPPPSLWIWMWMQDDDADPDPDGDTDGQWIAGVVVSHIGGPPDPCVVVVVPPPPDPPQDEAEDEDACDPPAKHFDCPDPVNVQQVDPPHDPLVLAQDKAALNGIDHNNSVVVVVVCSVVVHHYIYTYHNVSAAQDQDPPPRDGHD

Secondary structure (DSSP, 8-state):
-HHHHHHHHHHHHHHHHTT-SEEEEEEEETT--S--EEEEEEEEEEETTEEEEEEEEEEEE--S-HHHHHHHHHHHTTT-SEEEEE--HHHHHHHHHHHHHTT--EEESS---S-------SS--PPEEE-S--HHHHHHHHHHHTT--EEEEEESSHHHHHHHHHHHHHHTTSGGGGG-EEEEEESTTS-HHHHHHHHHHHS--TTS-SEEEEEE-SSHHHHHHHHHHHHHTTTTSTTEEEEE---S-HHHHHHH----SEEEEEESS---TTTTTTTTSS---------------------PPP---TT---------S--S---------------S---------SS-HHHHHTTS-GGGGGGHHHHHHHHHHHHHHHHSTTEETTTTEE--SS-------STTEEEEEEEE---TT--S-EEEEEEEEETTTTEEEESS--GGGTTTS-------PEEEEEE--BTTTBEE-TTSHHHHHH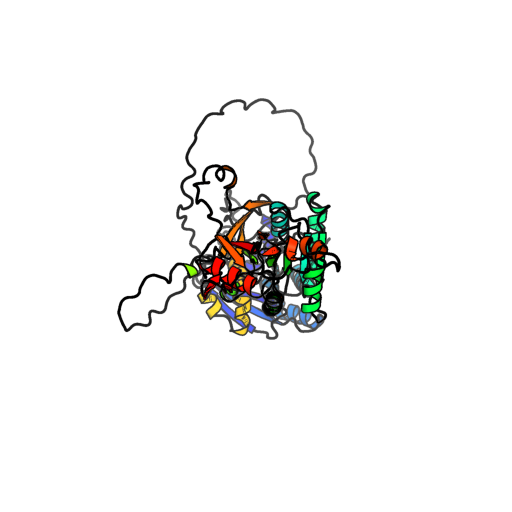SSTT--GGGGTT-EE-GGGEESHHHHHHHHHHHHHT-EEEEEE-SSS--S-B-TTT-PBP-